Protein AF-A0A947MJ39-F1 (afdb_monomer_lite)

Structure (mmCIF, N/CA/C/O backbone):
data_AF-A0A947MJ39-F1
#
_entry.id   AF-A0A947MJ39-F1
#
loop_
_atom_site.group_PDB
_atom_site.id
_atom_site.type_symbol
_atom_site.label_atom_id
_atom_site.label_alt_id
_atom_site.label_comp_id
_atom_site.label_asym_id
_atom_site.label_entity_id
_atom_site.label_seq_id
_atom_site.pdbx_PDB_ins_code
_atom_site.Cartn_x
_atom_site.Cartn_y
_atom_site.Cartn_z
_atom_site.occupancy
_atom_site.B_iso_or_equiv
_atom_site.auth_seq_id
_atom_site.auth_comp_id
_atom_site.auth_asym_id
_atom_site.auth_atom_id
_atom_site.pdbx_PDB_model_num
ATOM 1 N N . MET A 1 1 ? 34.549 16.107 39.217 1.00 43.59 1 MET A N 1
ATOM 2 C CA . MET A 1 1 ? 34.101 15.134 38.199 1.00 43.59 1 MET A CA 1
ATOM 3 C C . MET A 1 1 ? 34.765 15.544 36.888 1.00 43.59 1 MET A C 1
ATOM 5 O O . MET A 1 1 ? 34.338 16.511 36.275 1.00 43.59 1 MET A O 1
ATOM 9 N N . GLN A 1 2 ? 35.929 14.964 36.589 1.00 25.81 2 GLN A N 1
ATOM 10 C CA . GLN A 1 2 ? 36.796 15.366 35.474 1.00 25.81 2 GLN A CA 1
ATOM 11 C C . GLN A 1 2 ? 36.444 14.572 34.212 1.00 25.81 2 GLN A C 1
ATOM 13 O O . GLN A 1 2 ? 36.234 13.364 34.277 1.00 25.81 2 GLN A O 1
ATOM 18 N N . ILE A 1 3 ? 36.386 15.277 33.084 1.00 32.03 3 ILE A N 1
ATOM 19 C CA . ILE A 1 3 ? 36.189 14.734 31.740 1.00 32.03 3 ILE A CA 1
ATOM 20 C C . ILE A 1 3 ? 37.566 14.348 31.198 1.00 32.03 3 ILE A C 1
ATOM 22 O O . ILE A 1 3 ? 38.442 15.204 31.084 1.00 32.03 3 ILE A O 1
ATOM 26 N N . THR A 1 4 ? 37.763 13.073 30.865 1.00 32.47 4 THR A N 1
ATOM 27 C CA . THR A 1 4 ? 38.978 12.590 30.196 1.00 32.47 4 THR A CA 1
ATOM 28 C C . THR A 1 4 ? 38.672 12.345 28.723 1.00 32.47 4 THR A C 1
ATOM 30 O O . THR A 1 4 ? 37.770 11.582 28.381 1.00 32.47 4 THR A O 1
ATOM 33 N N . ALA A 1 5 ? 39.412 13.035 27.857 1.00 31.50 5 ALA A N 1
ATOM 34 C CA . ALA A 1 5 ? 39.362 12.897 26.409 1.00 31.50 5 ALA A CA 1
ATOM 35 C C . ALA A 1 5 ? 39.976 11.562 25.957 1.00 31.50 5 ALA A C 1
ATOM 37 O O . ALA A 1 5 ? 40.974 11.111 26.518 1.00 31.50 5 ALA A O 1
ATOM 38 N N . TYR A 1 6 ? 39.39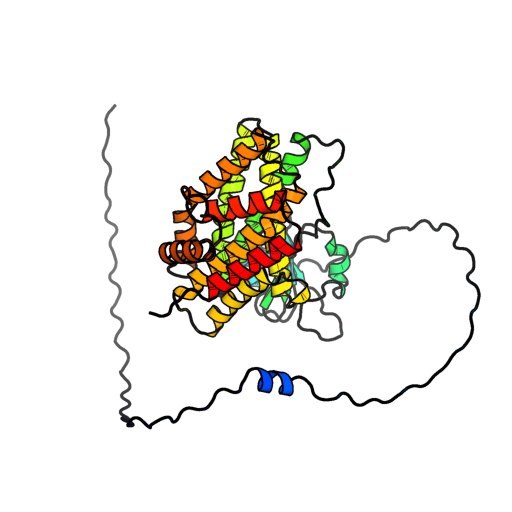6 10.957 24.919 1.00 26.05 6 TYR A N 1
ATOM 39 C CA . TYR A 1 6 ? 39.860 9.705 24.324 1.00 26.05 6 TYR A CA 1
ATOM 40 C C . TYR A 1 6 ? 39.957 9.858 22.804 1.00 26.05 6 TYR A C 1
ATOM 42 O O . TYR A 1 6 ? 38.949 10.144 22.158 1.00 26.05 6 TYR A O 1
ATOM 50 N N . SER A 1 7 ? 41.159 9.678 22.246 1.00 28.08 7 SER A N 1
ATOM 51 C CA . SER A 1 7 ? 41.464 9.216 20.872 1.00 28.08 7 SER A CA 1
ATOM 52 C C . SER A 1 7 ? 42.964 9.390 20.569 1.00 28.08 7 SER A C 1
ATOM 54 O O . SER A 1 7 ? 43.568 10.291 21.150 1.00 28.08 7 SER A O 1
ATOM 56 N N . PRO A 1 8 ? 43.564 8.689 19.581 1.00 40.25 8 PRO A N 1
ATOM 57 C CA . PRO A 1 8 ? 43.161 7.436 18.922 1.00 40.25 8 PRO A CA 1
ATOM 58 C C . PRO A 1 8 ? 44.325 6.414 18.801 1.00 40.25 8 PRO A C 1
ATOM 60 O O . PRO A 1 8 ? 45.499 6.774 18.827 1.00 40.25 8 PRO A O 1
ATOM 63 N N . THR A 1 9 ? 44.024 5.131 18.574 1.00 34.09 9 THR A N 1
ATOM 64 C CA . THR A 1 9 ? 45.021 4.141 18.123 1.00 34.09 9 THR A CA 1
ATOM 65 C C . THR A 1 9 ? 44.970 3.958 16.606 1.00 34.09 9 THR A C 1
ATOM 67 O O . THR A 1 9 ? 43.943 3.626 16.016 1.00 34.09 9 THR A O 1
ATOM 70 N N . HIS A 1 10 ? 46.123 4.187 15.978 1.00 33.16 10 HIS A N 1
ATOM 71 C CA . HIS A 1 10 ? 46.415 3.944 14.569 1.00 33.16 10 HIS A CA 1
ATOM 72 C C . HIS A 1 10 ? 46.155 2.484 14.175 1.00 33.16 10 HIS A C 1
ATOM 74 O O . HIS A 1 10 ? 46.778 1.572 14.712 1.00 33.16 10 HIS A O 1
ATOM 80 N N . THR A 1 11 ? 45.307 2.267 13.167 1.00 38.16 11 THR A N 1
ATOM 81 C CA . THR A 1 11 ? 45.269 1.001 12.420 1.00 38.16 11 THR A CA 1
ATOM 82 C C . THR A 1 11 ? 46.059 1.192 11.129 1.00 38.16 11 THR A C 1
ATOM 84 O O . THR A 1 11 ? 45.742 2.070 10.326 1.00 38.16 11 THR A O 1
ATOM 87 N N . GLN A 1 12 ? 47.124 0.409 10.955 1.00 33.38 12 GLN A N 1
ATOM 88 C CA . GLN A 1 12 ? 47.935 0.397 9.740 1.00 33.38 12 GLN A CA 1
ATOM 89 C C . GLN A 1 12 ? 47.123 -0.171 8.570 1.00 33.38 12 GLN A C 1
ATOM 91 O O . GLN A 1 12 ? 46.583 -1.272 8.649 1.00 33.38 12 GLN A O 1
ATOM 96 N N . VAL A 1 13 ? 47.063 0.582 7.473 1.00 35.34 13 VAL A N 1
ATOM 97 C CA . VAL A 1 13 ? 46.511 0.139 6.190 1.00 35.34 13 VAL A CA 1
ATOM 98 C C . VAL A 1 13 ? 47.626 -0.553 5.406 1.00 35.34 13 VAL A C 1
ATOM 100 O O . VAL A 1 13 ? 48.647 0.057 5.096 1.00 35.34 13 VAL A O 1
ATOM 103 N N . THR A 1 14 ? 47.438 -1.830 5.079 1.00 40.41 14 THR A N 1
ATOM 104 C CA . THR A 1 14 ? 48.300 -2.567 4.145 1.00 40.41 14 THR A CA 1
ATOM 105 C C . THR A 1 14 ? 48.024 -2.095 2.709 1.00 40.41 14 THR A C 1
ATOM 107 O O . THR A 1 14 ? 46.855 -2.025 2.324 1.00 40.41 14 THR A O 1
ATOM 110 N N . PRO A 1 15 ? 49.040 -1.786 1.882 1.00 36.25 15 PRO A N 1
ATOM 111 C CA . PRO A 1 15 ? 48.804 -1.368 0.506 1.00 36.25 15 PRO A CA 1
ATOM 112 C C . PRO A 1 15 ? 48.378 -2.556 -0.371 1.00 36.25 15 PRO A C 1
ATOM 114 O O . PRO A 1 15 ? 49.033 -3.600 -0.411 1.00 36.25 15 PRO A O 1
ATOM 117 N N . LEU A 1 16 ? 47.276 -2.373 -1.102 1.00 32.97 16 LEU A N 1
ATOM 118 C CA . LEU A 1 16 ? 46.826 -3.268 -2.167 1.00 32.97 16 LEU A CA 1
ATOM 119 C C . LEU A 1 16 ? 47.855 -3.280 -3.305 1.00 32.97 16 LEU A C 1
ATOM 121 O O . LEU A 1 16 ? 48.234 -2.238 -3.840 1.00 32.97 16 LEU A O 1
ATOM 125 N N . ARG A 1 17 ? 48.294 -4.486 -3.678 1.00 33.16 17 ARG A N 1
ATOM 126 C CA . ARG A 1 17 ? 49.141 -4.737 -4.846 1.00 33.16 17 ARG A CA 1
ATOM 127 C C . ARG A 1 17 ? 48.432 -4.302 -6.131 1.00 33.16 17 ARG A C 1
ATOM 129 O O . ARG A 1 17 ? 47.288 -4.672 -6.378 1.00 33.16 17 ARG A O 1
ATOM 136 N N . SER A 1 18 ? 49.181 -3.567 -6.947 1.00 31.66 18 SER A N 1
ATOM 137 C CA . SER A 1 18 ? 48.911 -3.238 -8.347 1.00 31.66 18 SER A CA 1
ATOM 138 C C . SER A 1 18 ? 48.536 -4.486 -9.159 1.00 31.66 18 SER A C 1
ATOM 140 O O . SER A 1 18 ? 49.298 -5.454 -9.200 1.00 31.66 18 SER A O 1
ATOM 142 N N . LEU A 1 19 ? 47.363 -4.458 -9.797 1.00 34.19 19 LEU A N 1
ATOM 143 C CA . LEU A 1 19 ? 46.975 -5.399 -10.846 1.00 34.19 19 LEU A CA 1
ATOM 144 C C . LEU A 1 19 ? 47.345 -4.789 -12.203 1.00 34.19 19 LEU A C 1
ATOM 146 O O . LEU A 1 19 ? 46.991 -3.649 -12.501 1.00 34.19 19 LEU A O 1
ATOM 150 N N . ALA A 1 20 ? 48.075 -5.561 -13.006 1.00 34.66 20 ALA A N 1
ATOM 151 C CA . ALA A 1 20 ? 48.512 -5.199 -14.349 1.00 34.66 20 ALA A CA 1
ATOM 152 C C . ALA A 1 20 ? 47.323 -4.978 -15.313 1.00 34.66 20 ALA A C 1
ATOM 154 O O . ALA A 1 20 ? 46.292 -5.642 -15.171 1.00 34.66 20 ALA A O 1
ATOM 155 N N . PRO A 1 21 ? 47.453 -4.093 -16.320 1.00 35.06 21 PRO A N 1
ATOM 156 C CA . PRO A 1 21 ? 46.408 -3.879 -17.313 1.00 35.06 21 PRO A CA 1
ATOM 157 C C . PRO A 1 21 ? 46.333 -5.047 -18.310 1.00 35.06 21 PRO A C 1
ATOM 159 O O . PRO A 1 21 ? 47.348 -5.513 -18.828 1.00 35.06 21 PRO A O 1
ATOM 162 N N . LEU A 1 22 ? 45.109 -5.496 -18.600 1.00 37.50 22 LEU A N 1
ATOM 163 C CA . LEU A 1 22 ? 44.801 -6.417 -19.700 1.00 37.50 22 LEU A CA 1
ATOM 164 C C . LEU A 1 22 ? 44.910 -5.699 -21.063 1.00 37.50 22 LEU A C 1
ATOM 166 O O . LEU A 1 22 ? 44.682 -4.488 -21.134 1.00 37.50 22 LEU A O 1
ATOM 170 N N . PRO A 1 23 ? 45.244 -6.416 -22.153 1.00 34.09 23 PRO A N 1
ATOM 171 C CA . PRO A 1 23 ? 45.552 -5.801 -23.436 1.00 34.09 23 PRO A CA 1
ATOM 172 C C . PRO A 1 23 ? 44.301 -5.304 -24.174 1.00 34.09 23 PRO A C 1
ATOM 174 O O . PRO A 1 23 ? 43.280 -5.985 -24.265 1.00 34.09 23 PRO A O 1
ATOM 177 N N . LEU A 1 24 ? 44.435 -4.112 -24.759 1.00 31.02 24 LEU A N 1
ATOM 178 C CA . LEU A 1 24 ? 43.525 -3.523 -25.738 1.00 31.02 24 LEU A CA 1
ATOM 179 C C . LEU A 1 24 ? 43.507 -4.363 -27.022 1.00 31.02 24 LEU A C 1
ATOM 181 O O . LEU A 1 24 ? 44.490 -4.400 -27.764 1.00 31.02 24 LEU A O 1
ATOM 185 N N . VAL A 1 25 ? 42.365 -4.977 -27.327 1.00 31.22 25 VAL A N 1
ATOM 186 C CA . VAL A 1 25 ? 42.077 -5.493 -28.668 1.00 31.22 25 VAL A CA 1
ATOM 187 C C . VAL A 1 25 ? 41.673 -4.313 -29.552 1.00 31.22 25 VAL A C 1
ATOM 189 O O . VAL A 1 25 ? 40.622 -3.702 -29.366 1.00 31.22 25 VAL A O 1
ATOM 192 N N . ARG A 1 26 ? 42.537 -3.982 -30.515 1.00 32.66 26 ARG A N 1
ATOM 193 C CA . ARG A 1 26 ? 42.216 -3.113 -31.651 1.00 32.66 26 ARG A CA 1
ATOM 194 C C . ARG A 1 26 ? 41.321 -3.879 -32.624 1.00 32.66 26 ARG A C 1
ATOM 196 O O . ARG A 1 26 ? 41.762 -4.869 -33.197 1.00 32.66 26 ARG A O 1
ATOM 203 N N . THR A 1 27 ? 40.143 -3.345 -32.919 1.00 32.62 27 THR A N 1
ATOM 204 C CA . THR A 1 27 ? 39.467 -3.587 -34.200 1.00 32.62 27 THR A CA 1
ATOM 205 C C . THR A 1 27 ? 39.149 -2.245 -34.837 1.00 32.62 27 THR A C 1
ATOM 207 O O . THR A 1 27 ? 38.276 -1.511 -34.381 1.00 32.62 27 THR A O 1
ATOM 210 N N . ALA A 1 28 ? 39.919 -1.921 -35.873 1.00 29.12 28 ALA A N 1
ATOM 211 C CA . ALA A 1 28 ? 39.609 -0.880 -36.836 1.00 29.12 28 ALA A CA 1
ATOM 212 C C . ALA A 1 28 ? 38.534 -1.400 -37.803 1.00 29.12 28 ALA A C 1
ATOM 214 O O . ALA A 1 28 ? 38.592 -2.551 -38.230 1.00 29.12 28 ALA A O 1
ATOM 215 N N . GLY A 1 29 ? 37.575 -0.546 -38.148 1.00 28.52 29 GLY A N 1
ATOM 216 C CA . GLY A 1 29 ? 36.514 -0.859 -39.102 1.00 28.52 29 GLY A CA 1
ATOM 217 C C . GLY A 1 29 ? 35.522 0.290 -39.205 1.00 28.52 29 GLY A C 1
ATOM 218 O O . GLY A 1 29 ? 34.433 0.229 -38.650 1.00 28.52 29 GLY A O 1
ATOM 219 N N . VAL A 1 30 ? 35.938 1.365 -39.873 1.00 31.73 30 VAL A N 1
ATOM 220 C CA . VAL A 1 30 ? 35.078 2.486 -40.265 1.00 31.73 30 VAL A CA 1
ATOM 221 C C . VAL A 1 30 ? 34.102 1.986 -41.333 1.00 31.73 30 VAL A C 1
ATOM 223 O O . VAL A 1 30 ? 34.532 1.586 -42.411 1.00 31.73 30 VAL A O 1
ATOM 226 N N . ILE A 1 31 ? 32.799 2.028 -41.049 1.00 30.09 31 ILE A N 1
ATOM 227 C CA . ILE A 1 31 ? 31.736 1.910 -42.056 1.00 30.09 31 ILE A CA 1
ATOM 228 C C . ILE A 1 31 ? 30.902 3.193 -41.997 1.00 30.09 31 ILE A C 1
ATOM 230 O O . ILE A 1 31 ? 30.436 3.605 -40.936 1.00 30.09 31 ILE A O 1
ATOM 234 N N . ALA A 1 32 ? 30.777 3.839 -43.155 1.00 31.83 32 ALA A N 1
ATOM 235 C CA . ALA A 1 32 ? 30.028 5.068 -43.389 1.00 31.83 32 ALA A CA 1
ATOM 236 C C . ALA A 1 32 ? 28.511 4.901 -43.126 1.00 31.83 32 ALA A C 1
ATOM 238 O O . ALA A 1 32 ? 27.987 3.790 -43.238 1.00 31.83 32 ALA A O 1
ATOM 239 N N . PRO A 1 33 ? 27.774 5.986 -42.821 1.00 30.84 33 PRO A N 1
ATOM 240 C CA . PRO A 1 33 ? 26.354 5.901 -42.494 1.00 30.84 33 PRO A CA 1
ATOM 241 C C . PRO A 1 33 ? 25.500 5.626 -43.742 1.00 30.84 33 PRO A C 1
ATOM 243 O O . PRO A 1 33 ? 25.454 6.433 -44.672 1.00 30.84 33 PRO A O 1
ATOM 246 N N . GLN A 1 34 ? 24.773 4.504 -43.747 1.00 29.83 34 GLN A N 1
ATOM 247 C CA . GLN A 1 34 ? 23.679 4.275 -44.691 1.00 29.83 34 GLN A CA 1
ATOM 248 C C . GLN A 1 34 ? 22.435 5.072 -44.272 1.00 29.83 34 GLN A C 1
ATOM 250 O O . GLN A 1 34 ? 21.989 5.014 -43.127 1.00 29.83 34 GLN A O 1
ATOM 255 N N . LYS A 1 35 ? 21.859 5.796 -45.239 1.00 31.33 35 LYS A N 1
ATOM 256 C CA . LYS A 1 35 ? 20.515 6.385 -45.181 1.00 31.33 35 LYS A CA 1
ATOM 257 C C . LYS A 1 35 ? 19.481 5.287 -44.906 1.00 31.33 35 LYS A C 1
ATOM 259 O O . LYS A 1 35 ? 19.276 4.421 -45.751 1.00 31.33 35 LYS A O 1
ATOM 264 N N . ILE A 1 36 ? 18.788 5.372 -43.774 1.00 30.27 36 ILE A N 1
ATOM 265 C CA . ILE A 1 36 ? 17.583 4.583 -43.500 1.00 30.27 36 ILE A CA 1
ATOM 266 C C . ILE A 1 36 ? 16.370 5.406 -43.957 1.00 30.27 36 ILE A C 1
ATOM 268 O O . ILE A 1 36 ? 16.111 6.491 -43.438 1.00 30.27 36 ILE A O 1
ATOM 272 N N . LEU A 1 37 ? 15.656 4.896 -44.963 1.00 28.52 37 LEU A N 1
ATOM 273 C CA . LEU A 1 37 ? 14.303 5.322 -45.341 1.00 28.52 37 LEU A CA 1
ATOM 274 C C . LEU A 1 37 ? 13.297 4.890 -44.254 1.00 28.52 37 LEU A C 1
ATOM 276 O O . LEU A 1 37 ? 13.499 3.849 -43.627 1.00 28.52 37 LEU A O 1
ATOM 280 N N . PRO A 1 38 ? 12.209 5.645 -44.022 1.00 29.45 38 PRO A N 1
ATOM 281 C CA . PRO A 1 38 ? 11.283 5.368 -42.932 1.00 29.45 38 PRO A CA 1
ATOM 282 C C . PRO A 1 38 ? 10.397 4.157 -43.247 1.00 29.45 38 PRO A C 1
ATOM 284 O O . PRO A 1 38 ? 9.600 4.174 -44.185 1.00 29.45 38 PRO A O 1
ATOM 287 N N . THR A 1 39 ? 10.495 3.117 -42.422 1.00 31.73 39 THR A N 1
ATOM 288 C CA . THR A 1 39 ? 9.527 2.018 -42.396 1.00 31.73 39 THR A CA 1
ATOM 289 C C . THR A 1 39 ? 8.249 2.512 -41.721 1.00 31.73 39 THR A C 1
ATOM 291 O O . THR A 1 39 ? 8.253 2.854 -40.538 1.00 31.73 39 THR A O 1
ATOM 294 N N . ALA A 1 40 ? 7.155 2.572 -42.479 1.00 31.14 40 ALA A N 1
ATOM 295 C CA . ALA A 1 40 ? 5.833 2.908 -41.968 1.00 31.14 40 ALA A CA 1
ATOM 296 C C . ALA A 1 40 ? 5.400 1.903 -40.884 1.00 31.14 40 ALA A C 1
ATOM 298 O O . ALA A 1 40 ? 5.384 0.692 -41.110 1.00 31.14 40 ALA A O 1
ATOM 299 N N . LEU A 1 41 ? 5.049 2.414 -39.704 1.00 33.09 41 LEU A N 1
ATOM 300 C CA . LEU A 1 41 ? 4.420 1.639 -38.638 1.00 33.09 41 LEU A CA 1
ATOM 301 C C . LEU A 1 41 ? 2.987 1.286 -39.059 1.00 33.09 41 LEU A C 1
ATOM 303 O O . LEU A 1 41 ? 2.221 2.160 -39.464 1.00 33.09 41 LEU A O 1
ATOM 307 N N . ALA A 1 42 ? 2.635 0.004 -38.960 1.00 39.50 42 ALA A N 1
ATOM 308 C CA . ALA A 1 42 ? 1.278 -0.480 -39.194 1.00 39.50 42 ALA A CA 1
ATOM 309 C C . ALA A 1 42 ? 0.279 0.212 -38.252 1.00 39.50 42 ALA A C 1
ATOM 311 O O . ALA A 1 42 ? 0.570 0.430 -37.072 1.00 39.50 42 ALA A O 1
ATOM 312 N N . SER A 1 43 ? -0.907 0.548 -38.764 1.00 41.75 43 SER A N 1
ATOM 313 C CA . SER A 1 43 ? -1.941 1.206 -37.963 1.00 41.75 43 SER A CA 1
ATOM 314 C C . SER A 1 43 ? -2.535 0.242 -36.917 1.00 41.75 43 SER A C 1
ATOM 316 O O . SER A 1 43 ? -2.539 -0.977 -37.125 1.00 41.75 43 SER A O 1
ATOM 318 N N . PRO A 1 44 ? -3.091 0.750 -35.800 1.00 39.56 44 PRO A N 1
ATOM 319 C CA . PRO A 1 44 ? -3.728 -0.073 -34.763 1.00 39.56 44 PRO A CA 1
ATOM 320 C C . PRO A 1 44 ? -4.807 -1.046 -35.282 1.00 39.56 44 PRO A C 1
ATOM 322 O O . PRO A 1 44 ? -5.022 -2.108 -34.694 1.00 39.56 44 PRO A O 1
ATOM 325 N N . ASP A 1 45 ? -5.437 -0.739 -36.419 1.00 42.41 45 ASP A N 1
ATOM 326 C CA . ASP A 1 45 ? -6.445 -1.590 -37.060 1.00 42.41 45 ASP A CA 1
ATOM 327 C C . ASP A 1 45 ? -5.858 -2.784 -37.830 1.00 42.41 45 ASP A C 1
ATOM 329 O O . ASP A 1 45 ? -6.544 -3.792 -38.020 1.00 42.41 45 ASP A O 1
ATOM 333 N N . GLN A 1 46 ? -4.590 -2.716 -38.252 1.00 40.47 46 GLN A N 1
ATOM 334 C CA . GLN A 1 46 ? -3.895 -3.853 -38.868 1.00 40.47 46 GLN A CA 1
ATOM 335 C C . GLN A 1 46 ? -3.508 -4.906 -37.823 1.00 40.47 46 GLN A C 1
ATOM 337 O O . GLN A 1 46 ? -3.638 -6.101 -38.085 1.00 40.47 46 GLN A O 1
ATOM 342 N N . LEU A 1 47 ? -3.146 -4.485 -36.607 1.00 38.62 47 LEU A N 1
ATOM 343 C CA . LEU A 1 47 ? -2.856 -5.404 -35.499 1.00 38.62 47 LEU A CA 1
ATOM 344 C C . LEU A 1 47 ? -4.119 -6.115 -34.981 1.00 38.62 47 LEU A C 1
ATOM 346 O O . LEU A 1 47 ? -4.046 -7.281 -34.598 1.00 38.62 47 LEU A O 1
ATOM 350 N N . ARG A 1 48 ? -5.297 -5.472 -35.038 1.00 40.03 48 ARG A N 1
ATOM 351 C CA . ARG A 1 48 ? -6.576 -6.109 -34.661 1.00 40.03 48 ARG A CA 1
ATOM 352 C C . ARG A 1 48 ? -7.016 -7.218 -35.617 1.00 40.03 48 ARG A C 1
ATOM 354 O O . ARG A 1 48 ? -7.613 -8.190 -35.166 1.00 40.03 48 ARG A O 1
ATOM 361 N N . ARG A 1 49 ? -6.691 -7.117 -36.910 1.00 40.62 49 ARG A N 1
ATOM 362 C CA . ARG A 1 49 ? -7.047 -8.144 -37.907 1.00 40.62 49 ARG A CA 1
ATOM 363 C C . ARG A 1 49 ? -6.162 -9.390 -37.856 1.00 40.62 49 ARG A C 1
ATOM 365 O O . ARG A 1 49 ? -6.595 -10.442 -38.304 1.00 40.62 49 ARG A O 1
ATOM 372 N N . MET A 1 50 ? -4.968 -9.312 -37.266 1.00 36.31 50 MET A N 1
ATOM 373 C CA . MET A 1 50 ? -4.067 -10.469 -37.143 1.00 36.31 50 MET A CA 1
ATOM 374 C C . MET A 1 50 ? -4.433 -11.427 -35.994 1.00 36.31 50 MET A C 1
ATOM 376 O O . MET A 1 50 ? -3.915 -12.537 -35.948 1.00 36.31 50 MET A O 1
ATOM 380 N N . VAL A 1 51 ? -5.325 -11.027 -35.079 1.00 40.12 51 VAL A N 1
ATOM 381 C CA . VAL A 1 51 ? -5.689 -11.813 -33.880 1.00 40.12 51 VAL A CA 1
ATOM 382 C C . VAL A 1 51 ? -7.018 -12.573 -34.042 1.00 40.12 51 VAL A C 1
ATOM 384 O O . VAL A 1 51 ? -7.366 -13.392 -33.199 1.00 40.12 51 VAL A O 1
ATOM 387 N N . GLN A 1 52 ? -7.755 -12.370 -35.138 1.00 39.00 52 GLN A N 1
ATOM 388 C CA . GLN A 1 52 ? -9.038 -13.042 -35.380 1.00 39.00 52 GLN A CA 1
ATOM 389 C C . GLN A 1 52 ? -9.014 -13.823 -36.699 1.00 39.00 52 GLN A C 1
ATOM 391 O O . GLN A 1 52 ? -9.410 -13.321 -37.747 1.00 39.00 52 GLN A O 1
ATOM 396 N N . GLY A 1 53 ? -8.531 -15.066 -36.634 1.00 34.47 53 GLY A N 1
ATOM 397 C CA . GLY A 1 53 ? -8.748 -16.079 -37.672 1.00 34.47 53 GLY A CA 1
ATOM 398 C C . GLY A 1 53 ? -10.010 -16.911 -37.379 1.00 34.47 53 GLY A C 1
ATOM 399 O O . GLY A 1 53 ? -10.364 -17.069 -36.208 1.00 34.47 53 GLY A O 1
ATOM 400 N N . PRO A 1 54 ? -10.707 -17.432 -38.404 1.00 32.31 54 PRO A N 1
ATOM 401 C CA . PRO A 1 54 ? -11.996 -18.100 -38.239 1.00 32.31 54 PRO A CA 1
ATOM 402 C C . PRO A 1 54 ? -11.850 -19.505 -37.637 1.00 32.31 54 PRO A C 1
ATOM 404 O O . PRO A 1 54 ? -10.968 -20.273 -38.018 1.00 32.31 54 PRO A O 1
ATOM 407 N N . ILE A 1 55 ? -12.761 -19.852 -36.725 1.00 35.84 55 ILE A N 1
ATOM 408 C CA . ILE A 1 55 ? -12.935 -21.210 -36.192 1.00 35.84 55 ILE A CA 1
ATOM 409 C C . ILE A 1 55 ? -13.885 -21.967 -37.135 1.00 35.84 55 ILE A C 1
ATOM 411 O O . ILE A 1 55 ? -14.984 -21.465 -37.385 1.00 35.84 55 ILE A O 1
ATOM 415 N N . PRO A 1 56 ? -13.525 -23.152 -37.658 1.00 31.16 56 PRO A N 1
ATOM 416 C CA . PRO A 1 56 ? -14.447 -23.951 -38.452 1.00 31.16 56 PRO A CA 1
ATOM 417 C C . PRO A 1 56 ? -15.469 -24.655 -37.551 1.00 31.16 56 PRO A C 1
ATOM 419 O O . PRO A 1 56 ? -15.126 -25.276 -36.544 1.00 31.16 56 PRO A O 1
ATOM 422 N N . ALA A 1 57 ? -16.737 -24.562 -37.943 1.00 34.66 57 ALA A N 1
ATOM 423 C CA . ALA A 1 57 ? -17.833 -25.336 -37.385 1.00 34.66 57 ALA A CA 1
ATOM 424 C C . ALA A 1 57 ? -17.772 -26.780 -37.902 1.00 34.66 57 ALA A C 1
ATOM 426 O O . ALA A 1 57 ? -17.637 -26.975 -39.106 1.00 34.66 57 ALA A O 1
ATOM 427 N N . ASN A 1 58 ? -17.876 -27.763 -36.999 1.00 29.47 58 ASN A N 1
ATOM 428 C CA . ASN A 1 58 ? -18.606 -29.026 -37.191 1.00 29.47 58 ASN A CA 1
ATOM 429 C C . ASN A 1 58 ? -18.469 -29.925 -35.951 1.00 29.47 58 ASN A C 1
ATOM 431 O O . ASN A 1 58 ? -17.380 -30.391 -35.635 1.00 29.47 58 ASN A O 1
ATOM 435 N N . HIS A 1 59 ? -19.581 -30.147 -35.244 1.00 29.06 59 HIS A N 1
ATOM 436 C CA . HIS A 1 59 ? -20.234 -31.455 -35.067 1.00 29.06 59 HIS A CA 1
ATOM 437 C C . HIS A 1 59 ? -21.284 -31.369 -33.947 1.00 29.06 59 HIS A C 1
ATOM 439 O O . HIS A 1 59 ? -20.971 -31.331 -32.760 1.00 29.06 59 HIS A O 1
ATOM 445 N N . LEU A 1 60 ? -22.550 -31.343 -34.371 1.00 28.56 60 LEU A N 1
ATOM 446 C CA . LEU A 1 60 ? -23.749 -31.583 -33.572 1.00 28.56 60 LEU A CA 1
ATOM 447 C C . LEU A 1 60 ? -24.202 -33.025 -33.823 1.00 28.56 60 LEU A C 1
ATOM 449 O O . LEU A 1 60 ? -24.598 -33.336 -34.940 1.00 28.56 60 LEU A O 1
ATOM 453 N N . VAL A 1 61 ? -24.165 -33.863 -32.787 1.00 29.23 61 VAL A N 1
ATOM 454 C CA . VAL A 1 61 ? -24.984 -35.073 -32.561 1.00 29.23 61 VAL A CA 1
ATOM 455 C C . VAL A 1 61 ? -24.947 -35.255 -31.030 1.00 29.23 61 VAL A C 1
ATOM 457 O O . VAL A 1 61 ? -23.863 -35.273 -30.467 1.00 29.23 61 VAL A O 1
ATOM 460 N N . GLY A 1 62 ? -26.006 -35.299 -30.225 1.00 28.45 62 GLY A N 1
ATOM 461 C CA . GLY A 1 62 ? -27.409 -35.587 -30.468 1.00 28.45 62 GLY A CA 1
ATOM 462 C C . GLY A 1 62 ? -27.761 -36.899 -29.773 1.00 28.45 62 GLY A C 1
ATOM 463 O O . GLY A 1 62 ? -27.809 -37.896 -30.468 1.00 28.45 62 GLY A O 1
ATOM 464 N N . LEU A 1 63 ? -27.992 -36.915 -28.450 1.00 28.58 63 LEU A N 1
ATOM 465 C CA . LEU A 1 63 ? -28.724 -37.998 -27.772 1.00 28.58 63 LEU A CA 1
ATOM 466 C C . LEU A 1 63 ? -29.426 -37.495 -26.500 1.00 28.58 63 LEU A C 1
ATOM 468 O O . LEU A 1 63 ? -28.793 -37.099 -25.524 1.00 28.58 63 LEU A O 1
ATOM 472 N N . ALA A 1 64 ? -30.755 -37.537 -26.556 1.00 29.50 64 ALA A N 1
ATOM 473 C CA . ALA A 1 64 ? -31.676 -37.439 -25.434 1.00 29.50 64 ALA A CA 1
ATOM 474 C C . ALA A 1 64 ? -31.956 -38.846 -24.871 1.00 29.50 64 ALA A C 1
ATOM 476 O O . ALA A 1 64 ? -32.019 -39.813 -25.628 1.00 29.50 64 ALA A O 1
ATOM 477 N N . GLY A 1 65 ? -32.160 -38.949 -23.556 1.00 28.47 65 GLY A N 1
ATOM 478 C CA . GLY A 1 65 ? -32.572 -40.170 -22.856 1.00 28.47 65 GLY A CA 1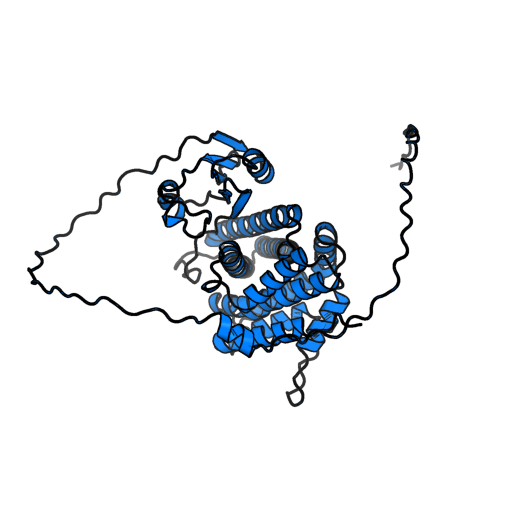
ATOM 479 C C . GLY A 1 65 ? -32.783 -39.909 -21.355 1.00 28.47 65 GLY A C 1
ATOM 480 O O . GLY A 1 65 ? -32.210 -38.952 -20.844 1.00 28.47 65 GLY A O 1
ATOM 481 N N . PRO A 1 66 ? -33.650 -40.673 -20.668 1.00 32.12 66 PRO A N 1
ATOM 482 C CA . PRO A 1 66 ? -34.735 -40.101 -19.869 1.00 32.12 66 PRO A CA 1
ATOM 483 C C . PRO A 1 66 ? -34.442 -39.902 -18.375 1.00 32.12 66 PRO A C 1
ATOM 485 O O . PRO A 1 66 ? -33.578 -40.531 -17.772 1.00 32.12 66 PRO A O 1
ATOM 488 N N . THR A 1 67 ? -35.263 -39.030 -17.794 1.00 38.47 67 THR A N 1
ATOM 489 C CA . THR A 1 67 ? -35.433 -38.726 -16.373 1.00 38.47 67 THR A CA 1
ATOM 490 C C . THR A 1 67 ? -35.812 -39.957 -15.541 1.00 38.47 67 THR A C 1
ATOM 492 O O . THR A 1 67 ? -36.786 -40.646 -15.841 1.00 38.47 67 THR A O 1
ATOM 495 N N . GLN A 1 68 ? -35.092 -40.173 -14.436 1.00 33.56 68 GLN A N 1
ATOM 496 C CA . GLN A 1 68 ? -35.526 -41.012 -13.315 1.00 33.56 68 GLN A CA 1
ATOM 497 C C . GLN A 1 68 ? -35.534 -40.207 -12.002 1.00 33.56 68 GLN A C 1
ATOM 499 O O . GLN A 1 68 ? -34.756 -39.260 -11.867 1.00 33.56 68 GLN A O 1
ATOM 504 N N . PRO A 1 69 ? -36.442 -40.533 -11.062 1.00 32.56 69 PRO A N 1
ATOM 505 C CA . PRO A 1 69 ? -36.727 -39.711 -9.890 1.00 32.56 69 PRO A CA 1
ATOM 506 C C . PRO A 1 69 ? -35.679 -39.868 -8.778 1.00 32.56 69 PRO A C 1
ATOM 508 O O . PRO A 1 69 ? -35.184 -40.961 -8.510 1.00 32.56 69 PRO A O 1
ATOM 511 N N . HIS A 1 70 ? -35.384 -38.757 -8.101 1.00 31.00 70 HIS A N 1
ATOM 512 C CA . HIS A 1 70 ? -34.568 -38.705 -6.888 1.00 31.00 70 HIS A CA 1
ATOM 513 C C . HIS A 1 70 ? -35.312 -39.314 -5.684 1.00 31.00 70 HIS A C 1
ATOM 515 O O . HIS A 1 70 ? -36.463 -38.935 -5.457 1.00 31.00 70 HIS A O 1
ATOM 521 N N . PRO A 1 71 ? -34.672 -40.174 -4.868 1.00 33.50 71 PRO A N 1
ATOM 522 C CA . PRO A 1 71 ? -35.148 -40.489 -3.530 1.00 33.50 71 PRO A CA 1
ATOM 523 C C . PRO A 1 71 ? -34.645 -39.459 -2.504 1.00 33.50 71 PRO A C 1
ATOM 525 O O . PRO A 1 71 ? -33.612 -38.809 -2.678 1.00 33.50 71 PRO A O 1
ATOM 528 N N . GLU A 1 72 ? -35.428 -39.325 -1.440 1.00 33.50 72 GLU A N 1
ATOM 529 C CA . GLU A 1 72 ? -35.288 -38.415 -0.305 1.00 33.50 72 GLU A CA 1
ATOM 530 C C . GLU A 1 72 ? -33.900 -38.472 0.364 1.00 33.50 72 GLU A C 1
ATOM 532 O O . GLU A 1 72 ? -33.387 -39.539 0.702 1.00 33.50 72 GLU A O 1
ATOM 537 N N . LEU A 1 73 ? -33.297 -37.300 0.599 1.00 32.16 73 LEU A N 1
ATOM 538 C CA . LEU A 1 73 ? -32.070 -37.158 1.383 1.00 32.16 73 LEU A CA 1
ATOM 539 C C . LEU A 1 73 ? -32.418 -37.015 2.868 1.00 32.16 73 LEU A C 1
ATOM 541 O O . LEU A 1 73 ? -32.786 -35.939 3.339 1.00 32.16 73 LEU A O 1
ATOM 545 N N . GLY A 1 74 ? -32.261 -38.117 3.601 1.00 28.48 74 GLY A N 1
ATOM 546 C CA . GLY A 1 74 ? -32.147 -38.112 5.054 1.00 28.48 74 GLY A CA 1
ATOM 547 C C . GLY A 1 74 ? -30.868 -37.404 5.518 1.00 28.48 74 GLY A C 1
ATOM 548 O O . GLY A 1 74 ? -29.831 -37.428 4.856 1.00 28.48 74 GLY A O 1
ATOM 549 N N . THR A 1 75 ? -30.950 -36.768 6.682 1.00 33.31 75 THR A N 1
ATOM 550 C CA . THR A 1 75 ? -29.855 -36.083 7.376 1.00 33.31 75 THR A CA 1
ATOM 551 C C . THR A 1 75 ? -28.718 -37.049 7.719 1.00 33.31 75 THR A C 1
ATOM 553 O O . THR A 1 75 ? -28.798 -37.776 8.709 1.00 33.31 75 THR A O 1
ATOM 556 N N . GLN A 1 76 ? -27.643 -37.046 6.927 1.00 28.48 76 GLN A N 1
ATOM 557 C CA . GLN A 1 76 ? -26.378 -37.681 7.298 1.00 28.48 76 GLN A CA 1
ATOM 558 C C . GLN A 1 76 ? -25.448 -36.657 7.954 1.00 28.48 76 GLN A C 1
ATOM 560 O O . GLN A 1 76 ? -25.109 -35.623 7.381 1.00 28.48 76 GLN A O 1
ATOM 565 N N . SER A 1 77 ? -25.046 -36.969 9.183 1.00 25.09 77 SER A N 1
ATOM 566 C CA . SER A 1 77 ? -24.037 -36.245 9.949 1.00 25.09 77 SER A CA 1
ATOM 567 C C . SER A 1 77 ? -22.670 -36.403 9.272 1.00 25.09 77 SER A C 1
ATOM 569 O O . SER A 1 77 ? -22.129 -37.508 9.211 1.00 25.09 77 SER A O 1
ATOM 571 N N . LEU A 1 78 ? -22.112 -35.308 8.747 1.00 24.59 78 LEU A N 1
ATOM 572 C CA . LEU A 1 78 ? -20.773 -35.273 8.153 1.00 24.59 78 LEU A CA 1
ATOM 573 C C . LEU A 1 78 ? -19.720 -35.503 9.243 1.00 24.59 78 LEU A C 1
ATOM 575 O O . LEU A 1 78 ? -19.473 -34.643 10.086 1.00 24.59 78 LEU A O 1
ATOM 579 N N . SER A 1 79 ? -19.106 -36.680 9.211 1.00 24.78 79 SER A N 1
ATOM 580 C CA . SER A 1 79 ? -17.916 -37.004 9.998 1.00 24.78 79 SER A CA 1
ATOM 581 C C . SER A 1 79 ? -16.697 -36.490 9.228 1.00 24.78 79 SER A C 1
ATOM 583 O O . SER A 1 79 ? -16.495 -36.880 8.080 1.00 24.78 79 SER A O 1
ATOM 585 N N . PHE A 1 80 ? -15.912 -35.585 9.815 1.00 27.25 80 PHE A N 1
ATOM 586 C CA . PHE A 1 80 ? -14.660 -35.108 9.220 1.00 27.25 80 PHE A CA 1
ATOM 587 C C . PHE A 1 80 ? -13.556 -36.163 9.408 1.00 27.25 80 PHE A C 1
ATOM 589 O O . PHE A 1 80 ? -13.228 -36.522 10.537 1.00 27.25 80 PHE A O 1
ATOM 596 N N . GLU A 1 81 ? -12.986 -36.645 8.303 1.00 29.05 81 GLU A N 1
ATOM 597 C CA . GLU A 1 81 ? -11.783 -37.493 8.271 1.00 29.05 81 GLU A CA 1
ATOM 598 C C . GLU A 1 81 ? -10.530 -36.722 8.763 1.00 29.05 81 GLU A C 1
ATOM 600 O O . GLU A 1 81 ? -10.442 -35.503 8.571 1.00 29.05 81 GLU A O 1
ATOM 605 N N . PRO A 1 82 ? -9.535 -37.388 9.383 1.00 39.00 82 PRO A N 1
ATOM 606 C CA . PRO A 1 82 ? -8.375 -36.725 9.969 1.00 39.00 82 PRO A CA 1
ATOM 607 C C . PRO A 1 82 ? -7.292 -36.345 8.939 1.00 39.00 82 PRO A C 1
ATOM 609 O O . PRO A 1 82 ? -6.689 -37.199 8.302 1.00 39.00 82 PRO A O 1
ATOM 612 N N . GLY A 1 83 ? -7.004 -35.039 8.874 1.00 41.84 83 GLY A N 1
ATOM 613 C CA . GLY A 1 83 ? -5.695 -34.393 8.667 1.00 41.84 83 GLY A CA 1
ATOM 614 C C . GLY A 1 83 ? -4.714 -34.932 7.611 1.00 41.84 83 GLY A C 1
ATOM 615 O O . GLY A 1 83 ? -3.996 -35.905 7.828 1.00 41.84 83 GLY A O 1
ATOM 616 N N . LEU A 1 84 ? -4.546 -34.162 6.536 1.00 40.59 84 LEU A N 1
ATOM 617 C CA . LEU A 1 84 ? -3.500 -34.287 5.518 1.00 40.59 84 LEU A CA 1
ATOM 618 C C . LEU A 1 84 ? -2.066 -34.381 6.101 1.00 40.59 84 LEU A C 1
ATOM 620 O O . LEU A 1 84 ? -1.615 -33.485 6.816 1.00 40.59 84 LEU A O 1
ATOM 624 N N . GLN A 1 85 ? -1.302 -35.420 5.735 1.00 56.66 85 GLN A N 1
ATOM 625 C CA . GLN A 1 85 ? 0.132 -35.524 6.046 1.00 56.66 85 GLN A CA 1
ATOM 626 C C . GLN A 1 85 ? 0.970 -34.892 4.928 1.00 56.66 85 GLN A C 1
ATOM 628 O O . GLN A 1 85 ? 1.178 -35.489 3.871 1.00 56.66 85 GLN A O 1
ATOM 633 N N . LEU A 1 86 ? 1.501 -33.688 5.161 1.00 59.59 86 LEU A N 1
ATOM 634 C CA . LEU A 1 86 ? 2.629 -33.210 4.362 1.00 59.59 86 LEU A CA 1
ATOM 635 C C . LEU A 1 86 ? 3.811 -34.173 4.514 1.00 59.59 86 LEU A C 1
ATOM 637 O O . LEU A 1 86 ? 4.058 -34.706 5.599 1.00 59.59 86 LEU A O 1
ATOM 641 N N . ALA A 1 87 ? 4.598 -34.332 3.447 1.00 68.75 87 ALA A N 1
ATOM 642 C CA . ALA A 1 87 ? 5.912 -34.950 3.566 1.00 68.75 87 ALA A CA 1
ATOM 643 C C . ALA A 1 87 ? 6.716 -34.236 4.664 1.00 68.75 87 ALA A C 1
ATOM 645 O O . ALA A 1 87 ? 6.598 -33.015 4.831 1.00 68.75 87 ALA A O 1
ATOM 646 N N . ARG A 1 88 ? 7.536 -34.992 5.405 1.00 76.62 88 ARG A N 1
ATOM 647 C CA . ARG A 1 88 ? 8.415 -34.415 6.430 1.00 76.62 88 ARG A CA 1
ATOM 648 C C . ARG A 1 88 ? 9.232 -33.266 5.825 1.00 76.62 88 ARG A C 1
ATOM 650 O O . ARG A 1 88 ? 9.673 -33.391 4.677 1.00 76.62 88 ARG A O 1
ATOM 657 N N . PRO A 1 89 ? 9.429 -32.162 6.567 1.00 82.88 89 PRO A N 1
ATOM 658 C CA . PRO A 1 89 ? 10.241 -31.064 6.076 1.00 82.88 89 PRO A CA 1
ATOM 659 C C . PRO A 1 89 ? 11.636 -31.594 5.757 1.00 82.88 89 PRO A C 1
ATOM 661 O O . PRO A 1 89 ? 12.235 -32.317 6.553 1.00 82.88 89 PRO A O 1
ATOM 664 N N . ILE A 1 90 ? 12.144 -31.250 4.579 1.00 86.00 90 ILE A N 1
ATOM 665 C CA . ILE A 1 90 ? 13.486 -31.668 4.147 1.00 86.00 90 ILE A CA 1
ATOM 666 C C . ILE A 1 90 ? 14.573 -30.726 4.670 1.00 86.00 90 ILE A C 1
ATOM 668 O O . ILE A 1 90 ? 15.761 -30.984 4.501 1.00 86.00 90 ILE A O 1
ATOM 672 N N . GLY A 1 91 ? 14.162 -29.614 5.277 1.00 86.12 91 GLY A N 1
ATOM 673 C CA . GLY A 1 91 ? 15.044 -28.611 5.838 1.00 86.12 91 GLY A CA 1
ATOM 674 C C . GLY A 1 91 ? 14.280 -27.608 6.689 1.00 86.12 91 GLY A C 1
ATOM 675 O O . GLY A 1 91 ? 13.068 -27.426 6.540 1.00 86.12 91 GLY A O 1
ATOM 676 N N . MET A 1 92 ? 15.031 -26.958 7.572 1.00 90.31 92 MET A N 1
ATOM 677 C CA . MET A 1 92 ? 14.604 -25.802 8.349 1.00 90.31 92 MET A CA 1
ATOM 678 C C . MET A 1 92 ? 15.541 -24.642 8.026 1.00 90.31 92 MET A C 1
ATOM 680 O O . MET A 1 92 ? 16.751 -24.826 7.872 1.00 90.31 92 MET A O 1
ATOM 684 N N . ALA A 1 93 ? 14.985 -23.443 7.928 1.00 84.44 93 ALA A N 1
ATOM 685 C CA . ALA A 1 93 ? 15.735 -22.224 7.688 1.00 84.44 93 ALA A CA 1
ATOM 686 C C . ALA A 1 93 ? 15.383 -21.170 8.738 1.00 84.44 93 ALA A C 1
ATOM 688 O O . ALA A 1 93 ? 14.222 -20.994 9.097 1.00 84.44 93 ALA A O 1
ATOM 689 N N . SER A 1 94 ? 16.387 -20.432 9.206 1.00 82.94 94 SER A N 1
ATOM 690 C CA . SER A 1 94 ? 16.193 -19.342 10.169 1.00 82.94 94 SER A CA 1
ATOM 691 C C . SER A 1 94 ? 15.531 -18.105 9.552 1.00 82.94 94 SER A C 1
ATOM 693 O O . SER A 1 94 ? 15.015 -17.260 10.276 1.00 82.94 94 SER A O 1
ATOM 695 N N . SER A 1 95 ? 15.540 -17.980 8.222 1.00 80.88 95 SER A N 1
ATOM 696 C CA . SER A 1 95 ? 14.958 -16.851 7.495 1.00 80.88 95 SER A CA 1
ATOM 697 C C . SER A 1 95 ? 14.439 -17.259 6.120 1.00 80.88 95 SER A C 1
ATOM 699 O O . SER A 1 95 ? 14.818 -18.303 5.577 1.00 80.88 95 SER A O 1
ATOM 701 N N . LEU A 1 96 ? 13.580 -16.417 5.533 1.00 77.38 96 LEU A N 1
ATOM 702 C CA . LEU A 1 96 ? 13.019 -16.683 4.207 1.00 77.38 96 LEU A CA 1
ATOM 703 C C . LEU A 1 96 ? 14.108 -16.691 3.135 1.00 77.38 96 LEU A C 1
ATOM 705 O O . LEU A 1 96 ? 14.108 -17.571 2.284 1.00 77.38 96 LEU A O 1
ATOM 709 N N . ASP A 1 97 ? 15.065 -15.769 3.206 1.00 76.00 97 ASP A N 1
ATOM 710 C CA . ASP A 1 97 ? 16.192 -15.728 2.272 1.00 76.00 97 ASP A CA 1
ATOM 711 C C . ASP A 1 97 ? 17.031 -17.008 2.337 1.00 76.00 97 ASP A C 1
ATOM 713 O O . ASP A 1 97 ? 17.437 -17.536 1.301 1.00 76.00 97 ASP A O 1
ATOM 717 N N . ALA A 1 98 ? 17.270 -17.539 3.541 1.00 83.94 98 ALA A N 1
ATOM 718 C CA . ALA A 1 98 ? 17.958 -18.815 3.702 1.00 83.94 98 ALA A CA 1
ATOM 719 C C . ALA A 1 98 ? 17.137 -19.967 3.100 1.00 83.94 98 ALA A C 1
ATOM 721 O O . ALA A 1 98 ? 17.695 -20.799 2.385 1.00 83.94 98 ALA A O 1
ATOM 722 N N . ALA A 1 99 ? 15.818 -19.978 3.316 1.00 86.00 99 ALA A N 1
ATOM 723 C CA . ALA A 1 99 ? 14.922 -20.977 2.739 1.00 86.00 99 ALA A CA 1
ATOM 724 C C . ALA A 1 99 ? 14.910 -20.920 1.202 1.00 86.00 99 ALA A C 1
ATOM 726 O O . ALA A 1 99 ? 15.105 -21.943 0.549 1.00 86.00 99 ALA A O 1
ATOM 727 N N . LEU A 1 100 ? 14.755 -19.725 0.617 1.00 83.06 100 LEU A N 1
ATOM 728 C CA . LEU A 1 100 ? 14.761 -19.500 -0.831 1.00 83.06 100 LEU A CA 1
ATOM 729 C C . LEU A 1 100 ? 16.079 -19.954 -1.462 1.00 83.06 100 LEU A C 1
ATOM 731 O O . LEU A 1 100 ? 16.053 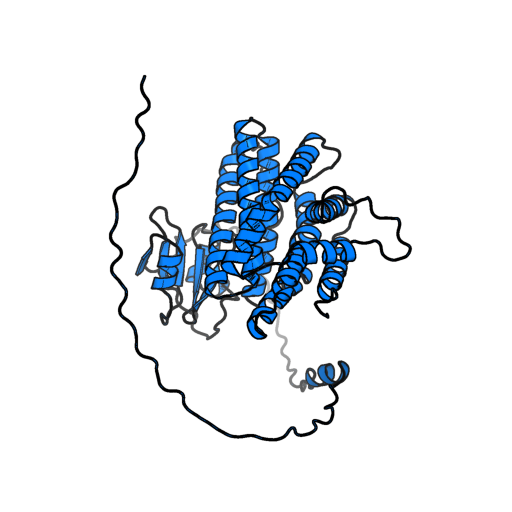-20.649 -2.476 1.00 83.06 100 LEU A O 1
ATOM 735 N N . LYS A 1 101 ? 17.221 -19.633 -0.840 1.00 87.00 101 LYS A N 1
ATOM 736 C CA . LYS A 1 101 ? 18.541 -20.094 -1.298 1.00 87.00 101 LYS A CA 1
ATOM 737 C C . LYS A 1 101 ? 18.669 -21.617 -1.283 1.00 87.00 101 LYS A C 1
ATOM 739 O O . LYS A 1 101 ? 19.262 -22.173 -2.202 1.00 87.00 101 LYS A O 1
ATOM 744 N N . GLN A 1 102 ? 18.107 -22.299 -0.282 1.00 89.94 102 GLN A N 1
ATOM 745 C CA . GLN A 1 102 ? 18.161 -23.765 -0.199 1.00 89.94 102 GLN A CA 1
ATOM 746 C C . GLN A 1 102 ? 17.375 -24.455 -1.327 1.00 89.94 102 GLN A C 1
ATOM 748 O O . GLN A 1 102 ? 17.794 -25.510 -1.813 1.00 89.94 102 GLN A O 1
ATOM 753 N N . VAL A 1 103 ? 16.257 -23.864 -1.760 1.00 90.12 103 VAL A N 1
ATOM 754 C CA . VAL A 1 103 ? 15.387 -24.443 -2.801 1.00 90.12 103 VAL A CA 1
ATOM 755 C C . VAL A 1 103 ? 15.684 -23.942 -4.216 1.00 90.12 103 VAL A C 1
ATOM 757 O O . VAL A 1 103 ? 15.204 -24.521 -5.192 1.00 90.12 103 VAL A O 1
ATOM 760 N N . GLN A 1 104 ? 16.483 -22.885 -4.366 1.00 86.00 104 GLN A N 1
ATOM 761 C CA . GLN A 1 104 ? 16.818 -22.317 -5.670 1.00 86.00 104 GLN A CA 1
ATOM 762 C C . GLN A 1 104 ? 17.569 -23.332 -6.551 1.00 86.00 104 GLN A C 1
ATOM 764 O O . GLN A 1 104 ? 18.543 -23.955 -6.135 1.00 86.00 104 GLN A O 1
ATOM 769 N N . GLY A 1 105 ? 17.106 -23.504 -7.795 1.00 82.06 105 GLY A N 1
ATOM 770 C CA . GLY A 1 105 ? 17.728 -24.394 -8.788 1.00 82.06 105 GLY A CA 1
ATOM 771 C C . GLY A 1 105 ? 17.430 -25.888 -8.610 1.00 82.06 105 GLY A C 1
ATOM 772 O O . GLY A 1 105 ? 17.909 -26.709 -9.393 1.00 82.06 105 GLY A O 1
ATOM 773 N N . LYS A 1 106 ? 16.632 -26.269 -7.609 1.00 86.94 106 LYS A N 1
ATOM 774 C CA . LYS A 1 106 ? 16.196 -27.656 -7.410 1.00 86.94 106 LYS A CA 1
ATOM 775 C C . LYS A 1 106 ? 15.120 -28.034 -8.438 1.00 86.94 106 LYS A C 1
ATOM 777 O O . LYS A 1 106 ? 14.277 -27.219 -8.792 1.00 86.94 106 LYS A O 1
ATOM 782 N N . ARG A 1 107 ? 15.108 -29.292 -8.895 1.00 87.06 107 ARG A N 1
ATOM 783 C CA . ARG A 1 107 ? 14.119 -29.833 -9.860 1.00 87.06 107 ARG A CA 1
ATOM 784 C C . ARG A 1 107 ? 12.810 -30.279 -9.189 1.00 87.06 107 ARG A C 1
ATOM 786 O O . ARG A 1 107 ? 12.263 -31.325 -9.519 1.00 87.06 107 ARG A O 1
ATOM 793 N N . GLN A 1 108 ? 12.357 -29.523 -8.198 1.00 86.88 108 GLN A N 1
ATOM 794 C CA . GLN A 1 108 ? 11.179 -29.833 -7.396 1.00 86.88 108 GLN A CA 1
ATOM 795 C C . GLN A 1 108 ? 10.502 -28.528 -6.977 1.00 86.88 108 GLN A C 1
ATOM 797 O O . GLN A 1 108 ? 11.158 -27.490 -6.888 1.00 86.88 108 GLN A O 1
ATOM 802 N N . ASP A 1 109 ? 9.190 -28.577 -6.768 1.00 86.19 109 ASP A N 1
ATOM 803 C CA . ASP A 1 109 ? 8.439 -27.457 -6.216 1.00 86.19 109 ASP A CA 1
ATOM 804 C C . ASP A 1 109 ? 8.436 -27.566 -4.677 1.00 86.19 109 ASP A C 1
ATOM 806 O O . ASP A 1 109 ? 8.428 -28.667 -4.123 1.00 86.19 109 ASP A O 1
ATOM 810 N N . PHE A 1 110 ? 8.425 -26.434 -3.973 1.00 89.25 110 PHE A N 1
ATOM 811 C CA . PHE A 1 110 ? 8.461 -26.385 -2.508 1.00 89.25 110 PHE A CA 1
ATOM 812 C C . PHE A 1 110 ? 7.398 -25.451 -1.947 1.00 89.25 110 PHE A C 1
ATOM 814 O O . PHE A 1 110 ? 7.135 -24.393 -2.517 1.00 89.25 110 PHE A O 1
ATOM 821 N N . ALA A 1 111 ? 6.851 -25.811 -0.790 1.00 88.00 111 ALA A N 1
ATOM 822 C CA . ALA A 1 111 ? 6.131 -24.910 0.095 1.00 88.00 111 ALA A CA 1
ATOM 823 C C . ALA A 1 111 ? 7.041 -24.500 1.258 1.00 88.00 111 ALA A C 1
ATOM 825 O O . ALA A 1 111 ? 7.649 -25.342 1.919 1.00 88.00 111 ALA A O 1
ATOM 826 N N . LEU A 1 112 ? 7.138 -23.195 1.496 1.00 88.31 112 LEU A N 1
ATOM 827 C CA . LEU A 1 112 ? 7.856 -22.604 2.618 1.00 88.31 112 LEU A CA 1
ATOM 828 C C . LEU A 1 112 ? 6.836 -22.235 3.687 1.00 88.31 112 LEU A C 1
ATOM 830 O O . LEU A 1 112 ? 5.961 -21.410 3.430 1.00 88.31 112 LEU A O 1
ATOM 834 N N . ILE A 1 113 ? 6.934 -22.851 4.862 1.00 86.69 113 ILE A N 1
ATOM 835 C CA . ILE A 1 113 ? 5.934 -22.738 5.927 1.00 86.69 113 ILE A CA 1
ATOM 836 C C . ILE A 1 113 ? 6.586 -22.141 7.174 1.00 86.69 113 ILE A C 1
ATOM 838 O O . ILE A 1 113 ? 7.538 -22.702 7.709 1.00 86.69 113 ILE A O 1
ATOM 842 N N . GLN A 1 114 ? 6.085 -21.002 7.643 1.00 85.94 114 GLN A N 1
ATOM 843 C CA . GLN A 1 114 ? 6.438 -20.413 8.926 1.00 85.94 114 GLN A CA 1
ATOM 844 C C . GLN A 1 114 ? 5.990 -21.329 10.066 1.00 85.94 114 GLN A C 1
ATOM 846 O O . GLN A 1 114 ? 4.830 -21.726 10.162 1.00 85.94 114 GLN A O 1
ATOM 851 N N . THR A 1 115 ? 6.928 -21.617 10.957 1.00 82.88 115 THR A N 1
ATOM 852 C CA . THR A 1 115 ? 6.753 -22.368 12.202 1.00 82.88 115 THR A CA 1
ATOM 853 C C . THR A 1 115 ? 7.310 -21.540 13.368 1.00 82.88 115 THR A C 1
ATOM 855 O O . THR A 1 115 ? 8.060 -20.585 13.124 1.00 82.88 115 THR A O 1
ATOM 858 N N . PRO A 1 116 ? 7.021 -21.896 14.634 1.00 78.75 116 PRO A N 1
ATOM 859 C CA . PRO A 1 116 ? 7.642 -21.244 15.793 1.00 78.75 116 PRO A CA 1
ATOM 860 C C . PRO A 1 116 ? 9.180 -21.308 15.788 1.00 78.75 116 PRO A C 1
ATOM 862 O O . PRO A 1 116 ? 9.843 -20.417 16.303 1.00 78.75 116 PRO A O 1
ATOM 865 N N . SER A 1 117 ? 9.752 -22.346 15.172 1.00 83.12 117 SER A N 1
ATOM 866 C CA . SER A 1 117 ? 11.196 -22.613 15.108 1.00 83.12 117 SER A CA 1
ATOM 867 C C . SER A 1 117 ? 11.902 -22.074 13.852 1.00 83.12 117 SER A C 1
ATOM 869 O O . SER A 1 117 ? 13.093 -22.320 13.676 1.00 83.12 117 SER A O 1
ATOM 871 N N . GLY A 1 118 ? 11.196 -21.378 12.955 1.00 86.81 118 GLY A N 1
ATOM 872 C CA . GLY A 1 118 ? 11.738 -20.895 11.677 1.00 86.81 118 GLY A CA 1
ATOM 873 C C . GLY A 1 118 ? 10.871 -21.297 10.487 1.00 86.81 118 GLY A C 1
ATOM 874 O O . GLY A 1 118 ? 9.664 -21.475 10.626 1.00 86.81 118 GLY A O 1
ATOM 875 N N . ILE A 1 119 ? 11.467 -21.446 9.307 1.00 85.38 119 ILE A N 1
ATOM 876 C CA . ILE A 1 119 ? 10.757 -21.773 8.066 1.00 85.38 119 ILE A CA 1
ATOM 877 C C . ILE A 1 119 ? 11.047 -23.215 7.669 1.00 85.38 119 ILE A C 1
ATOM 879 O O . ILE A 1 119 ? 12.181 -23.563 7.341 1.00 85.38 119 ILE A O 1
ATOM 883 N N . ALA A 1 120 ? 10.002 -24.034 7.671 1.00 90.00 120 ALA A N 1
ATOM 884 C CA . ALA A 1 120 ? 10.034 -25.406 7.202 1.00 90.00 120 ALA A CA 1
ATOM 885 C C . ALA A 1 120 ? 9.916 -25.458 5.674 1.00 90.00 120 ALA A C 1
ATOM 887 O O . ALA A 1 120 ? 9.084 -24.771 5.075 1.00 90.00 120 ALA A O 1
ATOM 888 N N . ILE A 1 121 ? 10.749 -26.286 5.045 1.00 91.19 121 ILE A N 1
ATOM 889 C CA . ILE A 1 121 ? 10.769 -26.487 3.594 1.00 91.19 121 ILE A CA 1
ATOM 890 C C . ILE A 1 121 ? 10.122 -27.832 3.287 1.00 91.19 121 ILE A C 1
ATOM 892 O O . ILE A 1 121 ? 10.704 -28.886 3.550 1.00 91.19 121 ILE A O 1
ATOM 896 N N . HIS A 1 122 ? 8.925 -27.795 2.711 1.00 90.94 122 HIS A N 1
ATOM 897 C CA . HIS A 1 122 ? 8.183 -28.992 2.339 1.00 90.94 122 HIS A CA 1
ATOM 898 C C . HIS A 1 122 ? 8.231 -29.196 0.825 1.00 90.94 122 HIS A C 1
ATOM 900 O O . HIS A 1 122 ? 7.810 -28.306 0.082 1.00 90.94 122 HIS A O 1
ATOM 906 N N . PRO A 1 123 ? 8.722 -30.344 0.335 1.00 89.94 123 PRO A N 1
ATOM 907 C CA . PRO A 1 123 ? 8.589 -30.680 -1.071 1.00 89.94 123 PRO A CA 1
ATOM 908 C C . PRO A 1 123 ? 7.110 -30.871 -1.408 1.00 89.94 123 PRO A C 1
ATOM 910 O O . PRO A 1 123 ? 6.387 -31.552 -0.679 1.00 89.94 123 PRO A O 1
ATOM 913 N N . ILE A 1 124 ? 6.673 -30.305 -2.529 1.00 86.81 124 ILE A N 1
ATOM 914 C CA . ILE A 1 124 ? 5.325 -30.513 -3.059 1.00 86.81 124 ILE A CA 1
ATOM 915 C C . ILE A 1 124 ? 5.411 -31.182 -4.425 1.00 86.81 124 ILE A C 1
ATOM 917 O O . ILE A 1 124 ? 6.293 -30.899 -5.240 1.00 86.81 124 ILE A O 1
ATOM 921 N N . HIS A 1 125 ? 4.505 -32.123 -4.666 1.00 81.94 125 HIS A N 1
ATOM 922 C CA . HIS A 1 125 ? 4.479 -32.870 -5.917 1.00 81.94 125 HIS A CA 1
ATOM 923 C C . HIS A 1 125 ? 3.613 -32.140 -6.941 1.00 81.94 125 HIS A C 1
ATOM 925 O O . HIS A 1 125 ? 2.512 -31.686 -6.624 1.00 81.94 125 HIS A O 1
ATOM 931 N N . LYS A 1 126 ? 4.102 -32.036 -8.182 1.00 69.56 126 LYS A N 1
ATOM 932 C CA . LYS A 1 126 ? 3.286 -31.538 -9.291 1.00 69.56 126 LYS A CA 1
ATOM 933 C C . LYS A 1 126 ? 2.170 -32.539 -9.603 1.00 69.56 126 LYS A C 1
ATOM 935 O O . LYS A 1 126 ? 2.444 -33.742 -9.627 1.00 69.56 126 LYS A O 1
ATOM 940 N N . PRO A 1 127 ? 0.946 -32.081 -9.909 1.00 60.75 127 PRO A N 1
ATOM 941 C CA . PRO A 1 127 ? -0.061 -32.963 -10.479 1.00 60.75 127 PRO A CA 1
ATOM 942 C C . PRO A 1 127 ? 0.452 -33.556 -11.802 1.00 60.75 127 PRO A C 1
ATOM 944 O O . PRO A 1 127 ? 1.190 -32.911 -12.548 1.00 60.75 127 PRO A O 1
ATOM 947 N N . ARG A 1 128 ? 0.052 -34.802 -12.088 1.00 48.34 128 ARG A N 1
ATOM 948 C CA . ARG A 1 128 ? 0.536 -35.651 -13.200 1.00 48.34 128 ARG A CA 1
ATOM 949 C C . ARG A 1 128 ? 0.394 -35.046 -14.610 1.00 48.34 128 ARG A C 1
ATOM 951 O O . ARG A 1 128 ? 0.961 -35.593 -15.549 1.00 48.34 128 ARG A O 1
ATOM 958 N N . TRP A 1 129 ? -0.330 -33.938 -14.767 1.00 47.47 129 TRP A N 1
ATOM 959 C CA . TRP A 1 129 ? -0.616 -33.293 -16.050 1.00 47.47 129 TRP A CA 1
ATOM 960 C C . TRP A 1 129 ? 0.023 -31.903 -16.088 1.00 47.47 129 TRP A C 1
ATOM 962 O O . TRP A 1 129 ? -0.299 -31.033 -15.279 1.00 47.47 129 TRP A O 1
ATOM 972 N N . GLY A 1 130 ? 0.990 -31.740 -16.994 1.00 47.91 130 GLY A N 1
ATOM 973 C CA . GLY A 1 130 ? 1.947 -30.639 -17.006 1.00 47.91 130 GLY A CA 1
ATOM 974 C C . GLY A 1 130 ? 1.321 -29.257 -17.162 1.00 47.91 130 GLY A C 1
ATOM 975 O O . GLY A 1 130 ? 0.768 -28.939 -18.206 1.00 47.91 130 GLY A O 1
ATOM 976 N N . PHE A 1 131 ? 1.512 -28.410 -16.151 1.00 47.84 131 PHE A N 1
ATOM 977 C CA . PHE A 1 131 ? 1.293 -26.968 -16.227 1.00 47.84 131 PHE A CA 1
ATOM 978 C C . PHE A 1 131 ? 2.331 -26.262 -15.336 1.00 47.84 131 PHE A C 1
ATOM 980 O O . PHE A 1 131 ? 2.416 -26.508 -14.137 1.00 47.84 131 PHE A O 1
ATOM 987 N N . ASP A 1 132 ? 3.168 -25.405 -15.928 1.00 54.09 132 ASP A N 1
ATOM 988 C CA . ASP A 1 132 ? 4.275 -24.682 -15.267 1.00 54.09 132 ASP A CA 1
ATOM 989 C C . ASP A 1 132 ? 3.863 -23.336 -14.659 1.00 54.09 132 ASP A C 1
ATOM 991 O O . ASP A 1 132 ? 4.633 -22.361 -14.618 1.00 54.09 132 ASP A O 1
ATOM 995 N N . ASP A 1 133 ? 2.619 -23.261 -14.214 1.00 56.59 133 ASP A N 1
ATOM 996 C CA . ASP A 1 133 ? 2.086 -22.037 -13.676 1.00 56.59 133 ASP A CA 1
ATOM 997 C C . ASP A 1 133 ? 1.310 -22.300 -12.400 1.00 56.59 133 ASP A C 1
ATOM 999 O O . ASP A 1 133 ? 0.241 -22.901 -12.415 1.00 56.59 133 ASP A O 1
ATOM 1003 N N . PHE A 1 134 ? 1.852 -21.804 -11.293 1.00 60.41 134 PHE A N 1
ATOM 1004 C CA . PHE A 1 134 ? 1.224 -21.789 -9.981 1.00 60.41 134 PHE A CA 1
ATOM 1005 C C . PHE A 1 134 ? -0.158 -21.122 -9.942 1.00 60.41 134 PHE A C 1
ATOM 1007 O O . PHE A 1 134 ? -0.701 -21.026 -8.849 1.00 60.41 134 PHE A O 1
ATOM 1014 N N . ARG A 1 135 ? -0.721 -20.650 -11.065 1.00 54.03 135 ARG A N 1
ATOM 1015 C CA . ARG A 1 135 ? -2.083 -20.118 -11.240 1.00 54.03 135 ARG A CA 1
ATOM 1016 C C . ARG A 1 135 ? -3.136 -20.790 -10.359 1.00 54.03 135 ARG A C 1
ATOM 1018 O O . ARG A 1 135 ? -3.814 -20.085 -9.613 1.00 54.03 135 ARG A O 1
ATOM 1025 N N . ASP A 1 136 ? -3.228 -22.120 -10.373 1.00 61.53 136 ASP A N 1
ATOM 1026 C CA . ASP A 1 136 ? -4.301 -22.855 -9.696 1.00 61.53 136 ASP A CA 1
ATOM 1027 C C . ASP A 1 136 ? -3.797 -23.750 -8.550 1.00 61.53 136 ASP A C 1
ATOM 1029 O O . ASP A 1 136 ? -3.482 -24.928 -8.727 1.00 61.53 136 ASP A O 1
ATOM 1033 N N . LEU A 1 137 ? -3.771 -23.190 -7.335 1.00 58.06 137 LEU A N 1
ATOM 1034 C CA . LEU A 1 137 ? -3.388 -23.917 -6.119 1.00 58.06 137 LEU A CA 1
ATOM 1035 C C . LEU A 1 137 ? -4.366 -25.042 -5.752 1.00 58.06 137 LEU A C 1
ATOM 1037 O O . LEU A 1 137 ? -4.053 -25.839 -4.877 1.00 58.06 137 LEU A O 1
ATOM 1041 N N . SER A 1 138 ? -5.564 -25.113 -6.357 1.00 57.25 138 SER A N 1
ATOM 1042 C CA . SER A 1 138 ? -6.541 -26.179 -6.042 1.00 57.25 138 SER A CA 1
ATOM 1043 C C . SER A 1 138 ? -6.074 -27.535 -6.548 1.00 57.25 138 SER A C 1
ATOM 1045 O O . SER A 1 138 ? -6.505 -28.563 -6.038 1.00 57.25 138 SER A O 1
ATOM 1047 N N . ARG A 1 139 ? -5.147 -27.517 -7.512 1.00 60.50 139 ARG A N 1
ATOM 1048 C CA . ARG A 1 139 ? -4.588 -28.699 -8.167 1.00 60.50 139 ARG A CA 1
ATOM 1049 C C . ARG A 1 139 ? -3.440 -29.337 -7.399 1.00 60.50 139 ARG A C 1
ATOM 1051 O O . ARG A 1 139 ? -3.016 -30.433 -7.746 1.00 60.50 139 ARG A O 1
ATOM 1058 N N . TYR A 1 140 ? -2.928 -28.661 -6.375 1.00 65.06 140 TYR A N 1
ATOM 1059 C CA . TYR A 1 140 ? -2.026 -29.276 -5.417 1.00 65.06 140 TYR A CA 1
ATOM 1060 C C . TYR A 1 140 ? -2.892 -29.845 -4.300 1.00 65.06 140 TYR A C 1
ATOM 1062 O O . TYR A 1 140 ? -3.219 -29.136 -3.352 1.00 65.06 140 TYR A O 1
ATOM 1070 N N . GLU A 1 141 ? -3.276 -31.118 -4.415 1.00 63.09 141 GLU A N 1
ATOM 1071 C CA . GLU A 1 141 ? -4.077 -31.813 -3.392 1.00 63.09 141 GLU A CA 1
ATOM 1072 C C . GLU A 1 141 ? -3.441 -31.663 -2.000 1.00 63.09 141 GLU A C 1
ATOM 1074 O O . GLU A 1 141 ? -4.129 -31.353 -1.034 1.00 63.09 141 GLU A O 1
ATOM 1079 N N . GLN A 1 142 ? -2.104 -31.705 -1.938 1.00 65.69 142 GLN A N 1
ATOM 1080 C CA . GLN A 1 142 ? -1.296 -31.482 -0.729 1.00 65.69 142 GLN A CA 1
ATOM 1081 C C . GLN A 1 142 ? -1.428 -30.071 -0.125 1.00 65.69 142 GLN A C 1
ATOM 1083 O O . GLN A 1 142 ? -1.092 -29.856 1.034 1.00 65.69 142 GLN A O 1
ATOM 1088 N N . LEU A 1 143 ? -1.865 -29.085 -0.908 1.00 62.72 143 LEU A N 1
ATOM 1089 C CA . LEU A 1 143 ? -2.056 -27.701 -0.467 1.00 62.72 143 LEU A CA 1
ATOM 1090 C C . LEU A 1 143 ? -3.534 -27.346 -0.276 1.00 62.72 143 LEU A C 1
ATOM 1092 O O . LEU A 1 143 ? -3.829 -26.259 0.219 1.00 62.72 143 LEU A O 1
ATOM 1096 N N . ARG A 1 144 ? -4.465 -28.229 -0.660 1.00 58.09 144 ARG A N 1
ATOM 1097 C CA . ARG A 1 144 ? -5.909 -27.967 -0.602 1.00 58.09 144 ARG A CA 1
ATOM 1098 C C . ARG A 1 144 ? -6.377 -27.739 0.836 1.00 58.09 144 ARG A C 1
ATOM 1100 O O . ARG A 1 144 ? -7.084 -26.763 1.074 1.00 58.09 144 ARG A O 1
ATOM 1107 N N . ASP A 1 145 ? -5.863 -28.531 1.773 1.00 50.50 145 ASP A N 1
ATOM 1108 C CA . ASP A 1 145 ? -6.175 -28.420 3.206 1.00 50.50 145 ASP A CA 1
ATOM 1109 C C . ASP A 1 145 ? -5.328 -27.350 3.914 1.00 50.50 145 ASP A C 1
ATOM 1111 O O . ASP A 1 145 ? -5.706 -26.816 4.954 1.00 50.50 145 ASP A O 1
ATOM 1115 N N . LEU A 1 146 ? -4.210 -26.941 3.306 1.00 51.34 146 LEU A N 1
ATOM 1116 C CA . LEU A 1 146 ? -3.380 -25.837 3.797 1.00 51.34 146 LEU A CA 1
ATOM 1117 C C . LEU A 1 146 ? -3.870 -24.463 3.361 1.00 51.34 146 LEU A C 1
ATOM 1119 O O . LEU A 1 146 ? -3.351 -23.460 3.851 1.00 51.34 146 LEU A O 1
ATOM 1123 N N . ARG A 1 147 ? -4.888 -24.389 2.492 1.00 45.44 147 ARG A N 1
ATOM 1124 C CA . ARG A 1 147 ? -5.555 -23.124 2.155 1.00 45.44 147 ARG A CA 1
ATOM 1125 C C . ARG A 1 147 ? -5.991 -22.365 3.400 1.00 45.44 147 ARG A C 1
ATOM 1127 O O . ARG A 1 147 ? -6.100 -21.152 3.313 1.00 45.44 147 ARG A O 1
ATOM 1134 N N . VAL A 1 148 ? -6.226 -23.065 4.511 1.00 43.19 148 VAL A N 1
ATOM 1135 C CA . VAL A 1 148 ? -6.692 -22.544 5.803 1.00 43.19 148 VAL A CA 1
ATOM 1136 C C . VAL A 1 148 ? -5.565 -22.348 6.826 1.00 43.19 148 VAL A C 1
ATOM 1138 O O . VAL A 1 148 ? -5.819 -21.863 7.923 1.00 43.19 148 VAL A O 1
ATOM 1141 N N . SER A 1 149 ? -4.319 -22.710 6.499 1.00 47.44 149 SER A N 1
ATOM 1142 C CA . SER A 1 149 ? -3.228 -22.702 7.473 1.00 47.44 149 SER A CA 1
ATOM 1143 C C . SER A 1 149 ? -2.424 -21.392 7.412 1.00 47.44 149 SER A C 1
ATOM 1145 O O . SER A 1 149 ? -1.834 -21.091 6.369 1.00 47.44 149 SER A O 1
ATOM 1147 N N . PRO A 1 150 ? -2.329 -20.620 8.515 1.00 52.50 150 PRO A N 1
ATOM 1148 C CA . PRO A 1 150 ? -1.641 -19.322 8.575 1.00 52.50 150 PRO A CA 1
ATOM 1149 C C . PRO A 1 150 ? -0.108 -19.393 8.404 1.00 52.50 150 PRO A C 1
ATOM 1151 O O . PRO A 1 150 ? 0.580 -18.393 8.586 1.00 52.50 150 PRO A O 1
ATOM 1154 N N . GLY A 1 151 ? 0.446 -20.559 8.058 1.00 69.25 151 GLY A N 1
ATOM 1155 C CA . GLY A 1 151 ? 1.886 -20.788 7.995 1.00 69.25 151 GLY A CA 1
ATOM 1156 C C . GLY A 1 151 ? 2.521 -20.669 6.611 1.00 69.25 151 GLY A C 1
ATOM 1157 O O . GLY A 1 151 ? 3.704 -20.362 6.545 1.00 69.25 151 GLY A O 1
ATOM 1158 N N . ILE A 1 152 ? 1.830 -20.917 5.490 1.00 75.75 152 ILE A N 1
ATOM 1159 C CA . ILE A 1 152 ? 2.530 -20.891 4.188 1.00 75.75 152 ILE A CA 1
ATOM 1160 C C . ILE A 1 152 ? 2.954 -19.453 3.877 1.00 75.75 152 ILE A C 1
ATOM 1162 O O . ILE A 1 152 ? 2.111 -18.572 3.749 1.00 75.75 152 ILE A O 1
ATOM 1166 N N . LEU A 1 153 ? 4.258 -19.237 3.709 1.00 75.94 153 LEU A N 1
ATOM 1167 C CA . LEU A 1 153 ? 4.857 -17.965 3.311 1.00 75.94 153 LEU A CA 1
ATOM 1168 C C . LEU A 1 153 ? 4.955 -17.853 1.793 1.00 75.94 153 LEU A C 1
ATOM 1170 O O . LEU A 1 153 ? 4.619 -16.827 1.204 1.00 75.94 153 LEU A O 1
ATOM 1174 N N . ALA A 1 154 ? 5.432 -18.915 1.144 1.00 77.88 154 ALA A N 1
ATOM 1175 C CA . ALA A 1 154 ? 5.676 -18.916 -0.288 1.00 77.88 154 ALA A CA 1
ATOM 1176 C C . ALA A 1 154 ? 5.671 -20.325 -0.881 1.00 77.88 154 ALA A C 1
ATOM 1178 O O . ALA A 1 154 ? 5.960 -21.312 -0.210 1.00 77.88 154 ALA A O 1
ATOM 1179 N N . LEU A 1 155 ? 5.400 -20.387 -2.177 1.00 83.00 155 LEU A N 1
ATOM 1180 C CA . LEU A 1 155 ? 5.567 -21.543 -3.037 1.00 83.00 155 LEU A CA 1
ATOM 1181 C C . LEU A 1 155 ? 6.681 -21.238 -4.032 1.00 83.00 155 LEU A C 1
ATOM 1183 O O . LEU A 1 155 ? 6.687 -20.175 -4.657 1.00 83.00 155 LEU A O 1
ATOM 1187 N N . VAL A 1 156 ? 7.627 -22.155 -4.185 1.00 81.44 156 VAL A N 1
ATOM 1188 C CA . VAL A 1 156 ? 8.790 -21.995 -5.061 1.00 81.44 156 VAL A CA 1
ATOM 1189 C C . VAL A 1 156 ? 8.774 -23.097 -6.102 1.00 81.44 156 VAL A C 1
ATOM 1191 O O . VAL A 1 156 ? 8.717 -24.267 -5.749 1.00 81.44 156 VAL A O 1
ATOM 1194 N N . SER A 1 157 ? 8.802 -22.744 -7.387 1.00 81.94 157 SER A N 1
ATOM 1195 C CA . SER A 1 157 ? 8.838 -23.747 -8.463 1.00 81.94 157 SER A CA 1
ATOM 1196 C C . SER A 1 157 ? 10.251 -24.208 -8.732 1.00 81.94 157 SER A C 1
ATOM 1198 O O . SER A 1 157 ? 11.207 -23.448 -8.564 1.00 81.94 157 SER A O 1
ATOM 1200 N N . GLN A 1 158 ? 10.344 -25.364 -9.376 1.00 78.75 158 GLN A N 1
ATOM 1201 C CA . GLN A 1 158 ? 11.558 -25.845 -10.026 1.00 78.75 158 GLN A CA 1
ATOM 1202 C C . GLN A 1 158 ? 12.208 -24.838 -11.002 1.00 78.75 158 GLN A C 1
ATOM 1204 O O . GLN A 1 158 ? 13.396 -24.929 -11.294 1.00 78.75 158 GLN A O 1
ATOM 1209 N N . ARG A 1 159 ? 11.444 -23.869 -11.536 1.00 73.12 159 ARG A N 1
ATOM 1210 C CA . ARG A 1 159 ? 11.944 -22.805 -12.432 1.00 73.12 159 ARG A CA 1
ATOM 1211 C C . ARG A 1 159 ? 12.310 -21.515 -11.692 1.00 73.12 159 ARG A C 1
ATOM 1213 O O . ARG A 1 159 ? 12.515 -20.484 -12.322 1.00 73.12 159 ARG A O 1
ATOM 1220 N N . GLY A 1 160 ? 12.324 -21.531 -10.360 1.00 69.44 160 GLY A N 1
ATOM 1221 C CA . GLY A 1 160 ? 12.627 -20.361 -9.538 1.00 69.44 160 GLY A CA 1
ATOM 1222 C C . GLY A 1 160 ? 11.519 -19.303 -9.497 1.00 69.44 160 GLY A C 1
ATOM 1223 O O . GLY A 1 160 ? 11.712 -18.243 -8.900 1.00 69.44 160 GLY A O 1
ATOM 1224 N N . LYS A 1 161 ? 10.334 -19.548 -10.081 1.00 72.75 161 LYS A N 1
ATOM 1225 C CA . LYS A 1 161 ? 9.164 -18.691 -9.823 1.00 72.75 161 LYS A CA 1
ATOM 1226 C C . LYS A 1 161 ? 8.771 -18.841 -8.357 1.00 72.75 161 LYS A C 1
ATOM 1228 O O . LYS A 1 161 ? 8.674 -19.969 -7.882 1.00 72.75 161 LYS A O 1
ATOM 1233 N N . VAL A 1 162 ? 8.543 -17.722 -7.681 1.00 70.75 162 VAL A N 1
ATOM 1234 C CA . VAL A 1 162 ? 8.100 -17.671 -6.286 1.00 70.75 162 VAL A CA 1
ATOM 1235 C C . VAL A 1 162 ? 6.712 -17.049 -6.283 1.00 70.75 162 VAL A C 1
ATOM 1237 O O . VAL A 1 162 ? 6.530 -15.977 -6.861 1.00 70.75 162 VAL A O 1
ATOM 1240 N N . ARG A 1 163 ? 5.747 -17.722 -5.662 1.00 70.69 163 ARG A N 1
ATOM 1241 C CA . ARG A 1 163 ? 4.413 -17.195 -5.380 1.00 70.69 163 ARG A CA 1
ATOM 1242 C C . ARG A 1 163 ? 4.278 -17.087 -3.872 1.00 70.69 163 ARG A C 1
ATOM 1244 O O . ARG A 1 163 ? 4.292 -18.103 -3.192 1.00 70.69 163 ARG A O 1
ATOM 1251 N N . PHE A 1 164 ? 4.159 -15.878 -3.348 1.00 69.44 164 PHE A N 1
ATOM 1252 C CA . PHE A 1 164 ? 3.846 -15.702 -1.935 1.00 69.44 164 PHE A CA 1
ATOM 1253 C C . PHE A 1 164 ? 2.420 -16.172 -1.677 1.00 69.44 164 PHE A C 1
ATOM 1255 O O . PHE A 1 164 ? 1.543 -15.986 -2.526 1.00 69.44 164 PHE A O 1
ATOM 1262 N N . ASN A 1 165 ? 2.193 -16.825 -0.540 1.00 63.00 165 ASN A N 1
ATOM 1263 C CA . ASN A 1 165 ? 0.824 -17.106 -0.146 1.00 63.00 165 ASN A CA 1
ATOM 1264 C C . ASN A 1 165 ? 0.164 -15.762 0.160 1.00 63.00 165 ASN A C 1
ATOM 1266 O O . ASN A 1 165 ? 0.677 -14.975 0.961 1.00 63.00 165 ASN A O 1
ATOM 1270 N N . ALA A 1 166 ? -0.959 -15.482 -0.492 1.00 50.59 166 ALA A N 1
ATOM 1271 C CA . ALA A 1 166 ? -1.806 -14.405 -0.023 1.00 50.59 166 ALA A CA 1
ATOM 1272 C C . ALA A 1 166 ? -2.263 -14.788 1.396 1.00 50.59 166 ALA A C 1
ATOM 1274 O O . ALA A 1 166 ? -2.643 -15.949 1.581 1.00 50.59 166 ALA A O 1
ATOM 1275 N N . PRO A 1 167 ? -2.272 -13.879 2.395 1.00 44.81 167 PRO A N 1
ATOM 1276 C CA . PRO A 1 167 ? -3.112 -14.121 3.555 1.00 44.81 167 PRO A CA 1
ATOM 1277 C C . PRO A 1 167 ? -4.501 -14.436 3.000 1.00 44.81 167 PRO A C 1
ATOM 1279 O O . PRO A 1 167 ? -4.917 -13.812 2.011 1.00 44.81 167 PRO A O 1
ATOM 1282 N N . GLN A 1 168 ? -5.144 -15.474 3.547 1.00 42.22 168 GLN A N 1
ATOM 1283 C CA . GLN A 1 168 ? -6.466 -15.890 3.097 1.00 42.22 168 GLN A CA 1
ATOM 1284 C C . GLN A 1 168 ? -7.320 -14.652 2.852 1.00 42.22 168 GLN A C 1
ATOM 1286 O O . GLN A 1 168 ? -7.296 -13.705 3.640 1.00 42.22 168 GLN A O 1
ATOM 1291 N N . GLN A 1 169 ? -8.030 -14.666 1.725 1.00 39.59 169 GLN A N 1
ATOM 1292 C CA . GLN A 1 169 ? -9.041 -13.674 1.411 1.00 39.59 169 GLN A CA 1
ATOM 1293 C C . GLN A 1 169 ? -9.886 -13.464 2.671 1.00 39.59 169 GLN A C 1
ATOM 1295 O O . GLN A 1 169 ? -10.664 -14.346 3.007 1.00 39.59 169 GLN A O 1
ATOM 1300 N N . SER A 1 170 ? -9.751 -12.327 3.363 1.00 33.97 170 SER A N 1
ATOM 1301 C CA . SER A 1 170 ? -10.877 -11.824 4.145 1.00 33.97 170 SER A CA 1
ATOM 1302 C C . SER A 1 170 ? -11.925 -11.501 3.089 1.00 33.97 170 SER A C 1
ATOM 1304 O O . SER A 1 170 ? -11.727 -10.541 2.327 1.00 33.97 170 SER A O 1
ATOM 1306 N N . PRO A 1 171 ? -12.967 -12.330 2.924 1.00 32.53 171 PRO A N 1
ATOM 1307 C CA . PRO A 1 171 ? -14.001 -12.039 1.964 1.00 32.53 171 PRO A CA 1
ATOM 1308 C C . PRO A 1 171 ? -14.758 -10.865 2.569 1.00 32.53 171 PRO A C 1
ATOM 1310 O O . PRO A 1 171 ? -15.529 -11.064 3.489 1.00 32.53 171 PRO A O 1
ATOM 1313 N N . LEU A 1 172 ? -14.475 -9.654 2.087 1.00 38.97 172 LEU A N 1
ATOM 1314 C CA . LEU A 1 172 ? -15.277 -8.450 2.306 1.00 38.97 172 LEU A CA 1
ATOM 1315 C C . LEU A 1 172 ? -15.584 -8.120 3.782 1.00 38.97 172 LEU A C 1
ATOM 1317 O O . LEU A 1 172 ? -16.487 -8.673 4.392 1.00 38.97 172 LEU A O 1
ATOM 1321 N N . ALA A 1 173 ? -14.898 -7.084 4.276 1.00 43.72 173 ALA A N 1
ATOM 1322 C CA . ALA A 1 173 ? -15.047 -6.492 5.603 1.00 43.72 173 ALA A CA 1
ATOM 1323 C C . ALA A 1 173 ? -14.614 -7.418 6.752 1.00 43.72 173 ALA A C 1
ATOM 1325 O O . ALA A 1 173 ? -14.922 -8.604 6.800 1.00 43.72 173 ALA A O 1
ATOM 1326 N N . PHE A 1 174 ? -13.934 -6.852 7.749 1.00 46.34 174 PHE A N 1
ATOM 1327 C CA . PHE A 1 174 ? -14.158 -7.338 9.104 1.00 46.34 174 PHE A CA 1
ATOM 1328 C C . PHE A 1 174 ? -15.669 -7.237 9.320 1.00 46.34 174 PHE A C 1
ATOM 1330 O O . PHE A 1 174 ? -16.175 -6.139 9.566 1.00 46.34 174 PHE A O 1
ATOM 1337 N N . ALA A 1 175 ? -16.400 -8.344 9.153 1.00 42.09 175 ALA A N 1
ATOM 1338 C CA . ALA A 1 175 ? -17.732 -8.438 9.718 1.00 42.09 175 ALA A CA 1
ATOM 1339 C C . ALA A 1 175 ? -17.559 -7.998 11.175 1.00 42.09 175 ALA A C 1
ATOM 1341 O O . ALA A 1 175 ? -16.613 -8.475 11.818 1.00 42.09 175 ALA A O 1
ATOM 1342 N N . PRO A 1 176 ? -18.340 -7.022 11.671 1.00 46.84 176 PRO A N 1
ATOM 1343 C CA . PRO A 1 176 ? -18.226 -6.628 13.061 1.00 46.84 176 PRO A CA 1
ATOM 1344 C C . PRO A 1 176 ? -18.328 -7.915 13.870 1.00 46.84 176 PRO A C 1
ATOM 1346 O O . PRO A 1 176 ? -19.340 -8.611 13.788 1.00 46.84 176 PRO A O 1
ATOM 1349 N N . ILE A 1 177 ? -17.251 -8.278 14.575 1.00 46.56 177 ILE A N 1
ATOM 1350 C CA . ILE A 1 177 ? -17.304 -9.344 15.568 1.00 46.56 177 ILE A CA 1
ATOM 1351 C C . ILE A 1 177 ? -18.238 -8.773 16.626 1.00 46.56 177 ILE A C 1
ATOM 1353 O O . ILE A 1 177 ? -17.812 -7.991 17.479 1.00 46.56 177 ILE A O 1
ATOM 1357 N N . MET A 1 178 ? -19.537 -9.022 16.459 1.00 43.81 178 MET A N 1
ATOM 1358 C CA . MET A 1 178 ? -20.566 -8.456 17.312 1.00 43.81 178 MET A CA 1
ATOM 1359 C C . MET A 1 178 ? -20.256 -8.911 18.735 1.00 43.81 178 MET A C 1
ATOM 1361 O O . MET A 1 178 ? -20.275 -10.104 19.021 1.00 43.81 178 MET A O 1
ATOM 1365 N N . GLY A 1 179 ? -19.901 -7.955 19.596 1.00 54.47 179 GLY A N 1
ATOM 1366 C CA . GLY A 1 179 ? -19.616 -8.190 21.011 1.00 54.47 179 GLY A CA 1
ATOM 1367 C C . GLY A 1 179 ? -18.147 -8.111 21.439 1.00 54.47 179 GLY A C 1
ATOM 1368 O O . GLY A 1 179 ? -17.912 -7.971 22.633 1.00 54.47 179 GLY A O 1
ATOM 1369 N N . ALA A 1 180 ? -17.163 -8.126 20.532 1.00 69.12 180 ALA A N 1
ATOM 1370 C CA . ALA A 1 180 ? -15.772 -7.889 20.937 1.00 69.12 180 ALA A CA 1
ATOM 1371 C C . ALA A 1 180 ? -15.541 -6.391 21.208 1.00 69.12 180 ALA A C 1
ATOM 1373 O O . ALA A 1 180 ? -16.022 -5.534 20.458 1.00 69.12 180 ALA A O 1
ATOM 1374 N N . SER A 1 181 ? -14.795 -6.047 22.253 1.00 83.94 181 SER A N 1
ATOM 1375 C CA . SER A 1 181 ? -14.336 -4.674 22.470 1.00 83.94 181 SER A CA 1
ATOM 1376 C C . SER A 1 181 ? -13.149 -4.344 21.552 1.00 83.94 181 SER A C 1
ATOM 1378 O O . SER A 1 181 ? -12.544 -5.227 20.941 1.00 83.94 181 SER A O 1
ATOM 1380 N N . ALA A 1 182 ? -12.789 -3.061 21.449 1.00 80.19 182 ALA A N 1
ATOM 1381 C CA . ALA A 1 182 ? -11.557 -2.658 20.764 1.00 80.19 182 ALA A CA 1
ATOM 1382 C C . ALA A 1 182 ? -10.321 -3.320 21.402 1.00 80.19 182 ALA A C 1
ATOM 1384 O O . ALA A 1 182 ? -9.427 -3.775 20.692 1.00 80.19 182 ALA A O 1
ATOM 1385 N N . ALA A 1 183 ? -10.305 -3.435 22.736 1.00 85.00 183 ALA A N 1
ATOM 1386 C CA . ALA A 1 183 ? -9.224 -4.075 23.479 1.00 85.00 183 ALA A CA 1
ATOM 1387 C C . ALA A 1 183 ? -9.041 -5.548 23.080 1.00 85.00 183 ALA A C 1
ATOM 1389 O O . ALA A 1 183 ? -7.909 -5.985 22.891 1.00 85.00 183 ALA A O 1
ATOM 1390 N N . ASP A 1 184 ? -10.140 -6.275 22.860 1.00 88.56 184 ASP A N 1
ATOM 1391 C CA . ASP A 1 184 ? -10.097 -7.692 22.474 1.00 88.56 184 ASP A CA 1
ATOM 1392 C C . ASP A 1 184 ? -9.546 -7.894 21.055 1.00 88.56 184 ASP A C 1
ATOM 1394 O O . ASP A 1 184 ? -8.905 -8.903 20.767 1.00 88.56 184 ASP A O 1
ATOM 1398 N N . ARG A 1 185 ? -9.768 -6.925 20.155 1.00 90.06 185 ARG A N 1
ATOM 1399 C CA . ARG A 1 185 ? -9.323 -6.998 18.752 1.00 90.06 185 ARG A CA 1
ATOM 1400 C C . ARG A 1 185 ? -7.877 -6.555 18.539 1.00 90.06 185 ARG A C 1
ATOM 1402 O O . ARG A 1 185 ? -7.250 -6.970 17.564 1.00 90.06 185 ARG A O 1
ATOM 1409 N N . LEU A 1 186 ? -7.339 -5.704 19.411 1.00 93.81 186 LEU A N 1
ATOM 1410 C CA . LEU A 1 186 ? -6.018 -5.099 19.215 1.00 93.81 186 LEU A CA 1
ATOM 1411 C C . LEU A 1 186 ? -4.868 -6.111 19.085 1.00 93.81 186 LEU A C 1
ATOM 1413 O O . LEU A 1 186 ? -4.067 -5.930 18.168 1.00 93.81 186 LEU A O 1
ATOM 1417 N N . PRO A 1 187 ? -4.769 -7.185 19.896 1.00 94.69 187 PRO A N 1
ATOM 1418 C CA . PRO A 1 187 ? -3.713 -8.185 19.722 1.00 94.69 187 PRO A CA 1
ATOM 1419 C C . PRO A 1 187 ? -3.700 -8.810 18.320 1.00 94.69 187 PRO A C 1
ATOM 1421 O O . PRO A 1 187 ? -2.639 -8.983 17.720 1.00 94.69 187 PRO A O 1
ATOM 1424 N N . GLU A 1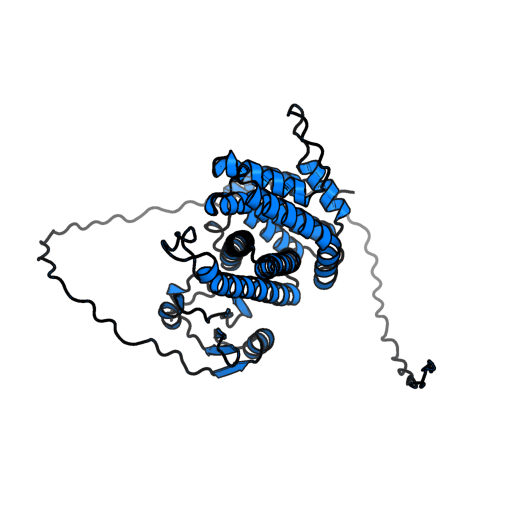 188 ? -4.880 -9.097 17.764 1.00 92.56 188 GLU A N 1
ATOM 1425 C CA . GLU A 1 188 ? -5.012 -9.644 16.414 1.00 92.56 188 GLU A CA 1
ATOM 1426 C C . GLU A 1 188 ? -4.615 -8.617 15.345 1.00 92.56 188 GLU A C 1
ATOM 1428 O O . GLU A 1 188 ? -3.911 -8.954 14.391 1.00 92.56 188 GLU A O 1
ATOM 1433 N N . LEU A 1 189 ? -5.032 -7.356 15.503 1.00 94.81 189 LEU A N 1
ATOM 1434 C CA . LEU A 1 189 ? -4.659 -6.275 14.587 1.00 94.81 189 LEU A CA 1
ATOM 1435 C C . LEU A 1 189 ? -3.149 -6.022 14.593 1.00 94.81 189 LEU A C 1
ATOM 1437 O O . LEU A 1 189 ? -2.566 -5.860 13.523 1.00 94.81 189 LEU A O 1
ATOM 1441 N N . ILE A 1 190 ? -2.504 -6.062 15.761 1.00 95.56 190 ILE A N 1
ATOM 1442 C CA . ILE A 1 190 ? -1.045 -5.963 15.879 1.00 95.56 190 ILE A CA 1
ATOM 1443 C C . ILE A 1 190 ? -0.395 -7.106 15.097 1.00 95.56 190 ILE A C 1
ATOM 1445 O O . ILE A 1 190 ? 0.357 -6.843 14.158 1.00 95.56 190 ILE A O 1
ATOM 1449 N N . ALA A 1 191 ? -0.771 -8.356 15.382 1.00 93.25 191 ALA A N 1
ATOM 1450 C CA . ALA A 1 191 ? -0.206 -9.522 14.705 1.00 93.25 191 ALA A CA 1
ATOM 1451 C C . ALA A 1 191 ? -0.408 -9.481 13.177 1.00 93.25 191 ALA A C 1
ATOM 1453 O O . ALA A 1 191 ? 0.506 -9.790 12.409 1.00 93.25 191 ALA A O 1
ATOM 1454 N N . LYS A 1 192 ? -1.587 -9.062 12.704 1.00 93.88 192 LYS A N 1
ATOM 1455 C CA . LYS A 1 192 ? -1.871 -8.895 11.270 1.00 93.88 192 LYS A CA 1
ATOM 1456 C C . LYS A 1 192 ? -1.073 -7.747 10.653 1.00 93.88 192 LYS A C 1
ATOM 1458 O O . LYS A 1 192 ? -0.601 -7.880 9.525 1.00 93.88 192 LYS A O 1
ATOM 1463 N N . SER A 1 193 ? -0.887 -6.640 11.368 1.00 96.38 193 SER A N 1
ATOM 1464 C CA . SER A 1 193 ? -0.051 -5.534 10.893 1.00 96.38 193 SER A CA 1
ATOM 1465 C C . SER A 1 193 ? 1.418 -5.956 10.745 1.00 96.38 193 SER A C 1
ATOM 1467 O O . SER A 1 193 ? 2.051 -5.624 9.741 1.00 96.38 193 SER A O 1
ATOM 1469 N N . ASP A 1 194 ? 1.923 -6.792 11.659 1.00 94.25 194 ASP A N 1
ATOM 1470 C CA . ASP A 1 194 ? 3.270 -7.363 11.573 1.00 94.25 194 ASP A CA 1
ATOM 1471 C C . ASP A 1 194 ? 3.414 -8.285 10.361 1.00 94.25 194 ASP A C 1
ATOM 1473 O O . ASP A 1 194 ? 4.426 -8.234 9.658 1.00 94.25 194 ASP A O 1
ATOM 1477 N N . GLN A 1 195 ? 2.388 -9.084 10.053 1.00 93.50 195 GLN A N 1
ATOM 1478 C CA . GLN A 1 195 ? 2.359 -9.910 8.841 1.00 93.50 195 GLN A CA 1
ATOM 1479 C C . GLN A 1 195 ? 2.385 -9.061 7.565 1.00 93.50 195 GLN A C 1
ATOM 1481 O O . GLN A 1 195 ? 3.092 -9.407 6.616 1.00 93.50 195 GLN A O 1
ATOM 1486 N N . VAL A 1 196 ? 1.660 -7.936 7.536 1.00 96.88 196 VAL A N 1
ATOM 1487 C CA . VAL A 1 196 ? 1.708 -6.987 6.413 1.00 96.88 196 VAL A CA 1
ATOM 1488 C C . VAL A 1 196 ? 3.128 -6.458 6.227 1.00 96.88 196 VAL A C 1
ATOM 1490 O O . VAL A 1 196 ? 3.664 -6.518 5.116 1.00 96.88 196 VAL A O 1
ATOM 1493 N N . LEU A 1 197 ? 3.762 -5.975 7.300 1.00 96.81 197 LEU A N 1
ATOM 1494 C CA . LEU A 1 197 ? 5.113 -5.430 7.213 1.00 96.81 197 LEU A CA 1
ATOM 1495 C C . LEU A 1 197 ? 6.133 -6.501 6.810 1.00 96.81 197 LEU A C 1
ATOM 1497 O O . LEU A 1 197 ? 6.992 -6.257 5.956 1.00 96.81 197 LEU A O 1
ATOM 1501 N N . LEU A 1 198 ? 6.032 -7.695 7.395 1.00 95.00 198 LEU A N 1
ATOM 1502 C CA . LEU A 1 198 ? 6.874 -8.834 7.048 1.00 95.00 198 LEU A CA 1
ATOM 1503 C C . LEU A 1 198 ? 6.754 -9.154 5.557 1.00 95.00 198 LEU A C 1
ATOM 1505 O O . LEU A 1 198 ? 7.769 -9.302 4.876 1.00 95.00 198 LEU A O 1
ATOM 1509 N N . ARG A 1 199 ? 5.532 -9.195 5.026 1.00 96.25 199 ARG A N 1
ATOM 1510 C CA . ARG A 1 199 ? 5.301 -9.461 3.609 1.00 96.25 199 ARG A CA 1
ATOM 1511 C C . ARG A 1 199 ? 5.887 -8.373 2.711 1.00 96.25 199 ARG A C 1
ATOM 1513 O O . ARG A 1 199 ? 6.510 -8.705 1.705 1.00 96.25 199 ARG A O 1
ATOM 1520 N N . LEU A 1 200 ? 5.752 -7.094 3.063 1.00 96.62 200 LEU A N 1
ATOM 1521 C CA . LEU A 1 200 ? 6.363 -6.002 2.293 1.00 96.62 200 LEU A CA 1
ATOM 1522 C C . LEU A 1 200 ? 7.892 -6.102 2.273 1.00 96.62 200 LEU A C 1
ATOM 1524 O O . LEU A 1 200 ? 8.489 -5.970 1.207 1.00 96.62 200 LEU A O 1
ATOM 1528 N N . LYS A 1 201 ? 8.518 -6.423 3.414 1.00 94.31 201 LYS A N 1
ATOM 1529 C CA . LYS A 1 201 ? 9.966 -6.686 3.505 1.00 94.31 201 LYS A CA 1
ATOM 1530 C C . LYS A 1 201 ? 10.393 -7.837 2.593 1.00 94.31 201 LYS A C 1
ATOM 1532 O O . LYS A 1 201 ? 11.391 -7.725 1.886 1.00 94.31 201 LYS A O 1
ATOM 1537 N N . GLN A 1 202 ? 9.629 -8.928 2.575 1.00 90.69 202 GLN A N 1
ATOM 1538 C CA . GLN A 1 202 ? 9.899 -10.081 1.711 1.00 90.69 202 GLN A CA 1
ATOM 1539 C C . GLN A 1 202 ? 9.734 -9.738 0.225 1.00 90.69 202 GLN A C 1
ATOM 1541 O O . GLN A 1 202 ? 10.573 -10.118 -0.592 1.00 90.69 202 GLN A O 1
ATOM 1546 N N . MET A 1 203 ? 8.679 -8.998 -0.129 1.00 94.19 203 MET A N 1
ATOM 1547 C CA . MET A 1 203 ? 8.457 -8.527 -1.496 1.00 94.19 203 MET A CA 1
ATOM 1548 C C . MET A 1 203 ? 9.594 -7.614 -1.955 1.00 94.19 203 MET A C 1
ATOM 1550 O O . MET A 1 203 ? 10.139 -7.840 -3.030 1.00 94.19 203 MET A O 1
ATOM 1554 N N . GLU A 1 204 ? 9.991 -6.627 -1.148 1.00 92.25 204 GLU A N 1
ATOM 1555 C CA . GLU A 1 204 ? 11.122 -5.744 -1.453 1.00 92.25 204 GLU A CA 1
ATOM 1556 C C . GLU A 1 204 ? 12.417 -6.535 -1.654 1.00 92.25 204 GLU A C 1
ATOM 1558 O O . GLU A 1 204 ? 13.104 -6.319 -2.650 1.00 92.25 204 GLU A O 1
ATOM 1563 N N . ALA A 1 205 ? 12.731 -7.477 -0.759 1.00 87.62 205 ALA A N 1
ATOM 1564 C CA . ALA A 1 205 ? 13.941 -8.287 -0.860 1.00 87.62 205 ALA A CA 1
ATOM 1565 C C . ALA A 1 205 ? 13.960 -9.124 -2.149 1.00 87.62 205 ALA A C 1
ATOM 1567 O O . ALA A 1 205 ? 14.924 -9.068 -2.915 1.00 87.62 205 ALA A O 1
ATOM 1568 N N . VAL A 1 206 ? 12.882 -9.863 -2.430 1.00 88.50 206 VAL A N 1
ATOM 1569 C CA . VAL A 1 206 ? 12.810 -10.748 -3.602 1.00 88.50 206 VAL A CA 1
ATOM 1570 C C . VAL A 1 206 ? 12.761 -9.965 -4.911 1.00 88.50 206 VAL A C 1
ATOM 1572 O O . VAL A 1 206 ? 13.430 -10.345 -5.874 1.00 88.50 206 VAL A O 1
ATOM 1575 N N . LEU A 1 207 ? 11.991 -8.877 -4.972 1.00 89.81 207 LEU A N 1
ATOM 1576 C CA . LEU A 1 207 ? 11.895 -8.049 -6.175 1.00 89.81 207 LEU A CA 1
ATOM 1577 C C . LEU A 1 207 ? 13.190 -7.268 -6.407 1.00 89.81 207 LEU A C 1
ATOM 1579 O O . LEU A 1 207 ? 13.687 -7.248 -7.530 1.00 89.81 207 LEU A O 1
ATOM 1583 N N . GLY A 1 208 ? 13.808 -6.740 -5.350 1.00 86.50 208 GLY A N 1
ATOM 1584 C CA . GLY A 1 208 ? 15.095 -6.052 -5.425 1.00 86.50 208 GLY A CA 1
ATOM 1585 C C . GLY A 1 208 ? 16.221 -6.964 -5.913 1.00 86.50 208 GLY A C 1
ATOM 1586 O O . GLY A 1 208 ? 16.946 -6.602 -6.838 1.00 86.50 208 GLY A O 1
ATOM 1587 N N . GLN A 1 209 ? 16.324 -8.189 -5.383 1.00 85.38 209 GLN A N 1
ATOM 1588 C CA . GLN A 1 209 ? 17.298 -9.188 -5.855 1.00 85.38 209 GLN A CA 1
ATOM 1589 C C . GLN A 1 209 ? 17.133 -9.514 -7.346 1.00 85.38 209 GLN A C 1
ATOM 1591 O O . GLN A 1 209 ? 18.114 -9.779 -8.039 1.00 85.38 209 GLN A O 1
ATOM 1596 N N . ARG A 1 210 ? 15.896 -9.480 -7.848 1.00 85.75 210 ARG A N 1
ATOM 1597 C CA . ARG A 1 210 ? 15.570 -9.722 -9.260 1.00 85.75 210 ARG A CA 1
ATOM 1598 C C . ARG A 1 210 ? 15.679 -8.478 -10.131 1.00 85.75 210 ARG A C 1
ATOM 1600 O O . ARG A 1 210 ? 15.491 -8.594 -11.335 1.00 85.75 210 ARG A O 1
ATOM 1607 N N . ARG A 1 211 ? 15.959 -7.311 -9.537 1.00 83.50 211 ARG A N 1
ATOM 1608 C CA . ARG A 1 211 ? 15.840 -5.998 -10.191 1.00 83.50 211 ARG A CA 1
ATOM 1609 C C . ARG A 1 211 ? 14.473 -5.806 -10.853 1.00 83.50 211 ARG A C 1
ATOM 1611 O O . ARG A 1 211 ? 14.345 -5.185 -11.903 1.00 83.50 211 ARG A O 1
ATOM 1618 N N . ASP A 1 212 ? 13.447 -6.361 -10.223 1.00 88.12 212 ASP A N 1
ATOM 1619 C CA . ASP A 1 212 ? 12.070 -6.223 -10.653 1.00 88.12 212 ASP A CA 1
ATOM 1620 C C . ASP A 1 212 ? 11.532 -4.888 -10.139 1.00 88.12 212 ASP A C 1
ATOM 1622 O O . ASP A 1 212 ? 11.309 -4.702 -8.940 1.00 88.12 212 ASP A O 1
ATOM 1626 N N . HIS A 1 213 ? 11.322 -3.947 -11.054 1.00 90.19 213 HIS A N 1
ATOM 1627 C CA . HIS A 1 213 ? 10.953 -2.573 -10.719 1.00 90.19 213 HIS A CA 1
ATOM 16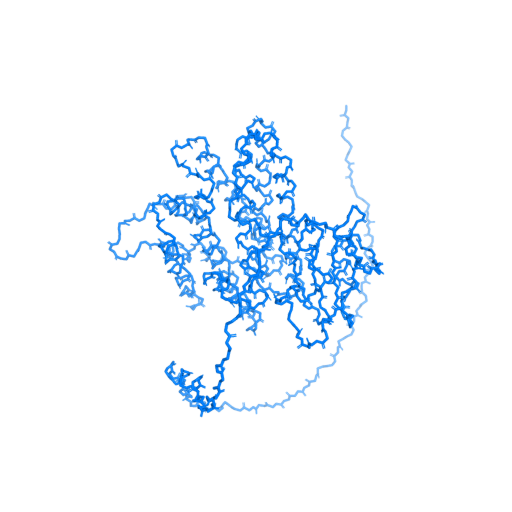28 C C . HIS A 1 213 ? 9.558 -2.438 -10.101 1.00 90.19 213 HIS A C 1
ATOM 1630 O O . HIS A 1 213 ? 9.242 -1.408 -9.508 1.00 90.19 213 HIS A O 1
ATOM 1636 N N . ARG A 1 214 ? 8.740 -3.497 -10.108 1.00 92.56 214 ARG A N 1
ATOM 1637 C CA . ARG A 1 214 ? 7.513 -3.534 -9.294 1.00 92.56 214 ARG A CA 1
ATOM 1638 C C . ARG A 1 214 ? 7.827 -3.462 -7.793 1.00 92.56 214 ARG A C 1
ATOM 1640 O O . ARG A 1 214 ? 6.986 -3.041 -7.004 1.00 92.56 214 ARG A O 1
ATOM 1647 N N . GLY A 1 215 ? 9.050 -3.816 -7.395 1.00 92.50 215 GLY A N 1
ATOM 1648 C CA . GLY A 1 215 ? 9.536 -3.701 -6.025 1.00 92.50 215 GLY A CA 1
ATOM 1649 C C . GLY A 1 215 ? 9.787 -2.268 -5.542 1.00 92.50 215 GLY A C 1
ATOM 1650 O O . GLY A 1 215 ? 9.876 -2.072 -4.332 1.00 92.50 215 GLY A O 1
ATOM 1651 N N . ILE A 1 216 ? 9.825 -1.264 -6.432 1.00 92.31 216 ILE A N 1
ATOM 1652 C CA . ILE A 1 216 ? 9.917 0.158 -6.046 1.00 92.31 216 ILE A CA 1
ATOM 1653 C C . ILE A 1 216 ? 8.751 0.535 -5.130 1.00 92.31 216 ILE A C 1
ATOM 1655 O O . ILE A 1 216 ? 8.950 1.107 -4.056 1.00 92.31 216 ILE A O 1
ATOM 1659 N N . PHE A 1 217 ? 7.528 0.179 -5.532 1.00 94.38 217 PHE A N 1
ATOM 1660 C CA . PHE A 1 217 ? 6.350 0.486 -4.733 1.00 94.38 217 PHE A CA 1
ATOM 1661 C C . PHE A 1 217 ? 6.329 -0.311 -3.427 1.00 94.38 217 PHE A C 1
ATOM 1663 O O . PHE A 1 217 ? 5.993 0.253 -2.392 1.00 94.38 217 PHE A O 1
ATOM 1670 N N . ALA A 1 218 ? 6.747 -1.582 -3.439 1.00 95.50 218 ALA A N 1
ATOM 1671 C CA . ALA A 1 218 ? 6.859 -2.377 -2.215 1.00 95.50 218 ALA A CA 1
ATOM 1672 C C . ALA A 1 218 ? 7.822 -1.735 -1.197 1.00 95.50 218 ALA A C 1
ATOM 1674 O O . ALA A 1 218 ? 7.485 -1.653 -0.017 1.00 95.50 218 ALA A O 1
ATOM 1675 N N . ALA A 1 219 ? 8.971 -1.223 -1.655 1.00 93.81 219 ALA A N 1
ATOM 1676 C CA . ALA A 1 219 ? 9.951 -0.542 -0.809 1.00 93.81 219 ALA A CA 1
ATOM 1677 C C . ALA A 1 219 ? 9.398 0.762 -0.213 1.00 93.81 219 ALA A C 1
ATOM 1679 O O . ALA A 1 219 ? 9.507 0.993 0.992 1.00 93.81 219 ALA A O 1
ATOM 1680 N N . MET A 1 220 ? 8.752 1.596 -1.038 1.00 93.75 220 MET A N 1
ATOM 1681 C CA . MET A 1 220 ? 8.069 2.803 -0.561 1.00 93.75 220 MET A CA 1
ATOM 1682 C C . MET A 1 220 ? 6.972 2.458 0.447 1.00 93.75 220 MET A C 1
ATOM 1684 O O . MET A 1 220 ? 6.878 3.072 1.510 1.00 93.75 220 MET A O 1
ATOM 1688 N N . TYR A 1 221 ? 6.138 1.473 0.116 1.00 95.94 221 TYR A N 1
ATOM 1689 C CA . TYR A 1 221 ? 4.988 1.125 0.929 1.00 95.94 221 TYR A CA 1
ATOM 1690 C C . TYR A 1 221 ? 5.409 0.522 2.269 1.00 95.94 221 TYR A C 1
ATOM 1692 O O . TYR A 1 221 ? 4.818 0.866 3.284 1.00 95.94 221 TYR A O 1
ATOM 1700 N N . ARG A 1 222 ? 6.502 -0.255 2.316 1.00 96.38 222 ARG A N 1
ATOM 1701 C CA . ARG A 1 222 ? 7.103 -0.713 3.576 1.00 96.38 222 ARG A CA 1
ATOM 1702 C C . ARG A 1 222 ? 7.379 0.449 4.530 1.00 96.38 222 ARG A C 1
ATOM 1704 O O . ARG A 1 222 ? 6.987 0.373 5.688 1.00 96.38 222 ARG A O 1
ATOM 1711 N N . VAL A 1 223 ? 8.037 1.512 4.058 1.00 95.31 223 VAL A N 1
ATOM 1712 C CA . VAL A 1 223 ? 8.378 2.681 4.894 1.00 95.31 223 VAL A CA 1
ATOM 1713 C C . VAL A 1 223 ? 7.112 3.338 5.457 1.00 95.31 223 VAL A C 1
ATOM 1715 O O . VAL A 1 223 ? 7.039 3.631 6.648 1.00 95.31 223 VAL A O 1
ATOM 1718 N N . ILE A 1 224 ? 6.087 3.498 4.618 1.00 94.25 224 ILE A N 1
ATOM 1719 C CA . ILE A 1 224 ? 4.773 4.035 5.006 1.00 94.25 224 ILE A CA 1
ATOM 1720 C C . ILE A 1 224 ? 4.099 3.139 6.059 1.00 94.25 224 ILE A C 1
ATOM 1722 O O . ILE A 1 224 ? 3.573 3.638 7.052 1.00 94.25 224 ILE A O 1
ATOM 1726 N N . THR A 1 225 ? 4.133 1.819 5.875 1.00 96.62 225 THR A N 1
ATOM 1727 C CA . THR A 1 225 ? 3.553 0.843 6.807 1.00 96.62 225 THR A CA 1
ATOM 1728 C C . THR A 1 225 ? 4.282 0.821 8.150 1.00 96.62 225 THR A C 1
ATOM 1730 O O . THR A 1 225 ? 3.622 0.754 9.181 1.00 96.62 225 THR A O 1
ATOM 1733 N N . GLU A 1 226 ? 5.614 0.940 8.175 1.00 96.94 226 GLU A N 1
ATOM 1734 C CA . GLU A 1 226 ? 6.384 1.069 9.427 1.00 96.94 226 GLU A CA 1
ATOM 1735 C C . GLU A 1 226 ? 5.948 2.304 10.225 1.00 96.94 226 GLU A C 1
ATOM 1737 O O . GLU A 1 226 ? 5.797 2.248 11.450 1.00 96.94 226 GLU A O 1
ATOM 1742 N N . ARG A 1 227 ? 5.706 3.422 9.527 1.00 95.69 227 ARG A N 1
ATOM 1743 C CA . ARG A 1 227 ? 5.214 4.649 10.156 1.00 95.69 227 ARG A CA 1
ATOM 1744 C C . ARG A 1 227 ? 3.806 4.462 10.719 1.00 95.69 227 ARG A C 1
ATOM 1746 O O . ARG A 1 227 ? 3.570 4.852 11.856 1.00 95.69 227 ARG A O 1
ATOM 1753 N N . ALA A 1 228 ? 2.920 3.809 9.971 1.00 94.94 228 ALA A N 1
ATOM 1754 C CA . ALA A 1 228 ? 1.560 3.490 10.409 1.00 94.94 228 ALA A CA 1
ATOM 1755 C C . ALA A 1 228 ? 1.529 2.571 11.640 1.00 94.94 228 ALA A C 1
ATOM 1757 O O . ALA A 1 228 ? 0.787 2.827 12.580 1.00 94.94 228 ALA A O 1
ATOM 1758 N N . GLN A 1 229 ? 2.378 1.537 11.691 1.00 96.06 229 GLN A N 1
ATOM 1759 C CA . GLN A 1 229 ? 2.491 0.705 12.894 1.00 96.06 229 GLN A CA 1
ATOM 1760 C C . GLN A 1 229 ? 2.978 1.520 14.096 1.00 96.06 229 GLN A C 1
ATOM 1762 O O . GLN A 1 229 ? 2.453 1.368 15.197 1.00 96.06 229 GLN A O 1
ATOM 1767 N N . THR A 1 230 ? 3.951 2.413 13.890 1.00 96.75 230 THR A N 1
ATOM 1768 C CA . THR A 1 230 ? 4.453 3.296 14.957 1.00 96.75 230 THR A CA 1
ATOM 1769 C C . THR A 1 230 ? 3.340 4.182 15.526 1.00 96.75 230 THR A C 1
ATOM 1771 O O . THR A 1 230 ? 3.220 4.300 16.746 1.00 96.75 230 THR A O 1
ATOM 1774 N N . GLU A 1 231 ? 2.512 4.785 14.669 1.00 95.75 231 GLU A N 1
ATOM 1775 C CA . GLU A 1 231 ? 1.385 5.621 15.105 1.00 95.75 231 GLU A CA 1
ATOM 1776 C C . GLU A 1 231 ? 0.300 4.794 15.809 1.00 95.75 231 GLU A C 1
ATOM 1778 O O . GLU A 1 231 ? -0.107 5.150 16.917 1.00 95.75 231 GLU A O 1
ATOM 1783 N N . MET A 1 232 ? -0.039 3.616 15.275 1.00 96.00 232 MET A N 1
ATOM 1784 C CA . MET A 1 232 ? -0.963 2.679 15.919 1.00 96.00 232 MET A CA 1
ATOM 1785 C C . MET A 1 232 ? -0.502 2.327 17.343 1.00 96.00 232 MET A C 1
ATOM 1787 O O . MET A 1 232 ? -1.282 2.413 18.292 1.00 96.00 232 MET A O 1
ATOM 1791 N N . HIS A 1 233 ? 0.778 1.986 17.527 1.00 96.19 233 HIS A N 1
ATOM 1792 C CA . HIS A 1 233 ? 1.347 1.725 18.852 1.00 96.19 233 HIS A CA 1
ATOM 1793 C C . HIS A 1 233 ? 1.352 2.966 19.753 1.00 96.19 233 HIS A C 1
ATOM 1795 O O . HIS A 1 233 ? 1.139 2.842 20.961 1.00 96.19 233 HIS A O 1
ATOM 1801 N N . SER A 1 234 ? 1.546 4.163 19.189 1.00 97.12 234 SER A N 1
ATOM 1802 C CA . SER A 1 234 ? 1.435 5.418 19.938 1.00 97.12 234 SER A CA 1
ATOM 1803 C C . SER A 1 234 ? 0.027 5.612 20.504 1.00 97.12 234 SER A C 1
ATOM 1805 O O . SER A 1 234 ? -0.111 5.988 21.668 1.00 97.12 234 SER A O 1
ATOM 1807 N N . TYR A 1 235 ? -1.017 5.320 19.725 1.00 97.31 235 TYR A N 1
ATOM 1808 C CA . TYR A 1 235 ? -2.402 5.389 20.197 1.00 97.31 235 TYR A CA 1
ATOM 1809 C C . TYR A 1 235 ? -2.687 4.381 21.311 1.00 97.31 235 TYR A C 1
ATOM 1811 O O . TYR A 1 235 ? -3.289 4.750 22.320 1.00 97.31 235 TYR A O 1
ATOM 1819 N N . ILE A 1 236 ? -2.174 3.151 21.193 1.00 96.62 236 ILE A N 1
ATOM 1820 C CA . ILE A 1 236 ? -2.265 2.140 22.259 1.00 96.62 236 ILE A CA 1
ATOM 1821 C C . ILE A 1 236 ? -1.614 2.657 23.546 1.00 96.62 236 ILE A C 1
ATOM 1823 O O . ILE A 1 236 ? -2.235 2.615 24.605 1.00 96.62 236 ILE A O 1
ATOM 1827 N N . GLY A 1 237 ? -0.393 3.197 23.461 1.00 96.88 237 GLY A N 1
ATOM 1828 C CA . GLY A 1 237 ? 0.326 3.737 24.620 1.00 96.88 237 GLY A CA 1
ATOM 1829 C C . GLY A 1 237 ? -0.383 4.918 25.294 1.00 96.88 237 GLY A C 1
ATOM 1830 O O . GLY A 1 237 ? -0.217 5.131 26.491 1.00 96.88 237 GLY A O 1
ATOM 1831 N N . LYS A 1 238 ? -1.206 5.661 24.544 1.00 97.19 238 LYS A N 1
ATOM 1832 C CA . LYS A 1 238 ? -2.048 6.759 25.050 1.00 97.19 238 LYS A CA 1
ATOM 1833 C C . LYS A 1 238 ? -3.417 6.294 25.563 1.00 97.19 238 LYS A C 1
ATOM 1835 O O . LYS A 1 238 ? -4.188 7.121 26.039 1.00 97.19 238 LYS A O 1
ATOM 1840 N N . GLY A 1 239 ? -3.743 5.006 25.444 1.00 97.19 239 GLY A N 1
ATOM 1841 C CA . GLY A 1 239 ? -5.060 4.463 25.783 1.00 97.19 239 GLY A CA 1
ATOM 1842 C C . GLY A 1 239 ? -6.164 4.792 24.770 1.00 97.19 239 GLY A C 1
ATOM 1843 O O . GLY A 1 239 ? -7.330 4.501 25.027 1.00 97.19 239 GLY A O 1
ATOM 1844 N N . ASP A 1 240 ? -5.833 5.358 23.605 1.00 97.19 240 ASP A N 1
ATOM 1845 C CA . ASP A 1 240 ? -6.796 5.653 22.539 1.00 97.19 240 ASP A CA 1
ATOM 1846 C C . ASP A 1 240 ? -7.016 4.416 21.659 1.00 97.19 240 ASP A C 1
ATOM 1848 O O . ASP A 1 240 ? -6.574 4.317 20.511 1.00 97.19 240 ASP A O 1
ATOM 1852 N N . LEU A 1 241 ? -7.693 3.422 22.235 1.00 95.81 241 LEU A N 1
ATOM 1853 C CA . LEU A 1 241 ? -7.902 2.125 21.588 1.00 95.81 241 LEU A CA 1
ATOM 1854 C C . LEU A 1 241 ? -8.752 2.238 20.317 1.00 95.81 241 LEU A C 1
ATOM 1856 O O . LEU A 1 241 ? -8.614 1.421 19.411 1.00 95.81 241 LEU A O 1
ATOM 1860 N N . ARG A 1 242 ? -9.605 3.266 20.226 1.00 95.19 242 ARG A N 1
ATOM 1861 C CA . ARG A 1 242 ? -10.439 3.527 19.049 1.00 95.19 242 ARG A CA 1
ATOM 1862 C C . ARG A 1 242 ? -9.604 4.031 17.873 1.00 95.19 242 ARG A C 1
ATOM 1864 O O . ARG A 1 242 ? -9.811 3.563 16.755 1.00 95.19 242 ARG A O 1
ATOM 1871 N N . ALA A 1 243 ? -8.666 4.950 18.111 1.00 96.12 243 ALA A N 1
ATOM 1872 C CA . ALA A 1 243 ? -7.726 5.387 17.082 1.00 96.12 243 ALA A CA 1
ATOM 1873 C C . ALA A 1 243 ? -6.818 4.237 16.630 1.00 96.12 243 ALA A C 1
ATOM 1875 O O . ALA A 1 243 ? -6.684 4.003 15.429 1.00 96.12 243 ALA A O 1
ATOM 1876 N N . ALA A 1 244 ? -6.278 3.470 17.584 1.00 97.19 244 ALA A N 1
ATOM 1877 C CA . ALA A 1 244 ? -5.444 2.306 17.294 1.00 97.19 244 ALA A CA 1
ATOM 1878 C C . ALA A 1 244 ? -6.191 1.247 16.467 1.00 97.19 244 ALA A C 1
ATOM 1880 O O . ALA A 1 244 ? -5.652 0.727 15.491 1.00 97.19 244 ALA A O 1
ATOM 1881 N N . GLU A 1 245 ? -7.446 0.949 16.816 1.00 95.88 245 GLU A N 1
ATOM 1882 C CA . GLU A 1 245 ? -8.273 0.017 16.051 1.00 95.88 245 GLU A CA 1
ATOM 1883 C C . GLU A 1 245 ? -8.520 0.524 14.622 1.00 95.88 245 GLU A C 1
ATOM 1885 O O . GLU A 1 245 ? -8.357 -0.233 13.662 1.00 95.88 245 GLU A O 1
ATOM 1890 N N . PHE A 1 246 ? -8.906 1.796 14.469 1.00 96.19 246 PHE A N 1
ATOM 1891 C CA . PHE A 1 246 ? -9.141 2.394 13.155 1.00 96.19 246 PHE A CA 1
ATOM 1892 C C . PHE A 1 246 ? -7.887 2.336 12.278 1.00 96.19 246 PHE A C 1
ATOM 1894 O O . PHE A 1 246 ? -7.964 1.887 11.133 1.00 96.19 246 PHE A O 1
ATOM 1901 N N . GLU A 1 247 ? -6.734 2.743 12.810 1.00 96.06 247 GLU A N 1
ATOM 1902 C CA . GLU A 1 247 ? -5.474 2.752 12.068 1.00 96.06 247 GLU A CA 1
ATOM 1903 C C . GLU A 1 247 ? -4.992 1.339 11.728 1.00 96.06 247 GLU A C 1
ATOM 1905 O O . GLU A 1 247 ? -4.610 1.085 10.585 1.00 96.06 247 GLU A O 1
ATOM 1910 N N . GLY A 1 248 ? -5.090 0.392 12.666 1.00 96.56 248 GLY A N 1
ATOM 1911 C CA . GLY A 1 248 ? -4.738 -1.006 12.427 1.00 96.56 248 GLY A CA 1
ATOM 1912 C C . GLY A 1 248 ? -5.582 -1.633 11.318 1.00 96.56 248 GLY A C 1
ATOM 1913 O O . GLY A 1 248 ? -5.046 -2.243 10.389 1.00 96.56 248 GLY A O 1
ATOM 1914 N N . ARG A 1 249 ? -6.905 -1.429 11.349 1.00 96.69 249 ARG A N 1
ATOM 1915 C CA . ARG A 1 249 ? -7.802 -1.915 10.289 1.00 96.69 249 ARG A CA 1
ATOM 1916 C C . ARG A 1 249 ? -7.532 -1.226 8.953 1.00 96.69 249 ARG A C 1
ATOM 1918 O O . ARG A 1 249 ? -7.475 -1.908 7.933 1.00 96.69 249 ARG A O 1
ATOM 1925 N N . LEU A 1 250 ? -7.315 0.093 8.954 1.00 96.38 250 LEU A N 1
ATOM 1926 C CA . LEU A 1 250 ? -6.938 0.854 7.760 1.00 96.38 250 LEU A CA 1
ATOM 1927 C C . LEU A 1 250 ? -5.657 0.311 7.131 1.00 96.38 250 LEU A C 1
ATOM 1929 O O . LEU A 1 250 ? -5.644 0.058 5.931 1.00 96.38 250 LEU A O 1
ATOM 1933 N N . LEU A 1 251 ? -4.612 0.083 7.924 1.00 96.25 251 LEU A N 1
ATOM 1934 C CA . LEU A 1 251 ? -3.341 -0.479 7.472 1.00 96.25 251 LEU A CA 1
ATOM 1935 C C . LEU A 1 251 ? -3.542 -1.843 6.801 1.00 96.25 251 LEU A C 1
ATOM 1937 O O . LEU A 1 251 ? -3.087 -2.047 5.673 1.00 96.25 251 LEU A O 1
ATOM 1941 N N . ILE A 1 252 ? -4.236 -2.760 7.478 1.00 97.25 252 ILE A N 1
ATOM 1942 C CA . ILE A 1 252 ? -4.422 -4.142 7.019 1.00 97.25 252 ILE A CA 1
ATOM 1943 C C . ILE A 1 252 ? -5.284 -4.194 5.757 1.00 97.25 252 ILE A C 1
ATOM 1945 O O . ILE A 1 252 ? -4.886 -4.794 4.755 1.00 97.25 252 ILE A O 1
ATOM 1949 N N . ASP A 1 253 ? -6.458 -3.560 5.783 1.00 96.19 253 ASP A N 1
ATOM 1950 C CA . ASP A 1 253 ? -7.395 -3.610 4.661 1.00 96.19 253 ASP A CA 1
ATOM 1951 C C . ASP A 1 253 ? -6.797 -2.942 3.428 1.00 96.19 253 ASP A C 1
ATOM 1953 O O . ASP A 1 253 ? -6.943 -3.461 2.319 1.00 96.19 253 ASP A O 1
ATOM 1957 N N . PHE A 1 254 ? -6.060 -1.846 3.615 1.00 96.25 254 PHE A N 1
ATOM 1958 C CA . PHE A 1 254 ? -5.378 -1.166 2.527 1.00 96.25 254 PHE A CA 1
ATOM 1959 C C . PHE A 1 254 ? -4.284 -2.035 1.908 1.00 96.25 254 PHE A C 1
ATOM 1961 O O . PHE A 1 254 ? -4.285 -2.233 0.691 1.00 96.25 254 PHE A O 1
ATOM 1968 N N . ALA A 1 255 ? -3.440 -2.673 2.723 1.00 97.50 255 ALA A N 1
ATOM 1969 C CA . ALA A 1 255 ? -2.404 -3.575 2.225 1.00 97.50 255 ALA A CA 1
ATOM 1970 C C . ALA A 1 255 ? -2.977 -4.768 1.455 1.00 97.50 255 ALA A C 1
ATOM 1972 O O . ALA A 1 255 ? -2.441 -5.164 0.418 1.00 97.50 255 ALA A O 1
ATOM 1973 N N . ASN A 1 256 ? -4.112 -5.302 1.909 1.00 96.69 256 ASN A N 1
ATOM 1974 C CA . ASN A 1 256 ? -4.782 -6.414 1.248 1.00 96.69 256 ASN A CA 1
ATOM 1975 C C . ASN A 1 256 ? -5.228 -6.081 -0.185 1.00 96.69 256 ASN A C 1
ATOM 1977 O O . ASN A 1 256 ? -5.205 -6.970 -1.038 1.00 96.69 256 ASN A O 1
ATOM 1981 N N . TYR A 1 257 ? -5.599 -4.831 -0.494 1.00 97.00 257 TYR A N 1
ATOM 1982 C CA . TYR A 1 257 ? -5.878 -4.435 -1.882 1.00 97.00 257 TYR A CA 1
ATOM 1983 C C . TYR A 1 257 ? -4.638 -4.551 -2.770 1.00 97.00 257 TYR A C 1
ATOM 1985 O O . TYR A 1 257 ? -4.699 -5.198 -3.819 1.00 97.00 257 TYR A O 1
ATOM 1993 N N . TYR A 1 258 ? -3.510 -3.999 -2.318 1.00 98.00 258 TYR A N 1
ATOM 1994 C CA . TYR A 1 258 ? -2.246 -4.072 -3.050 1.00 98.00 258 TYR A CA 1
ATOM 1995 C C . TYR A 1 258 ? -1.795 -5.521 -3.256 1.00 98.00 258 TYR A C 1
ATOM 1997 O O . TYR A 1 258 ? -1.494 -5.937 -4.374 1.00 98.00 258 TYR A O 1
ATOM 2005 N N . PHE A 1 259 ? -1.801 -6.315 -2.187 1.00 97.62 259 PHE A N 1
ATOM 2006 C CA . PHE A 1 259 ? -1.381 -7.709 -2.225 1.00 97.62 259 PHE A CA 1
ATOM 2007 C C . PHE A 1 259 ? -2.224 -8.561 -3.170 1.00 97.62 259 PHE A C 1
ATOM 2009 O O . PHE A 1 259 ? -1.659 -9.314 -3.960 1.00 97.62 259 PHE A O 1
ATOM 2016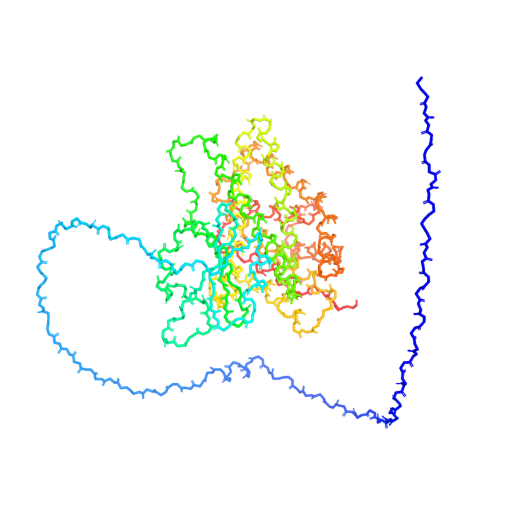 N N . ARG A 1 260 ? -3.556 -8.412 -3.150 1.00 94.50 260 ARG A N 1
ATOM 2017 C CA . ARG A 1 260 ? -4.437 -9.125 -4.088 1.00 94.50 260 ARG A CA 1
ATOM 2018 C C . ARG A 1 260 ? -4.118 -8.772 -5.536 1.00 94.50 260 ARG A C 1
ATOM 2020 O O . ARG A 1 260 ? -4.003 -9.672 -6.365 1.00 94.50 260 ARG A O 1
ATOM 2027 N N . ALA A 1 261 ? -3.953 -7.483 -5.832 1.00 96.75 261 ALA A N 1
ATOM 2028 C CA . ALA A 1 261 ? -3.623 -7.032 -7.178 1.00 96.75 261 ALA A CA 1
ATOM 2029 C C . ALA A 1 261 ? -2.260 -7.577 -7.630 1.00 96.75 261 ALA A C 1
ATOM 2031 O O . ALA A 1 261 ? -2.136 -8.088 -8.744 1.00 96.75 261 ALA A O 1
ATOM 2032 N N . PHE A 1 262 ? -1.252 -7.514 -6.756 1.00 96.50 262 PHE A N 1
ATOM 2033 C CA . PHE A 1 262 ? 0.085 -8.020 -7.042 1.00 96.50 262 PHE A CA 1
ATOM 2034 C C . PHE A 1 262 ? 0.092 -9.535 -7.274 1.00 96.50 262 PHE A C 1
ATOM 2036 O O . PHE A 1 262 ? 0.683 -9.994 -8.251 1.00 96.50 262 PHE A O 1
ATOM 2043 N N . ASP A 1 263 ? -0.577 -10.315 -6.421 1.00 92.69 263 ASP A N 1
ATOM 2044 C CA . ASP A 1 263 ? -0.613 -11.777 -6.534 1.00 92.69 263 ASP A CA 1
ATOM 2045 C C . ASP A 1 263 ? -1.334 -12.235 -7.800 1.00 92.69 263 ASP A C 1
ATOM 2047 O O . ASP A 1 263 ? -0.834 -13.115 -8.502 1.00 92.69 263 ASP A O 1
ATOM 2051 N N . ALA A 1 264 ? -2.479 -11.621 -8.118 1.00 89.75 264 ALA A N 1
ATOM 2052 C CA . ALA A 1 264 ? -3.210 -11.891 -9.353 1.00 89.75 264 ALA A CA 1
ATOM 2053 C C . ALA A 1 264 ? -2.343 -11.580 -10.581 1.00 89.75 264 ALA A C 1
ATOM 2055 O O . ALA A 1 264 ? -2.212 -12.408 -11.485 1.00 89.75 264 ALA A O 1
ATOM 2056 N N . TYR A 1 265 ? -1.657 -10.434 -10.574 1.00 93.06 265 TYR A N 1
ATOM 2057 C CA . TYR A 1 265 ? -0.766 -10.048 -11.663 1.00 93.06 265 TYR A CA 1
ATOM 2058 C C . TYR A 1 265 ? 0.432 -10.998 -11.787 1.00 93.06 265 TYR A C 1
ATOM 2060 O O . TYR A 1 265 ? 0.775 -11.436 -12.883 1.00 93.06 265 TYR A O 1
ATOM 2068 N N . ALA A 1 266 ? 1.066 -11.363 -10.670 1.00 88.25 266 ALA A N 1
ATOM 2069 C CA . ALA A 1 266 ? 2.198 -12.286 -10.645 1.00 88.25 266 ALA A CA 1
ATOM 2070 C C . ALA A 1 266 ? 1.817 -13.706 -11.096 1.00 88.25 266 ALA A C 1
ATOM 2072 O O . ALA A 1 266 ? 2.646 -14.394 -11.694 1.00 88.25 266 ALA A O 1
ATOM 2073 N N . ALA A 1 267 ? 0.573 -14.123 -10.851 1.00 84.62 267 ALA A N 1
ATOM 2074 C CA . ALA A 1 267 ? 0.003 -15.364 -11.367 1.00 84.62 267 ALA A CA 1
ATOM 2075 C C . ALA A 1 267 ? -0.446 -15.263 -12.840 1.00 84.62 267 ALA A C 1
ATOM 2077 O O . ALA A 1 267 ? -0.834 -16.265 -13.428 1.00 84.62 267 ALA A O 1
ATOM 2078 N N . GLY A 1 268 ? -0.412 -14.079 -13.458 1.00 85.31 268 GLY A N 1
ATOM 2079 C CA . GLY A 1 268 ? -0.912 -13.868 -14.819 1.00 85.31 268 GLY A CA 1
ATOM 2080 C C . GLY A 1 268 ? -2.441 -13.903 -14.934 1.00 85.31 268 GLY A C 1
ATOM 2081 O O . GLY A 1 268 ? -2.962 -13.965 -16.047 1.00 85.31 268 GLY A O 1
ATOM 2082 N N . ASP A 1 269 ? -3.165 -13.842 -13.815 1.00 91.75 269 ASP A N 1
ATOM 2083 C CA . ASP A 1 269 ? -4.619 -13.677 -13.792 1.00 91.75 269 ASP A CA 1
ATOM 2084 C C . ASP A 1 269 ? -4.976 -12.197 -13.960 1.00 91.75 269 ASP A C 1
ATOM 2086 O O . ASP A 1 269 ? -5.392 -11.504 -13.033 1.00 91.75 269 ASP A O 1
ATOM 2090 N N . LEU A 1 270 ? -4.766 -11.684 -15.172 1.00 90.81 270 LEU A N 1
ATOM 2091 C CA . LEU A 1 270 ? -4.955 -10.265 -15.466 1.00 90.81 270 LEU A CA 1
ATOM 2092 C C . LEU A 1 270 ? -6.413 -9.812 -15.320 1.00 90.81 270 LEU A C 1
ATOM 2094 O O . LEU A 1 270 ? -6.643 -8.617 -15.142 1.00 90.81 270 LEU A O 1
ATOM 2098 N N . GLN A 1 271 ? -7.390 -10.723 -15.368 1.00 91.00 271 GLN A N 1
ATOM 2099 C CA . GLN A 1 271 ? -8.806 -10.385 -15.182 1.00 91.00 271 GLN A CA 1
ATOM 2100 C C . GLN A 1 271 ? -9.119 -10.025 -13.726 1.00 91.00 271 GLN A C 1
ATOM 2102 O O . GLN A 1 271 ? -9.941 -9.145 -13.481 1.00 91.00 271 GLN A O 1
ATOM 2107 N N . ALA A 1 272 ? -8.413 -10.635 -12.770 1.00 90.44 272 ALA A N 1
ATOM 2108 C CA . ALA A 1 272 ? -8.530 -10.314 -11.350 1.00 90.44 272 ALA A CA 1
ATOM 2109 C C . ALA A 1 272 ? -7.725 -9.071 -10.920 1.00 90.44 272 ALA A C 1
ATOM 2111 O O . ALA A 1 272 ? -7.869 -8.607 -9.788 1.00 90.44 272 ALA A O 1
ATOM 2112 N N . VAL A 1 273 ? -6.885 -8.504 -11.796 1.00 95.69 273 VAL A N 1
ATOM 2113 C CA . VAL A 1 273 ? -6.105 -7.295 -11.492 1.00 95.69 273 VAL A CA 1
ATOM 2114 C C . VAL A 1 273 ? -6.891 -6.047 -11.904 1.00 95.69 273 VAL A C 1
ATOM 2116 O O . VAL A 1 273 ? -7.197 -5.894 -13.093 1.00 95.69 273 VAL A O 1
ATOM 2119 N N . PRO A 1 274 ? -7.161 -5.103 -10.982 1.00 95.94 274 PRO A N 1
ATOM 2120 C CA . PRO A 1 274 ? -7.728 -3.810 -11.345 1.00 95.94 274 PRO A CA 1
ATOM 2121 C C . PRO A 1 274 ? -6.886 -3.119 -12.420 1.00 95.94 274 PRO A C 1
ATOM 2123 O O . PRO A 1 274 ? -5.659 -3.108 -12.364 1.00 95.94 274 PRO A O 1
ATOM 2126 N N . GLU A 1 275 ? -7.538 -2.508 -13.402 1.00 95.38 275 GLU A N 1
ATOM 2127 C CA . GLU A 1 275 ? -6.872 -1.918 -14.570 1.00 95.38 275 GLU A CA 1
ATOM 2128 C C . GLU A 1 275 ? -5.821 -0.849 -14.216 1.00 95.38 275 GLU A C 1
ATOM 2130 O O . GLU A 1 275 ? -4.751 -0.784 -14.825 1.00 95.38 275 GLU A O 1
ATOM 2135 N N . VAL A 1 276 ? -6.089 -0.062 -13.174 1.00 95.00 276 VAL A N 1
ATOM 2136 C CA . VAL A 1 276 ? -5.144 0.914 -12.607 1.00 95.00 276 VAL A CA 1
ATOM 2137 C C . VAL A 1 276 ? -3.894 0.248 -12.025 1.00 95.00 276 VAL A C 1
ATOM 2139 O O . VAL A 1 276 ? -2.789 0.751 -12.204 1.00 95.00 276 VAL A O 1
ATOM 2142 N N . TRP A 1 277 ? -4.038 -0.924 -11.402 1.00 97.69 277 TRP A N 1
ATOM 2143 C CA . TRP A 1 277 ? -2.912 -1.712 -10.903 1.00 97.69 277 TRP A CA 1
ATOM 2144 C C . TRP A 1 277 ? -2.144 -2.394 -12.032 1.00 97.69 277 TRP A C 1
ATOM 2146 O O . TRP A 1 277 ? -0.915 -2.372 -12.016 1.00 97.69 277 TRP A O 1
ATOM 2156 N N . ARG A 1 278 ? -2.839 -2.933 -13.049 1.00 95.88 278 ARG A N 1
ATOM 2157 C CA . ARG A 1 278 ? -2.183 -3.476 -14.257 1.00 95.88 278 ARG A CA 1
ATOM 2158 C C . ARG A 1 278 ? -1.257 -2.440 -14.875 1.00 95.88 278 ARG A C 1
ATOM 2160 O O . ARG A 1 278 ? -0.097 -2.731 -15.122 1.00 95.88 278 ARG A O 1
ATOM 2167 N N . SER A 1 279 ? -1.749 -1.210 -15.002 1.00 93.12 279 SER A N 1
ATOM 2168 C CA . SER A 1 279 ? -0.993 -0.075 -15.526 1.00 93.12 279 SER A CA 1
ATOM 2169 C C . SER A 1 279 ? 0.329 0.159 -14.787 1.00 93.12 279 SER A C 1
ATOM 2171 O O . SER A 1 279 ? 1.366 0.314 -15.428 1.00 93.12 279 SER A O 1
ATOM 2173 N N . ALA A 1 280 ? 0.303 0.147 -13.452 1.00 94.19 280 ALA A N 1
ATOM 2174 C CA . ALA A 1 280 ? 1.496 0.311 -12.625 1.00 94.19 280 ALA A CA 1
ATOM 2175 C C . ALA A 1 280 ? 2.465 -0.881 -12.741 1.00 94.19 280 ALA A C 1
ATOM 2177 O O . ALA A 1 280 ? 3.678 -0.697 -12.855 1.00 94.19 280 ALA A O 1
ATOM 2178 N N . PHE A 1 281 ? 1.944 -2.111 -12.741 1.00 94.81 281 PHE A N 1
ATOM 2179 C CA . PHE A 1 281 ? 2.775 -3.312 -12.842 1.00 94.81 281 PHE A CA 1
ATOM 2180 C C . PHE A 1 281 ? 3.409 -3.486 -14.224 1.00 94.81 281 PHE A C 1
ATOM 2182 O O . PHE A 1 281 ? 4.577 -3.875 -14.305 1.00 94.81 281 PHE A O 1
ATOM 2189 N N . ASP A 1 282 ? 2.680 -3.148 -15.288 1.00 91.00 282 ASP A N 1
ATOM 2190 C CA . ASP A 1 282 ? 3.180 -3.156 -16.662 1.00 91.00 282 ASP A CA 1
ATOM 2191 C C . ASP A 1 282 ? 4.316 -2.145 -16.834 1.00 91.00 282 ASP A C 1
ATOM 2193 O O . ASP A 1 282 ? 5.335 -2.481 -17.434 1.00 91.00 282 ASP A O 1
ATOM 2197 N N . ALA A 1 283 ? 4.206 -0.948 -16.244 1.00 89.62 283 ALA A N 1
ATOM 2198 C CA . ALA A 1 283 ? 5.297 0.029 -16.244 1.00 89.62 283 ALA A CA 1
ATOM 2199 C C . ALA A 1 283 ? 6.569 -0.542 -15.588 1.00 89.62 283 ALA A C 1
ATOM 2201 O O . ALA A 1 283 ? 7.660 -0.441 -16.151 1.00 89.62 283 ALA A O 1
ATOM 2202 N N . GLY A 1 284 ? 6.427 -1.239 -14.453 1.00 88.94 284 GLY A N 1
ATOM 2203 C CA . GLY A 1 284 ? 7.537 -1.939 -13.799 1.00 88.94 284 GLY A CA 1
ATOM 2204 C C . GLY A 1 284 ? 8.184 -3.014 -14.679 1.00 88.94 284 GLY A C 1
ATOM 2205 O O . GLY A 1 284 ? 9.409 -3.095 -14.766 1.00 88.94 284 GLY A O 1
ATOM 2206 N N . ARG A 1 285 ? 7.375 -3.811 -15.385 1.00 87.25 285 ARG A N 1
ATOM 2207 C CA . ARG A 1 285 ? 7.876 -4.835 -16.317 1.00 87.25 285 ARG A CA 1
ATOM 2208 C C . ARG A 1 285 ? 8.546 -4.245 -17.551 1.00 87.25 285 ARG A C 1
ATOM 2210 O O . ARG A 1 285 ? 9.578 -4.745 -17.987 1.00 87.25 285 ARG A O 1
ATOM 2217 N N . LEU A 1 286 ? 7.991 -3.182 -18.121 1.00 83.25 286 LEU A N 1
ATOM 2218 C CA . LEU A 1 286 ? 8.574 -2.523 -19.288 1.00 83.25 286 LEU A CA 1
ATOM 2219 C C . LEU A 1 286 ? 9.923 -1.876 -18.956 1.00 83.25 286 LEU A C 1
ATOM 2221 O O . LEU A 1 286 ? 10.837 -1.954 -19.777 1.00 83.25 286 LEU A O 1
ATOM 2225 N N . ALA A 1 287 ? 10.068 -1.306 -17.756 1.00 81.88 287 ALA A N 1
ATOM 2226 C CA . ALA A 1 287 ? 11.336 -0.763 -17.270 1.00 81.88 287 ALA A CA 1
ATOM 2227 C C . ALA A 1 287 ? 12.427 -1.841 -17.131 1.00 81.88 287 ALA A C 1
ATOM 2229 O O . ALA A 1 287 ? 13.591 -1.589 -17.428 1.00 81.88 287 ALA A O 1
ATOM 2230 N N . GLU A 1 288 ? 12.055 -3.060 -16.724 1.00 75.94 288 GLU A N 1
ATOM 2231 C CA . GLU A 1 288 ? 12.961 -4.219 -16.703 1.00 75.94 288 GLU A CA 1
ATOM 2232 C C . GLU A 1 288 ? 13.426 -4.599 -18.123 1.00 75.94 288 GLU A C 1
ATOM 2234 O O . GLU A 1 288 ? 14.615 -4.817 -18.347 1.00 75.94 288 GLU A O 1
ATOM 2239 N N . LEU A 1 289 ? 12.509 -4.630 -19.097 1.00 74.81 289 LEU A N 1
ATOM 2240 C CA . LEU A 1 289 ? 12.796 -5.084 -20.466 1.00 74.81 289 LEU A CA 1
ATOM 2241 C C . LEU A 1 289 ? 13.600 -4.085 -21.310 1.00 74.81 289 LEU A C 1
ATOM 2243 O O . LEU A 1 289 ? 14.381 -4.499 -22.164 1.00 74.81 289 LEU A O 1
ATOM 2247 N N . ARG A 1 290 ? 13.378 -2.779 -21.130 1.00 68.56 290 ARG A N 1
ATOM 2248 C CA . ARG A 1 290 ? 13.928 -1.731 -22.013 1.00 68.56 290 ARG A CA 1
ATOM 2249 C C . ARG A 1 290 ? 15.261 -1.144 -21.533 1.00 68.56 290 ARG A C 1
ATOM 2251 O O . ARG A 1 290 ? 15.805 -0.269 -22.203 1.00 68.56 290 ARG A O 1
ATOM 2258 N N . GLY A 1 291 ? 15.794 -1.619 -20.405 1.00 64.75 291 GLY A N 1
ATOM 2259 C CA . GLY A 1 291 ? 16.847 -0.908 -19.675 1.00 64.75 291 GLY A CA 1
ATOM 2260 C C . GLY A 1 291 ? 16.272 0.309 -18.942 1.00 64.75 291 GLY A C 1
ATOM 2261 O O . GLY A 1 291 ? 15.165 0.742 -19.242 1.00 64.75 291 GLY A O 1
ATOM 2262 N N . TYR A 1 292 ? 16.992 0.826 -17.942 1.00 63.28 292 TYR A N 1
ATOM 2263 C CA . TYR A 1 292 ? 16.432 1.720 -16.921 1.00 63.28 292 TYR A CA 1
ATOM 2264 C C . TYR A 1 292 ? 16.680 3.214 -17.196 1.00 63.28 292 TYR A C 1
ATOM 2266 O O . TYR A 1 292 ? 17.762 3.718 -16.882 1.00 63.28 292 TYR A O 1
ATOM 2274 N N . PRO A 1 293 ? 15.715 3.966 -17.751 1.00 63.62 293 PRO A N 1
ATOM 2275 C CA . PRO A 1 293 ? 15.770 5.417 -17.730 1.00 63.62 293 PRO A CA 1
ATOM 2276 C C . PRO A 1 293 ? 15.186 5.965 -16.421 1.00 63.62 293 PRO A C 1
ATOM 2278 O O . PRO A 1 293 ? 14.175 5.484 -15.932 1.00 63.62 293 PRO A O 1
ATOM 2281 N N . ALA A 1 294 ? 15.759 7.039 -15.874 1.00 55.16 294 ALA A N 1
ATOM 2282 C CA . ALA A 1 294 ? 15.335 7.608 -14.585 1.00 55.16 294 ALA A CA 1
ATOM 2283 C C . ALA A 1 294 ? 13.835 7.987 -14.497 1.00 55.16 294 ALA A C 1
ATOM 2285 O O . ALA A 1 294 ? 13.273 8.045 -13.404 1.00 55.16 294 ALA A O 1
ATOM 2286 N N . TRP A 1 295 ? 13.164 8.227 -15.630 1.00 60.34 295 TRP A N 1
ATOM 2287 C CA . TRP A 1 295 ? 11.726 8.514 -15.664 1.00 60.34 295 TRP A CA 1
ATOM 2288 C C . TRP A 1 295 ? 10.852 7.292 -15.355 1.00 60.34 295 TRP A C 1
ATOM 2290 O O . TRP A 1 295 ? 9.720 7.476 -14.906 1.00 60.34 295 TRP A O 1
ATOM 2300 N N . SER A 1 296 ? 11.366 6.063 -15.501 1.00 74.75 296 SER A N 1
ATOM 2301 C CA . SER A 1 296 ? 10.589 4.861 -15.190 1.00 74.75 296 SER A CA 1
ATOM 2302 C C . SER A 1 296 ? 10.279 4.758 -13.700 1.00 74.75 296 SER A C 1
ATOM 2304 O O . SER A 1 296 ? 9.183 4.347 -13.341 1.00 74.75 296 SER A O 1
ATOM 2306 N N . THR A 1 297 ? 11.182 5.193 -12.814 1.00 82.38 297 THR A N 1
ATOM 2307 C CA . THR A 1 297 ? 10.924 5.197 -11.364 1.00 82.38 297 THR A CA 1
ATOM 2308 C C . THR A 1 297 ? 9.789 6.146 -11.009 1.00 82.38 297 THR A C 1
ATOM 2310 O O . THR A 1 297 ? 8.866 5.772 -10.291 1.00 82.38 297 THR A O 1
ATOM 2313 N N . THR A 1 298 ? 9.832 7.366 -11.550 1.00 82.06 298 THR A N 1
ATOM 2314 C CA . THR A 1 298 ? 8.799 8.387 -11.346 1.00 82.06 298 THR A CA 1
ATOM 2315 C C . THR A 1 298 ? 7.443 7.909 -11.863 1.00 82.06 298 THR A C 1
ATOM 2317 O O . THR A 1 298 ? 6.450 8.018 -11.148 1.00 82.06 298 THR A O 1
ATOM 2320 N N . GLU A 1 299 ? 7.394 7.329 -13.064 1.00 85.38 299 GLU A N 1
ATOM 2321 C CA . GLU A 1 299 ? 6.159 6.780 -13.632 1.00 85.38 299 GLU A CA 1
ATOM 2322 C C . GLU A 1 299 ? 5.605 5.628 -12.780 1.00 85.38 299 GLU A C 1
ATOM 2324 O O . GLU A 1 299 ? 4.431 5.648 -12.412 1.00 85.38 299 GLU A O 1
ATOM 2329 N N . ILE A 1 300 ? 6.445 4.660 -12.394 1.00 89.44 300 ILE A N 1
ATOM 2330 C CA . ILE A 1 300 ? 6.038 3.511 -11.569 1.00 89.44 300 ILE A CA 1
ATOM 2331 C C . ILE A 1 300 ? 5.494 3.976 -10.219 1.00 89.44 300 ILE A C 1
ATOM 2333 O O . ILE A 1 300 ? 4.427 3.519 -9.800 1.00 89.44 300 ILE A O 1
ATOM 2337 N N . VAL A 1 301 ? 6.191 4.893 -9.540 1.00 89.38 301 VAL A N 1
ATOM 2338 C CA . VAL A 1 301 ? 5.731 5.448 -8.260 1.00 89.38 301 VAL A CA 1
ATOM 2339 C C . VAL A 1 301 ? 4.407 6.181 -8.457 1.00 89.38 301 VAL A C 1
ATOM 2341 O O . VAL A 1 301 ? 3.461 5.921 -7.718 1.00 89.38 301 VAL A O 1
ATOM 2344 N N . GLY A 1 302 ? 4.300 7.039 -9.474 1.00 89.19 302 GLY A N 1
ATOM 2345 C CA . GLY A 1 302 ? 3.084 7.802 -9.745 1.00 89.19 302 GLY A CA 1
ATOM 2346 C C . GLY A 1 302 ? 1.876 6.918 -10.048 1.00 89.19 302 GLY A C 1
ATOM 2347 O O . GLY A 1 302 ? 0.820 7.091 -9.439 1.00 89.19 302 GLY A O 1
ATOM 2348 N N . LEU A 1 303 ? 2.033 5.924 -10.925 1.00 93.00 303 LEU A N 1
ATOM 2349 C CA . LEU A 1 303 ? 0.970 4.975 -11.259 1.00 93.00 303 LEU A CA 1
ATOM 2350 C C . LEU A 1 303 ? 0.555 4.144 -10.047 1.00 93.00 303 LEU A C 1
ATOM 2352 O O . LEU A 1 303 ? -0.639 3.960 -9.811 1.00 93.00 303 LEU A O 1
ATOM 2356 N N . SER A 1 304 ? 1.520 3.698 -9.244 1.00 95.19 304 SER A N 1
ATOM 2357 C CA . SER A 1 304 ? 1.231 2.927 -8.034 1.00 95.19 304 SER A CA 1
ATOM 2358 C C . SER A 1 304 ? 0.550 3.781 -6.959 1.00 95.19 304 SER A C 1
ATOM 2360 O O . SER A 1 304 ? -0.349 3.300 -6.278 1.00 95.19 304 SER A O 1
ATOM 2362 N N . MET A 1 305 ? 0.901 5.067 -6.831 1.00 93.19 305 MET A N 1
ATOM 2363 C CA . MET A 1 305 ? 0.202 6.006 -5.945 1.00 93.19 305 MET A CA 1
ATOM 2364 C C . MET A 1 305 ? -1.238 6.248 -6.396 1.00 93.19 305 MET A C 1
ATOM 2366 O O . MET A 1 305 ? -2.128 6.304 -5.553 1.00 93.19 305 MET A O 1
ATOM 2370 N N . VAL A 1 306 ? -1.494 6.364 -7.701 1.00 93.50 306 VAL A N 1
ATOM 2371 C CA . VAL A 1 306 ? -2.863 6.487 -8.222 1.00 93.50 306 VAL A CA 1
ATOM 2372 C C . VAL A 1 306 ? -3.663 5.212 -7.945 1.00 93.50 306 VAL A C 1
ATOM 2374 O O . VAL A 1 306 ? -4.761 5.297 -7.394 1.00 93.50 306 VAL A O 1
ATOM 2377 N N . ALA A 1 307 ? -3.112 4.038 -8.259 1.00 96.88 307 ALA A N 1
ATOM 2378 C CA . ALA A 1 307 ? -3.780 2.761 -8.015 1.00 96.88 307 ALA A CA 1
ATOM 2379 C C . ALA A 1 307 ? -4.062 2.541 -6.521 1.00 96.88 307 ALA A C 1
ATOM 2381 O O . ALA A 1 307 ? -5.179 2.213 -6.131 1.00 96.88 307 ALA A O 1
ATOM 2382 N N . HIS A 1 308 ? -3.085 2.807 -5.660 1.00 97.19 308 HIS A N 1
ATOM 2383 C CA . HIS A 1 308 ? -3.263 2.568 -4.240 1.00 97.19 308 HIS A CA 1
ATOM 2384 C C . HIS A 1 308 ? -4.099 3.666 -3.575 1.00 97.19 308 HIS A C 1
ATOM 2386 O O . HIS A 1 308 ? -5.124 3.397 -2.967 1.00 97.19 308 HIS A O 1
ATOM 2392 N N . ILE A 1 309 ? -3.729 4.937 -3.714 1.00 95.06 309 ILE A N 1
ATOM 2393 C CA . ILE A 1 309 ? -4.393 6.015 -2.974 1.00 95.06 309 ILE A CA 1
ATOM 2394 C C . ILE A 1 309 ? -5.728 6.390 -3.610 1.00 95.06 309 ILE A C 1
ATOM 2396 O O . ILE A 1 309 ? -6.709 6.538 -2.896 1.00 95.06 309 ILE A O 1
ATOM 2400 N N . VAL A 1 310 ? -5.802 6.576 -4.928 1.00 94.25 310 VAL A N 1
ATOM 2401 C CA . VAL A 1 310 ? -7.033 7.096 -5.549 1.00 94.25 310 VAL A CA 1
ATOM 2402 C C . VAL A 1 310 ? -8.059 5.996 -5.775 1.00 94.25 310 VAL A C 1
ATOM 2404 O O . VAL A 1 310 ? -9.249 6.256 -5.630 1.00 94.25 310 VAL A O 1
ATOM 2407 N N . HIS A 1 311 ? -7.620 4.785 -6.120 1.00 95.94 311 HIS A N 1
ATOM 2408 C CA . HIS A 1 311 ? -8.533 3.672 -6.351 1.00 95.94 311 HIS A CA 1
ATOM 2409 C C . HIS A 1 311 ? -8.809 2.856 -5.084 1.00 95.94 311 HIS A C 1
ATOM 2411 O O . HIS A 1 311 ? -9.975 2.720 -4.734 1.00 95.94 311 HIS A O 1
ATOM 2417 N N . ASP A 1 312 ? -7.801 2.340 -4.371 1.00 97.69 312 ASP A N 1
ATOM 2418 C CA . ASP A 1 312 ? -8.059 1.407 -3.257 1.00 97.69 312 ASP A CA 1
ATOM 2419 C C . ASP A 1 312 ? -8.566 2.104 -1.978 1.00 97.69 312 ASP A C 1
ATOM 2421 O O . ASP A 1 312 ? -9.518 1.633 -1.348 1.00 97.69 312 ASP A O 1
ATOM 2425 N N . LEU A 1 313 ? -7.962 3.234 -1.584 1.00 96.50 313 LEU A N 1
ATOM 2426 C CA . LEU A 1 313 ? -8.245 3.888 -0.295 1.00 96.50 313 LEU A CA 1
ATOM 2427 C C . LEU A 1 313 ? -9.719 4.291 -0.114 1.00 96.50 313 LEU A C 1
ATOM 2429 O O . LEU A 1 313 ? -10.235 4.089 0.987 1.00 96.50 313 LEU A O 1
ATOM 2433 N N . PRO A 1 314 ? -10.440 4.806 -1.132 1.00 95.88 314 PRO A N 1
ATOM 2434 C CA . PRO A 1 314 ? -11.861 5.099 -0.988 1.00 95.88 314 PRO A CA 1
ATOM 2435 C C . PRO A 1 314 ? -12.700 3.891 -0.576 1.00 95.88 314 PRO A C 1
ATOM 2437 O O . PRO A 1 314 ? -13.580 4.015 0.277 1.00 95.88 314 PRO A O 1
ATOM 2440 N N . PHE A 1 315 ? -12.417 2.720 -1.155 1.00 94.75 315 PHE A N 1
ATOM 2441 C CA . PHE A 1 315 ? -13.125 1.487 -0.821 1.00 94.75 315 PHE A CA 1
ATOM 2442 C C . PHE A 1 315 ? -12.802 1.032 0.596 1.00 94.75 315 PHE A C 1
ATOM 2444 O O . PHE A 1 315 ? -13.700 0.611 1.319 1.00 94.75 315 PHE A O 1
ATOM 2451 N N . VAL A 1 316 ? -11.541 1.160 1.017 1.00 95.94 316 VAL A N 1
ATOM 2452 C CA . VAL A 1 316 ? -11.136 0.848 2.393 1.00 95.94 316 VAL A CA 1
ATOM 2453 C C . VAL A 1 316 ? -11.847 1.765 3.383 1.00 95.94 316 VAL A C 1
ATOM 2455 O O . VAL A 1 316 ? -12.509 1.275 4.289 1.00 95.94 316 VAL A O 1
ATOM 2458 N N . LEU A 1 317 ? -11.795 3.084 3.181 1.00 95.31 317 LEU A N 1
ATOM 2459 C CA . LEU A 1 317 ? -12.458 4.049 4.063 1.00 95.31 317 LEU A CA 1
ATOM 2460 C C . LEU A 1 317 ? -13.966 3.795 4.155 1.00 95.31 317 LEU A C 1
ATOM 2462 O O . LEU A 1 317 ? -14.522 3.806 5.251 1.00 95.31 317 LEU A O 1
ATOM 2466 N N . LYS A 1 318 ? -14.616 3.505 3.023 1.00 92.56 318 LYS A N 1
ATOM 2467 C CA . LYS A 1 318 ? -16.039 3.155 2.997 1.00 92.56 318 LYS A CA 1
ATOM 2468 C C . LYS A 1 318 ? -16.327 1.872 3.785 1.00 92.56 318 LYS A C 1
ATOM 2470 O O . LYS A 1 318 ? -17.259 1.855 4.582 1.00 92.56 318 LYS A O 1
ATOM 2475 N N . ASN A 1 319 ? -15.512 0.831 3.617 1.00 91.69 319 ASN A N 1
ATOM 2476 C CA . ASN A 1 319 ? -15.667 -0.443 4.330 1.00 91.69 319 ASN A CA 1
ATOM 2477 C C . ASN A 1 319 ? -15.414 -0.325 5.840 1.00 91.69 319 ASN A C 1
ATOM 2479 O O . ASN A 1 319 ? -15.989 -1.080 6.620 1.00 91.69 319 ASN A O 1
ATOM 2483 N N . LEU A 1 320 ? -14.575 0.622 6.260 1.00 92.88 320 LEU A N 1
ATOM 2484 C CA . LEU A 1 320 ? -14.351 0.933 7.672 1.00 92.88 320 LEU A CA 1
ATOM 2485 C C . LEU A 1 320 ? -15.463 1.793 8.285 1.00 92.88 320 LEU A C 1
ATOM 2487 O O . LEU A 1 320 ? -15.432 2.041 9.487 1.00 92.88 320 LEU A O 1
ATOM 2491 N N . GLY A 1 321 ? -16.425 2.260 7.483 1.00 91.81 321 GLY A N 1
ATOM 2492 C CA . GLY A 1 321 ? -17.457 3.190 7.938 1.00 91.81 321 GLY A CA 1
ATOM 2493 C C . GLY A 1 321 ? -16.904 4.580 8.259 1.00 91.81 321 GLY A C 1
ATOM 2494 O O . GLY A 1 321 ? -17.450 5.268 9.118 1.00 91.81 321 GLY A O 1
ATOM 2495 N N . PHE A 1 322 ? -15.812 4.996 7.605 1.00 93.12 322 PHE A N 1
ATOM 2496 C CA . PHE A 1 322 ? -15.225 6.317 7.815 1.00 93.12 322 PHE A CA 1
ATOM 2497 C C . PHE A 1 322 ? -16.248 7.424 7.528 1.00 93.12 322 PHE A C 1
ATOM 2499 O O . PHE A 1 322 ? -16.796 7.514 6.427 1.00 93.12 322 PHE A O 1
ATOM 2506 N N . ASN A 1 323 ? -16.435 8.317 8.497 1.00 90.69 323 ASN A N 1
ATOM 2507 C CA . ASN A 1 323 ? -17.291 9.490 8.390 1.00 90.69 323 ASN A CA 1
ATOM 2508 C C . ASN A 1 323 ? -16.470 10.739 8.742 1.00 90.69 323 ASN A C 1
ATOM 2510 O O . ASN A 1 323 ? -15.891 10.807 9.818 1.00 90.69 323 ASN A O 1
ATOM 2514 N N . SER A 1 324 ? -16.430 11.752 7.871 1.00 88.69 324 SER A N 1
ATOM 2515 C CA . SER A 1 324 ? -15.689 12.992 8.167 1.00 88.69 324 SER A CA 1
ATOM 2516 C C . SER A 1 324 ? -16.320 13.820 9.285 1.00 88.69 324 SER A C 1
ATOM 2518 O O . SER A 1 324 ? -15.651 14.692 9.829 1.00 88.69 324 SER A O 1
ATOM 2520 N N . GLN A 1 325 ? -17.589 13.570 9.617 1.00 92.38 325 GLN A N 1
ATOM 2521 C CA . GLN A 1 325 ? -18.272 14.211 10.742 1.00 92.38 325 GLN A CA 1
ATOM 2522 C C . GLN A 1 325 ? -17.850 13.616 12.093 1.00 92.38 325 GLN A C 1
ATOM 2524 O O . GLN A 1 325 ? -18.050 14.245 13.128 1.00 92.38 325 GLN A O 1
ATOM 2529 N N . ASP A 1 326 ? -17.240 12.429 12.093 1.00 93.62 326 ASP A N 1
ATOM 2530 C CA . ASP A 1 326 ? -16.605 11.850 13.272 1.00 93.62 326 ASP A CA 1
ATOM 2531 C C . ASP A 1 326 ? -15.280 12.574 13.527 1.00 93.62 326 ASP A C 1
ATOM 2533 O O . ASP A 1 326 ? -14.235 12.213 12.985 1.00 93.62 326 ASP A O 1
ATOM 2537 N N . THR A 1 327 ? -15.337 13.649 14.315 1.00 94.88 327 THR A N 1
ATOM 2538 C CA . THR A 1 327 ? -14.206 14.564 14.528 1.00 94.88 327 THR A CA 1
ATOM 2539 C C . THR A 1 327 ? -12.960 13.852 15.046 1.00 94.88 327 THR A C 1
ATOM 2541 O O . THR A 1 327 ? -11.857 14.203 14.629 1.00 94.88 327 THR A O 1
ATOM 2544 N N . HIS A 1 328 ? -13.126 12.819 15.879 1.00 94.94 328 HIS A N 1
ATOM 2545 C CA . HIS A 1 328 ? -12.022 12.023 16.418 1.00 94.94 328 HIS A CA 1
ATOM 2546 C C . HIS A 1 328 ? -11.315 11.215 15.329 1.00 94.94 328 HIS A C 1
ATOM 2548 O O . HIS A 1 328 ? -10.129 11.412 15.078 1.00 94.94 328 HIS A O 1
ATOM 2554 N N . ILE A 1 329 ? -12.048 10.350 14.621 1.00 95.50 329 ILE A N 1
ATOM 2555 C CA . ILE A 1 329 ? -11.472 9.510 13.556 1.00 95.50 329 ILE A CA 1
ATOM 2556 C C . ILE A 1 329 ? -10.968 10.357 12.388 1.00 95.50 329 ILE A C 1
ATOM 2558 O O . ILE A 1 329 ? -9.942 10.045 11.780 1.00 95.50 329 ILE A O 1
ATOM 2562 N N . ASN A 1 330 ? -11.641 11.469 12.095 1.00 92.62 330 ASN A N 1
ATOM 2563 C CA . ASN A 1 330 ? -11.163 12.423 11.114 1.00 92.62 330 ASN A CA 1
ATOM 2564 C C . ASN A 1 330 ? -9.809 13.029 11.520 1.00 92.62 330 ASN A C 1
ATOM 2566 O O . ASN A 1 330 ? -8.913 13.122 10.680 1.00 92.62 330 ASN A O 1
ATOM 2570 N N . ALA A 1 331 ? -9.638 13.399 12.794 1.00 94.12 331 ALA A N 1
ATOM 2571 C CA . ALA A 1 331 ? -8.373 13.917 13.306 1.00 94.12 331 ALA A CA 1
ATOM 2572 C C . ALA A 1 331 ? -7.263 12.855 13.274 1.00 94.12 331 ALA A C 1
ATOM 2574 O O . ALA A 1 331 ? -6.146 13.174 12.878 1.00 94.12 331 ALA A O 1
ATOM 2575 N N . VAL A 1 332 ? -7.572 11.594 13.600 1.00 94.50 332 VAL A N 1
ATOM 2576 C CA . VAL A 1 332 ? -6.638 10.457 13.467 1.00 94.50 332 VAL A CA 1
ATOM 2577 C C . VAL A 1 332 ? -6.182 10.295 12.014 1.00 94.50 332 VAL A C 1
ATOM 2579 O O . VAL A 1 332 ? -4.985 10.229 11.738 1.00 94.50 332 VAL A O 1
ATOM 2582 N N . TYR A 1 333 ? -7.115 10.313 11.058 1.00 93.19 333 TYR A N 1
ATOM 2583 C CA . TYR A 1 333 ? -6.790 10.233 9.631 1.00 93.19 333 TYR A CA 1
ATOM 2584 C C . TYR A 1 333 ? -5.913 11.407 9.165 1.00 93.19 333 TYR A C 1
ATOM 2586 O O . TYR A 1 333 ? -4.935 11.207 8.442 1.00 93.19 333 TYR A O 1
ATOM 2594 N N . ASP A 1 334 ? -6.243 12.635 9.572 1.00 91.38 334 ASP A N 1
ATOM 2595 C CA . ASP A 1 334 ? -5.507 13.839 9.175 1.00 91.38 334 ASP A CA 1
ATOM 2596 C C . ASP A 1 334 ? -4.119 13.924 9.856 1.00 91.38 334 ASP A C 1
ATOM 2598 O O . ASP A 1 334 ? -3.147 14.377 9.236 1.00 91.38 334 ASP A O 1
ATOM 2602 N N . HIS A 1 335 ? -3.990 13.425 11.090 1.00 91.56 335 HIS A N 1
ATOM 2603 C CA . HIS A 1 335 ? -2.714 13.256 11.794 1.00 91.56 335 HIS A CA 1
ATOM 2604 C C . HIS A 1 335 ? -1.808 12.268 11.059 1.00 91.56 335 HIS A C 1
ATOM 2606 O O . HIS A 1 335 ? -0.675 12.613 10.714 1.00 91.56 335 HIS A O 1
ATOM 2612 N N . PHE A 1 336 ? -2.329 11.090 10.704 1.00 89.75 336 PHE A N 1
ATOM 2613 C CA . PHE A 1 336 ? -1.576 10.103 9.932 1.00 89.75 336 PHE A CA 1
ATOM 2614 C C . PHE A 1 336 ? -1.122 10.659 8.572 1.00 89.75 336 PHE A C 1
ATOM 2616 O O . PHE A 1 336 ? 0.020 10.454 8.167 1.00 89.75 336 PHE A O 1
ATOM 2623 N N . ASN A 1 337 ? -1.952 11.456 7.887 1.00 86.81 337 ASN A N 1
ATOM 2624 C CA . ASN A 1 337 ? -1.545 12.122 6.641 1.00 86.81 337 ASN A CA 1
ATOM 2625 C C . ASN A 1 337 ? -0.309 13.005 6.838 1.00 86.81 337 ASN A C 1
ATOM 2627 O O . ASN A 1 337 ? 0.589 13.003 5.999 1.00 86.81 337 ASN A O 1
ATOM 2631 N N . THR A 1 338 ? -0.261 13.740 7.947 1.00 86.88 338 THR A N 1
ATOM 2632 C CA . THR A 1 338 ? 0.873 14.605 8.293 1.00 86.88 338 THR A CA 1
ATOM 2633 C C . THR A 1 338 ? 2.116 13.769 8.595 1.00 86.88 338 THR A C 1
ATOM 2635 O O . THR A 1 338 ? 3.195 14.061 8.081 1.00 86.88 338 THR A O 1
ATOM 2638 N N . ALA A 1 339 ? 1.947 12.676 9.342 1.00 87.38 339 ALA A N 1
ATOM 2639 C CA . ALA A 1 339 ? 3.007 11.719 9.638 1.00 87.38 339 ALA A CA 1
ATOM 2640 C C . ALA A 1 339 ? 3.572 11.025 8.386 1.00 87.38 339 ALA A C 1
ATOM 2642 O O . ALA A 1 339 ? 4.741 10.659 8.380 1.00 87.38 339 ALA A O 1
ATOM 2643 N N . LEU A 1 340 ? 2.785 10.852 7.319 1.00 84.06 340 LEU A N 1
ATOM 2644 C CA . LEU A 1 340 ? 3.282 10.301 6.053 1.00 84.06 340 LEU A CA 1
ATOM 2645 C C . LEU A 1 340 ? 4.118 11.296 5.250 1.00 84.06 340 LEU A C 1
ATOM 2647 O O . LEU A 1 340 ? 5.064 10.895 4.577 1.00 84.06 340 LEU A O 1
ATOM 2651 N N . ILE A 1 341 ? 3.798 12.590 5.317 1.00 81.75 341 ILE A N 1
ATOM 2652 C CA . ILE A 1 341 ? 4.572 13.628 4.621 1.00 81.75 341 ILE A CA 1
ATOM 2653 C C . ILE A 1 341 ? 6.007 13.674 5.159 1.00 81.75 341 ILE A C 1
ATOM 2655 O O . ILE A 1 341 ? 6.941 13.847 4.377 1.00 81.75 341 ILE A O 1
ATOM 2659 N N . SER A 1 342 ? 6.201 13.453 6.465 1.00 85.38 342 SER A N 1
ATOM 2660 C CA . SER A 1 342 ? 7.541 13.414 7.067 1.00 85.38 342 SER A CA 1
ATOM 2661 C C . SER A 1 342 ? 8.386 12.213 6.630 1.00 85.38 342 SER A C 1
ATOM 2663 O O . SER A 1 342 ? 9.597 12.228 6.821 1.00 85.38 342 SER A O 1
ATOM 2665 N N . GLU A 1 343 ? 7.795 11.189 6.005 1.00 89.00 343 GLU A N 1
ATOM 2666 C CA . GLU A 1 343 ? 8.526 10.008 5.523 1.00 89.00 343 GLU A CA 1
ATOM 2667 C C . GLU A 1 343 ? 9.159 10.200 4.138 1.00 89.00 343 GLU A C 1
ATOM 2669 O O . GLU A 1 343 ? 9.828 9.292 3.643 1.00 89.00 343 GLU A O 1
ATOM 2674 N N . LYS A 1 344 ? 8.980 11.368 3.503 1.00 85.75 344 LYS A N 1
ATOM 2675 C CA . LYS A 1 344 ? 9.462 11.650 2.140 1.00 85.75 344 LYS A CA 1
ATOM 2676 C C . LYS A 1 344 ? 10.929 11.258 1.937 1.00 85.75 344 LYS A C 1
ATOM 2678 O O . LYS A 1 344 ? 11.235 10.524 0.999 1.00 85.75 344 LYS A O 1
ATOM 2683 N N . ASP A 1 345 ? 11.821 11.684 2.826 1.00 86.56 345 ASP A N 1
ATOM 2684 C CA . ASP A 1 345 ? 13.259 11.427 2.678 1.00 86.56 345 ASP A CA 1
ATOM 2685 C C . ASP A 1 345 ? 13.609 9.949 2.892 1.00 86.56 345 ASP A C 1
ATOM 2687 O O . ASP A 1 345 ? 14.441 9.391 2.171 1.00 86.56 345 ASP A O 1
ATOM 2691 N N . ARG A 1 346 ? 12.922 9.271 3.823 1.00 91.12 346 ARG A N 1
ATOM 2692 C CA . ARG A 1 346 ? 13.077 7.822 4.037 1.00 91.12 346 ARG A CA 1
ATOM 2693 C C . ARG A 1 346 ? 12.588 7.024 2.830 1.00 91.12 346 ARG A C 1
ATOM 2695 O O . ARG A 1 346 ? 13.236 6.048 2.454 1.00 91.12 346 ARG A O 1
ATOM 2702 N N . ILE A 1 347 ? 11.497 7.455 2.198 1.00 89.25 347 ILE A N 1
ATOM 2703 C CA . ILE A 1 347 ? 10.981 6.870 0.956 1.00 89.25 347 ILE A CA 1
ATOM 2704 C C . ILE A 1 347 ? 11.992 7.053 -0.181 1.00 89.25 347 ILE A C 1
ATOM 2706 O O . ILE A 1 347 ? 12.345 6.065 -0.826 1.00 89.25 347 ILE A O 1
ATOM 2710 N N . ILE A 1 348 ? 12.503 8.275 -0.400 1.00 86.00 348 ILE A N 1
ATOM 2711 C CA . ILE A 1 348 ? 13.537 8.536 -1.419 1.00 86.00 348 ILE A CA 1
ATOM 2712 C C . ILE A 1 348 ? 14.740 7.632 -1.176 1.00 86.00 348 ILE A C 1
ATOM 2714 O O . ILE A 1 348 ? 15.192 6.958 -2.098 1.00 86.00 348 ILE A O 1
ATOM 2718 N N . GLY A 1 349 ? 15.244 7.596 0.059 1.00 86.81 349 GLY A N 1
ATOM 2719 C CA . GLY A 1 349 ? 16.410 6.798 0.422 1.00 86.81 349 GLY A CA 1
ATOM 2720 C C . GLY A 1 349 ? 16.200 5.302 0.182 1.00 86.81 349 GLY A C 1
ATOM 2721 O O . GLY A 1 349 ? 17.086 4.641 -0.361 1.00 86.81 349 GLY A O 1
ATOM 2722 N N . ALA A 1 350 ? 15.024 4.769 0.530 1.00 86.69 350 ALA A N 1
ATOM 2723 C CA . ALA A 1 350 ? 14.687 3.364 0.309 1.00 86.69 350 ALA A CA 1
ATOM 2724 C C . ALA A 1 350 ? 14.652 3.008 -1.185 1.00 86.69 350 ALA A C 1
ATOM 2726 O O . ALA A 1 350 ? 15.267 2.021 -1.593 1.00 86.69 350 ALA A O 1
ATOM 2727 N N . ILE A 1 351 ? 13.997 3.832 -2.010 1.00 85.38 351 ILE A N 1
ATOM 2728 C CA . ILE A 1 351 ? 13.938 3.605 -3.459 1.00 85.38 351 ILE A CA 1
ATOM 2729 C C . ILE A 1 351 ? 15.330 3.766 -4.079 1.00 85.38 351 ILE A C 1
ATOM 2731 O O . ILE A 1 351 ? 15.775 2.885 -4.813 1.00 85.38 351 ILE A O 1
ATOM 2735 N N . ALA A 1 352 ? 16.048 4.841 -3.735 1.00 83.88 352 ALA A N 1
ATOM 2736 C CA . ALA A 1 352 ? 17.373 5.146 -4.272 1.00 83.88 352 ALA A CA 1
ATOM 2737 C C . ALA A 1 352 ? 18.384 4.027 -4.019 1.00 83.88 352 ALA A C 1
ATOM 2739 O O . ALA A 1 352 ? 19.150 3.665 -4.913 1.00 83.88 352 ALA A O 1
ATOM 2740 N N . LYS A 1 353 ? 18.350 3.439 -2.819 1.00 82.56 353 LYS A N 1
ATOM 2741 C CA . LYS A 1 353 ? 19.232 2.339 -2.427 1.00 82.56 353 LYS A CA 1
ATOM 2742 C C . LYS A 1 353 ? 19.031 1.080 -3.275 1.00 82.56 353 LYS A C 1
ATOM 2744 O O . LYS A 1 353 ? 20.009 0.401 -3.575 1.00 82.56 353 LYS A O 1
ATOM 2749 N N . ALA A 1 354 ? 17.789 0.743 -3.615 1.00 76.25 354 ALA A N 1
ATOM 2750 C CA . ALA A 1 354 ? 17.461 -0.526 -4.266 1.00 76.25 354 ALA A CA 1
ATOM 2751 C C . ALA A 1 354 ? 17.315 -0.416 -5.793 1.00 76.25 354 ALA A C 1
ATOM 2753 O O . ALA A 1 354 ? 17.624 -1.369 -6.506 1.00 76.25 354 ALA A O 1
ATOM 2754 N N . TYR A 1 355 ? 16.877 0.742 -6.291 1.00 79.62 355 TYR A N 1
ATOM 2755 C CA . TYR A 1 355 ? 16.460 0.933 -7.683 1.00 79.62 355 TYR A CA 1
ATOM 2756 C C . TYR A 1 355 ? 17.057 2.194 -8.324 1.00 79.62 355 TYR A C 1
ATOM 2758 O O . TYR A 1 355 ? 16.676 2.557 -9.431 1.00 79.62 355 TYR A O 1
ATOM 2766 N N . GLY A 1 356 ? 18.000 2.873 -7.666 1.00 76.56 356 GLY A N 1
ATOM 2767 C CA . GLY A 1 356 ? 18.635 4.076 -8.201 1.00 76.56 356 GLY A CA 1
ATOM 2768 C C . GLY A 1 356 ? 17.805 5.355 -8.020 1.00 76.56 356 GLY A C 1
ATOM 2769 O O . GLY A 1 356 ? 16.686 5.324 -7.499 1.00 76.56 356 GLY A O 1
ATOM 2770 N N . PRO A 1 357 ? 18.371 6.513 -8.397 1.00 72.44 357 PRO A N 1
ATOM 2771 C CA . PRO A 1 357 ? 17.816 7.815 -8.048 1.00 72.44 357 PRO A CA 1
ATOM 2772 C C . PRO A 1 357 ? 16.382 7.987 -8.562 1.00 72.44 357 PRO A C 1
ATOM 2774 O O . PRO A 1 357 ? 16.047 7.613 -9.684 1.00 72.44 357 PRO A O 1
ATOM 2777 N N . THR A 1 358 ? 15.542 8.585 -7.720 1.00 72.75 358 THR A N 1
ATOM 2778 C CA . THR A 1 358 ? 14.167 8.979 -8.048 1.00 72.75 358 THR A CA 1
ATOM 2779 C C . THR A 1 358 ? 14.069 10.491 -7.983 1.00 72.75 358 THR A C 1
ATOM 2781 O O . THR A 1 358 ? 14.480 11.087 -6.989 1.00 72.75 358 THR A O 1
ATOM 2784 N N . ASP A 1 359 ? 13.486 11.114 -9.002 1.00 72.38 359 ASP A N 1
ATOM 2785 C CA . ASP A 1 359 ? 13.214 12.549 -8.981 1.00 72.38 359 ASP A CA 1
ATOM 2786 C C . ASP A 1 359 ? 11.792 12.797 -8.449 1.00 72.38 359 ASP A C 1
ATOM 2788 O O . ASP A 1 359 ? 10.818 12.871 -9.208 1.00 72.38 359 ASP A O 1
ATOM 2792 N N . LEU A 1 360 ? 11.661 12.881 -7.117 1.00 71.50 360 LEU A N 1
ATOM 2793 C CA . LEU A 1 360 ? 10.376 13.195 -6.483 1.00 71.50 360 LEU A CA 1
ATOM 2794 C C . LEU A 1 360 ? 9.881 14.604 -6.822 1.00 71.50 360 LEU A C 1
ATOM 2796 O O . LEU A 1 360 ? 8.674 14.814 -6.820 1.00 71.50 360 LEU A O 1
ATOM 2800 N N . ALA A 1 361 ? 10.760 15.558 -7.143 1.00 74.25 361 ALA A N 1
ATOM 2801 C CA . ALA A 1 361 ? 10.327 16.892 -7.552 1.00 74.25 361 ALA A CA 1
ATOM 2802 C C . ALA A 1 361 ? 9.630 16.839 -8.920 1.00 74.25 361 ALA A C 1
ATOM 2804 O O . ALA A 1 361 ? 8.568 17.439 -9.105 1.00 74.25 361 ALA A O 1
ATOM 2805 N N . ARG A 1 362 ? 10.165 16.051 -9.865 1.00 76.50 362 ARG A N 1
ATOM 2806 C CA . ARG A 1 362 ? 9.467 15.733 -11.120 1.00 76.50 362 ARG A CA 1
ATOM 2807 C C . ARG A 1 362 ? 8.166 14.994 -10.861 1.00 76.50 362 ARG A C 1
ATOM 2809 O O . ARG A 1 362 ? 7.177 15.363 -11.480 1.00 76.50 362 ARG A O 1
ATOM 2816 N N . LEU A 1 363 ? 8.138 14.015 -9.951 1.00 77.62 363 LEU A N 1
ATOM 2817 C CA . LEU A 1 363 ? 6.901 13.311 -9.589 1.00 77.62 363 LEU A CA 1
ATOM 2818 C C . LEU A 1 363 ? 5.829 14.271 -9.062 1.00 77.62 363 LEU A C 1
ATOM 2820 O O . LEU A 1 363 ? 4.685 14.231 -9.507 1.00 77.62 363 LEU A O 1
ATOM 2824 N N . GLU A 1 364 ? 6.197 15.133 -8.116 1.00 77.44 364 GLU A N 1
ATOM 2825 C CA . GLU A 1 364 ? 5.305 16.126 -7.524 1.00 77.44 364 GLU A CA 1
ATOM 2826 C C . GLU A 1 364 ? 4.796 17.094 -8.588 1.00 77.44 364 GLU A C 1
ATOM 2828 O O . GLU A 1 364 ? 3.590 17.305 -8.687 1.00 77.44 364 GLU A O 1
ATOM 2833 N N . LYS A 1 365 ? 5.684 17.632 -9.433 1.00 77.69 365 LYS A N 1
ATOM 2834 C CA . LYS A 1 365 ? 5.301 18.505 -10.550 1.00 77.69 365 LYS A CA 1
ATOM 2835 C C . LYS A 1 365 ? 4.336 17.795 -11.495 1.00 77.69 365 LYS A C 1
ATOM 2837 O O . LYS A 1 365 ? 3.274 18.331 -11.794 1.00 77.69 365 LYS A O 1
ATOM 2842 N N . ALA A 1 366 ? 4.690 16.586 -11.915 1.00 74.25 366 ALA A N 1
ATOM 2843 C CA . ALA A 1 366 ? 3.912 15.744 -12.802 1.00 74.25 366 ALA A CA 1
ATOM 2844 C C . ALA A 1 366 ? 2.500 15.519 -12.236 1.00 74.25 366 ALA A C 1
ATOM 2846 O O . ALA A 1 366 ? 1.503 15.862 -12.873 1.00 74.25 366 ALA A O 1
ATOM 2847 N N . LEU A 1 367 ? 2.391 15.016 -11.011 1.00 72.81 367 LEU A N 1
ATOM 2848 C CA . LEU A 1 367 ? 1.093 14.726 -10.419 1.00 72.81 367 LEU A CA 1
ATOM 2849 C C . LEU A 1 367 ? 0.298 15.986 -10.066 1.00 72.81 367 LEU A C 1
ATOM 2851 O O . LEU A 1 367 ? -0.917 15.974 -10.216 1.00 72.81 367 LEU A O 1
ATOM 2855 N N . ASN A 1 368 ? 0.937 17.093 -9.686 1.00 78.31 368 ASN A N 1
ATOM 2856 C CA . ASN A 1 368 ? 0.241 18.372 -9.528 1.00 78.31 368 ASN A CA 1
ATOM 2857 C C . ASN A 1 368 ? -0.342 18.848 -10.865 1.00 78.31 368 ASN A C 1
ATOM 2859 O O . ASN A 1 368 ? -1.497 19.266 -10.919 1.00 78.31 368 ASN A O 1
ATOM 2863 N N . THR A 1 369 ? 0.405 18.706 -11.965 1.00 78.62 369 THR A N 1
ATOM 2864 C CA . THR A 1 369 ? -0.119 18.934 -13.316 1.00 78.62 369 THR A CA 1
ATOM 2865 C C . THR A 1 369 ? -1.234 17.947 -13.655 1.00 78.62 369 THR A C 1
ATOM 2867 O O . THR A 1 369 ? -2.199 18.351 -14.290 1.00 78.62 369 THR A O 1
ATOM 2870 N N . ALA A 1 370 ? -1.157 16.686 -13.217 1.00 72.00 370 ALA A N 1
ATOM 2871 C CA . ALA A 1 370 ? -2.188 15.668 -13.427 1.00 72.00 370 ALA A CA 1
ATOM 2872 C C . ALA A 1 370 ? -3.447 15.866 -12.561 1.00 72.00 370 ALA A C 1
ATOM 2874 O O . ALA A 1 370 ? -4.519 15.381 -12.911 1.00 72.00 370 ALA A O 1
ATOM 2875 N N . LEU A 1 371 ? -3.336 16.571 -11.439 1.00 73.06 371 LEU A N 1
ATOM 2876 C CA . LEU A 1 371 ? -4.441 16.893 -10.534 1.00 73.06 371 LEU A CA 1
ATOM 2877 C C . LEU A 1 371 ? -5.041 18.271 -10.810 1.00 73.06 371 LEU A C 1
ATOM 2879 O O . LEU A 1 371 ? -6.129 18.563 -10.314 1.00 73.06 371 LEU A O 1
ATOM 2883 N N . ALA A 1 372 ? -4.361 19.104 -11.603 1.00 74.06 372 ALA A N 1
ATOM 2884 C CA . ALA A 1 372 ? -4.879 20.398 -12.010 1.00 74.06 372 ALA A CA 1
ATOM 2885 C C . ALA A 1 372 ? -6.277 20.234 -12.639 1.00 74.06 372 ALA A C 1
ATOM 2887 O O . ALA A 1 372 ? -6.467 19.292 -13.435 1.00 74.06 372 ALA A O 1
ATOM 2888 N N . PRO A 1 373 ? -7.234 21.125 -12.295 1.00 67.38 373 PRO A N 1
ATOM 2889 C CA . PRO A 1 373 ? -8.555 21.142 -12.905 1.00 67.38 373 PRO A CA 1
ATOM 2890 C C . PRO A 1 373 ? -8.431 21.094 -14.422 1.00 67.38 373 PRO A C 1
ATOM 2892 O O . PRO A 1 373 ? -7.538 21.718 -15.000 1.00 67.38 373 PRO A O 1
ATOM 2895 N N . LEU A 1 374 ? -9.328 20.355 -15.072 1.00 55.66 374 LEU A N 1
ATOM 2896 C CA . LEU A 1 374 ? -9.469 20.487 -16.515 1.00 55.66 374 LEU A CA 1
ATOM 2897 C C . LEU A 1 374 ? -9.885 21.935 -16.836 1.00 55.66 374 LEU A C 1
ATOM 2899 O O . LEU A 1 374 ? -10.585 22.547 -16.022 1.00 55.66 374 LEU A O 1
ATOM 2903 N N . PRO A 1 375 ? -9.476 22.492 -17.988 1.00 52.12 375 PRO A N 1
ATOM 2904 C CA . PRO A 1 375 ? -9.932 23.810 -18.417 1.00 52.12 375 PRO A CA 1
ATOM 2905 C C . PRO A 1 375 ? -11.464 23.910 -18.309 1.00 52.12 375 PRO A C 1
ATOM 2907 O O . PRO A 1 375 ? -12.172 23.087 -18.884 1.00 52.12 375 PRO A O 1
ATOM 2910 N N . GLY A 1 376 ? -11.966 24.874 -17.529 1.00 48.78 376 GLY A N 1
ATOM 2911 C CA . GLY A 1 376 ? -13.404 25.082 -17.291 1.00 48.78 376 GLY A CA 1
ATOM 2912 C C . GLY A 1 376 ? -13.995 24.424 -16.033 1.00 48.78 376 GLY A C 1
ATOM 2913 O O . GLY A 1 376 ? -15.163 24.654 -15.735 1.00 48.78 376 GLY A O 1
ATOM 2914 N N . ALA A 1 377 ? -13.224 23.647 -15.265 1.00 51.25 377 ALA A N 1
ATOM 2915 C CA . ALA A 1 377 ? -13.652 23.152 -13.954 1.00 51.25 377 ALA A CA 1
ATOM 2916 C C . ALA A 1 377 ? -13.342 24.169 -12.840 1.00 51.25 377 ALA A C 1
ATOM 2918 O O . ALA A 1 377 ? -12.353 24.901 -12.921 1.00 51.25 377 ALA A O 1
ATOM 2919 N N . ASN A 1 378 ? -14.168 24.192 -11.783 1.00 52.28 378 ASN A N 1
ATOM 2920 C CA . ASN A 1 378 ? -13.927 25.023 -10.599 1.00 52.28 378 ASN A CA 1
ATOM 2921 C C . ASN A 1 378 ? -12.483 24.846 -10.096 1.00 52.28 378 ASN A C 1
ATOM 2923 O O . ASN A 1 378 ? -11.981 23.713 -10.085 1.00 52.28 378 ASN A O 1
ATOM 2927 N N . PRO A 1 379 ? -11.810 25.936 -9.679 1.00 51.72 379 PRO A N 1
ATOM 2928 C CA . PRO A 1 379 ? -10.430 25.864 -9.234 1.00 51.72 379 PRO A CA 1
ATOM 2929 C C . PRO A 1 379 ? -10.310 24.841 -8.105 1.00 51.72 379 PRO A C 1
ATOM 2931 O O . PRO A 1 379 ? -11.071 24.861 -7.136 1.00 51.72 379 PRO A O 1
ATOM 2934 N N . ALA A 1 380 ? -9.356 23.921 -8.252 1.00 53.91 380 ALA A N 1
ATOM 2935 C CA . ALA A 1 380 ? -9.043 22.975 -7.198 1.00 53.91 380 ALA A CA 1
ATOM 2936 C C . ALA A 1 380 ? -8.640 23.764 -5.941 1.00 53.91 380 ALA A C 1
ATOM 2938 O O . ALA A 1 380 ? -7.973 24.798 -6.063 1.00 53.91 380 ALA A O 1
ATOM 2939 N N . PRO A 1 381 ? -9.009 23.296 -4.736 1.00 50.12 381 PRO A N 1
ATOM 2940 C CA . PRO A 1 381 ? -8.500 23.889 -3.508 1.00 50.12 381 PRO A CA 1
ATOM 2941 C C . PRO A 1 381 ? -6.968 23.933 -3.566 1.00 50.12 381 PRO A C 1
ATOM 2943 O O . PRO A 1 381 ? -6.341 22.988 -4.056 1.00 50.12 381 PRO A O 1
ATOM 2946 N N . LYS A 1 382 ? -6.371 25.034 -3.085 1.00 52.41 382 LYS A N 1
ATOM 2947 C CA . LYS A 1 382 ? -4.911 25.182 -3.015 1.00 52.41 382 LYS A CA 1
ATOM 2948 C C . LYS A 1 382 ? -4.312 23.926 -2.375 1.00 52.41 382 LYS A C 1
ATOM 2950 O O . LYS A 1 382 ? -4.721 23.511 -1.291 1.00 52.41 382 LYS A O 1
ATOM 2955 N N . ILE A 1 383 ? -3.352 23.304 -3.060 1.00 54.00 383 ILE A N 1
ATOM 2956 C CA . ILE A 1 383 ? -2.631 22.123 -2.571 1.00 54.00 383 ILE A CA 1
ATOM 2957 C C . ILE A 1 383 ? -1.608 22.601 -1.531 1.00 54.00 383 ILE A C 1
ATOM 2959 O O . ILE A 1 383 ? -0.413 22.658 -1.790 1.00 54.00 383 ILE A O 1
ATOM 2963 N N . GLU A 1 384 ? -2.072 23.010 -0.351 1.00 52.16 384 GLU A N 1
ATOM 2964 C CA . GLU A 1 384 ? -1.205 23.591 0.689 1.00 52.16 384 GLU A CA 1
ATOM 2965 C C . GLU A 1 384 ? -0.352 22.540 1.420 1.00 52.16 384 GLU A C 1
ATOM 2967 O O . GLU A 1 384 ? 0.589 22.886 2.123 1.00 52.16 384 GLU A O 1
ATOM 2972 N N . LYS A 1 385 ? -0.649 21.243 1.241 1.00 67.56 385 LYS A N 1
ATOM 2973 C CA . LYS A 1 385 ? -0.020 20.135 1.989 1.00 67.56 385 LYS A CA 1
ATOM 2974 C C . LYS A 1 385 ? 0.674 19.086 1.104 1.00 67.56 385 LYS A C 1
ATOM 2976 O O . LYS A 1 385 ? 0.850 17.943 1.524 1.00 67.56 385 LYS A O 1
ATOM 2981 N N . GLY A 1 386 ? 1.045 19.451 -0.125 1.00 74.12 386 GLY A N 1
ATOM 2982 C CA . GLY A 1 386 ? 1.775 18.578 -1.053 1.00 74.12 386 GLY A CA 1
ATOM 2983 C C . GLY A 1 386 ? 0.948 17.446 -1.687 1.00 74.12 386 GLY A C 1
ATOM 2984 O O . GLY A 1 386 ? -0.244 17.269 -1.419 1.00 74.12 386 GLY A O 1
ATOM 2985 N N . LEU A 1 387 ? 1.606 16.672 -2.556 1.00 79.44 387 LEU A N 1
ATOM 2986 C CA . LEU A 1 387 ? 0.999 15.652 -3.418 1.00 79.44 387 LEU A CA 1
ATOM 2987 C C . LEU A 1 387 ? 0.227 14.562 -2.654 1.00 79.44 387 LEU A C 1
ATOM 2989 O O . LEU A 1 387 ? -0.931 14.282 -2.967 1.00 79.44 387 LEU A O 1
ATOM 2993 N N . PHE A 1 388 ? 0.861 13.933 -1.659 1.00 81.31 388 PHE A N 1
ATOM 2994 C CA . PHE A 1 388 ? 0.250 12.835 -0.900 1.00 81.31 388 PHE A CA 1
ATOM 2995 C C . PHE A 1 388 ? -1.059 13.272 -0.237 1.00 81.31 388 PHE A C 1
ATOM 2997 O O . PHE A 1 388 ? -2.062 12.561 -0.313 1.00 81.31 388 PHE A O 1
ATOM 3004 N N . SER A 1 389 ? -1.081 14.477 0.334 1.00 84.12 389 SER A N 1
ATOM 3005 C CA . SER A 1 389 ? -2.286 15.066 0.919 1.00 84.12 389 SER A CA 1
ATOM 3006 C C . SER A 1 389 ? -3.376 15.301 -0.119 1.00 84.12 389 SER A C 1
ATOM 3008 O O . SER A 1 389 ? -4.541 15.023 0.153 1.00 84.12 389 SER A O 1
ATOM 3010 N N . ALA A 1 390 ? -3.027 15.778 -1.319 1.00 84.81 390 ALA A N 1
ATOM 3011 C CA . ALA A 1 390 ? -4.002 15.999 -2.385 1.00 84.81 390 ALA A CA 1
ATOM 3012 C C . ALA A 1 390 ? -4.693 14.693 -2.804 1.00 84.81 390 ALA A C 1
ATOM 3014 O O . ALA A 1 390 ? -5.925 14.642 -2.857 1.00 84.81 390 ALA A O 1
ATOM 3015 N N . LEU A 1 391 ? -3.917 13.628 -3.033 1.00 89.06 391 LEU A N 1
ATOM 3016 C CA . LEU A 1 391 ? -4.451 12.313 -3.398 1.00 89.06 391 LEU A CA 1
ATOM 3017 C C . LEU A 1 391 ? -5.298 11.709 -2.272 1.00 89.06 391 LEU A C 1
ATOM 3019 O O . LEU A 1 391 ? -6.383 11.193 -2.527 1.00 89.06 391 LEU A O 1
ATOM 3023 N N . ARG A 1 392 ? -4.853 11.814 -1.016 1.00 90.50 392 ARG A N 1
ATOM 3024 C CA . ARG A 1 392 ? -5.598 11.285 0.138 1.00 90.50 392 ARG A CA 1
ATOM 3025 C C . ARG A 1 392 ? -6.865 12.080 0.442 1.00 90.50 392 ARG A C 1
ATOM 3027 O O . ARG A 1 392 ? -7.862 11.486 0.844 1.00 90.50 392 ARG A O 1
ATOM 3034 N N . ASN A 1 393 ? -6.872 13.389 0.198 1.00 88.69 393 ASN A N 1
ATOM 3035 C CA . ASN A 1 393 ? -8.080 14.213 0.275 1.00 88.69 393 ASN A CA 1
ATOM 3036 C C . ASN A 1 393 ? -9.061 13.887 -0.854 1.00 88.69 393 ASN A C 1
ATOM 3038 O O . ASN A 1 393 ? -10.268 13.854 -0.623 1.00 88.69 393 ASN A O 1
ATOM 3042 N N . LEU A 1 394 ? -8.561 13.629 -2.067 1.00 89.25 394 LEU A N 1
ATOM 3043 C CA . LEU A 1 394 ? -9.387 13.128 -3.164 1.00 89.25 394 LEU A CA 1
ATOM 3044 C C . LEU A 1 394 ? -10.025 11.789 -2.787 1.00 89.25 394 LEU A C 1
ATOM 3046 O O . LEU A 1 394 ? -11.235 11.642 -2.928 1.00 89.25 394 LEU A O 1
ATOM 3050 N N . ALA A 1 395 ? -9.242 10.861 -2.236 1.00 90.88 395 ALA A N 1
ATOM 3051 C CA . ALA A 1 395 ? -9.736 9.562 -1.801 1.00 90.88 395 ALA A CA 1
ATOM 3052 C C . ALA A 1 395 ? -10.787 9.665 -0.682 1.00 90.88 395 ALA A C 1
ATOM 3054 O O . ALA A 1 395 ? -11.826 9.012 -0.738 1.00 90.88 395 ALA A O 1
ATOM 3055 N N . LYS A 1 396 ? -10.543 10.543 0.298 1.00 91.69 396 LYS A N 1
ATOM 3056 C CA . LYS A 1 396 ? -11.468 10.864 1.394 1.00 91.69 396 LYS A CA 1
ATOM 3057 C C . LYS A 1 396 ? -12.800 11.423 0.889 1.00 91.69 396 LYS A C 1
ATOM 3059 O O . LYS A 1 396 ? -13.840 11.042 1.400 1.00 91.69 396 LYS A O 1
ATOM 3064 N N . ARG A 1 397 ? -12.800 12.305 -0.119 1.00 89.69 397 ARG A N 1
ATOM 3065 C CA . ARG A 1 397 ? -14.052 12.780 -0.744 1.00 89.69 397 ARG A CA 1
ATOM 3066 C C . ARG A 1 397 ? -14.742 11.667 -1.528 1.00 89.69 397 ARG A C 1
ATOM 3068 O O . ARG A 1 397 ? -15.950 11.480 -1.416 1.00 89.69 397 ARG A O 1
ATOM 3075 N N . ALA A 1 398 ? -13.962 10.901 -2.285 1.00 88.56 398 ALA A N 1
ATOM 3076 C CA . ALA A 1 398 ? -14.467 9.819 -3.114 1.00 88.56 398 ALA A CA 1
ATOM 3077 C C . ALA A 1 398 ? -15.134 8.701 -2.292 1.00 88.56 398 ALA A C 1
ATOM 3079 O O . ALA A 1 398 ? -16.138 8.153 -2.740 1.00 88.56 398 ALA A O 1
ATOM 3080 N N . SER A 1 399 ? -14.647 8.399 -1.081 1.00 91.25 399 SER A N 1
ATOM 3081 C CA . SER A 1 399 ? -15.291 7.417 -0.193 1.00 91.25 399 SER A CA 1
ATOM 3082 C C . SER A 1 399 ? -16.680 7.848 0.289 1.00 91.25 399 SER A C 1
ATOM 3084 O O . SER A 1 399 ? -17.486 6.990 0.644 1.00 91.25 399 SER A O 1
ATOM 3086 N N . GLN A 1 400 ? -16.963 9.154 0.286 1.00 88.38 400 GLN A N 1
ATOM 3087 C CA . GLN A 1 400 ? -18.205 9.737 0.800 1.00 88.38 400 GLN A CA 1
ATOM 3088 C C . GLN A 1 400 ? -19.251 9.984 -0.283 1.00 88.38 400 GLN A C 1
ATOM 3090 O O . GLN A 1 400 ? -20.443 9.919 -0.002 1.00 88.38 400 GLN A O 1
ATOM 3095 N N . GLN A 1 401 ? -18.810 10.308 -1.498 1.00 81.81 401 GLN A N 1
ATOM 3096 C CA . GLN A 1 401 ? -19.680 10.885 -2.526 1.00 81.81 401 GLN A CA 1
ATOM 3097 C C . GLN A 1 401 ? -19.899 9.963 -3.727 1.00 81.81 401 GLN A C 1
ATOM 3099 O O . GLN A 1 401 ? -20.935 10.055 -4.379 1.00 81.81 401 GLN A O 1
ATOM 3104 N N . ASN A 1 402 ? -18.957 9.063 -4.018 1.00 72.75 402 ASN A N 1
ATOM 3105 C CA . ASN A 1 402 ? -18.878 8.471 -5.349 1.00 72.75 402 ASN A CA 1
ATOM 3106 C C . ASN A 1 402 ? -19.323 7.009 -5.375 1.00 72.75 402 ASN A C 1
ATOM 3108 O O . ASN A 1 402 ? -19.099 6.224 -4.444 1.00 72.75 402 ASN A O 1
ATOM 3112 N N . ASN A 1 403 ? -19.911 6.613 -6.504 1.00 84.88 403 ASN A N 1
ATOM 3113 C CA . ASN A 1 403 ? -20.126 5.202 -6.791 1.00 84.88 403 ASN A CA 1
ATOM 3114 C C . ASN A 1 403 ? -18.778 4.523 -7.162 1.00 84.88 403 ASN A C 1
ATOM 3116 O O . ASN A 1 403 ? -17.846 5.194 -7.620 1.00 84.88 403 ASN A O 1
ATOM 3120 N N . PRO A 1 404 ? -18.649 3.190 -7.018 1.00 87.56 404 PRO A N 1
ATOM 3121 C CA . PRO A 1 404 ? -17.422 2.464 -7.367 1.00 87.56 404 PRO A CA 1
ATOM 3122 C C . PRO A 1 404 ? -16.893 2.703 -8.791 1.00 87.56 404 PRO A C 1
ATOM 3124 O O . PRO A 1 404 ? -15.682 2.718 -9.011 1.00 87.56 404 PRO A O 1
ATOM 3127 N N . SER A 1 405 ? -17.785 2.900 -9.766 1.00 87.62 405 SER A N 1
ATOM 3128 C CA . SER A 1 405 ? -17.399 3.131 -11.162 1.00 87.62 405 SER A CA 1
ATOM 3129 C C . SER A 1 405 ? -16.741 4.498 -11.368 1.00 87.62 405 SER A C 1
ATOM 3131 O O . SER A 1 405 ? -15.774 4.598 -12.118 1.00 87.62 405 SER A O 1
ATOM 3133 N N . GLU A 1 406 ? -17.183 5.533 -10.656 1.00 89.31 406 GLU A N 1
ATOM 3134 C CA . GLU A 1 406 ? -16.609 6.874 -10.746 1.00 89.31 406 GLU A CA 1
ATOM 3135 C C . GLU A 1 406 ? -15.208 6.932 -10.129 1.00 89.31 406 GLU A C 1
ATOM 3137 O O . GLU A 1 406 ? -14.299 7.510 -10.723 1.00 89.31 406 GLU A O 1
ATOM 3142 N N . ILE A 1 407 ? -15.000 6.259 -8.992 1.00 88.81 407 ILE A N 1
ATOM 3143 C CA . ILE A 1 407 ? -13.678 6.110 -8.357 1.00 88.81 407 ILE A CA 1
ATOM 3144 C C . ILE A 1 407 ? -12.690 5.495 -9.351 1.00 88.81 407 ILE A C 1
ATOM 3146 O O . ILE A 1 407 ? -11.594 6.021 -9.565 1.00 88.81 407 ILE A O 1
ATOM 3150 N N . ARG A 1 408 ? -13.116 4.423 -10.031 1.00 90.75 408 ARG A N 1
ATOM 3151 C CA . ARG A 1 408 ? -12.330 3.783 -11.088 1.00 90.75 408 ARG A CA 1
ATOM 3152 C C . ARG A 1 408 ? -12.027 4.747 -12.237 1.00 90.75 408 ARG A C 1
ATOM 3154 O O . ARG A 1 408 ? -10.874 4.832 -12.646 1.00 90.75 408 ARG A O 1
ATOM 3161 N N . GLN A 1 409 ? -13.016 5.482 -12.744 1.00 91.06 409 GLN A N 1
ATOM 3162 C CA . GLN A 1 409 ? -12.817 6.423 -13.857 1.00 91.06 409 GLN A CA 1
ATOM 3163 C C . GLN A 1 409 ? -11.892 7.593 -13.494 1.00 91.06 409 GLN A C 1
ATOM 3165 O O . GLN A 1 409 ? -11.085 8.031 -14.313 1.00 91.06 409 GLN A O 1
ATOM 3170 N N . ILE A 1 410 ? -11.972 8.109 -12.265 1.00 89.38 410 ILE A N 1
ATOM 3171 C CA . ILE A 1 410 ? -11.046 9.134 -11.768 1.00 89.38 410 ILE A CA 1
ATOM 3172 C C . ILE A 1 410 ? -9.620 8.579 -11.736 1.00 89.38 410 ILE A C 1
ATOM 3174 O O . ILE A 1 410 ? -8.708 9.222 -12.254 1.00 89.38 410 ILE A O 1
ATOM 3178 N N . ALA A 1 411 ? -9.433 7.384 -11.175 1.00 91.56 411 ALA A N 1
ATOM 3179 C CA . ALA A 1 411 ? -8.119 6.766 -11.088 1.00 91.56 411 ALA A CA 1
ATOM 3180 C C . ALA A 1 411 ? -7.529 6.468 -12.479 1.00 91.56 411 ALA A C 1
ATOM 3182 O O . ALA A 1 411 ? -6.375 6.804 -12.719 1.00 91.56 411 ALA A O 1
ATOM 3183 N N . LEU A 1 412 ? -8.321 5.950 -13.426 1.00 92.25 412 LEU A N 1
ATOM 3184 C CA . LEU A 1 412 ? -7.869 5.713 -14.805 1.00 92.25 412 LEU A CA 1
ATOM 3185 C C . LEU A 1 412 ? -7.428 7.004 -15.506 1.00 92.25 412 LEU A C 1
ATOM 3187 O O . LEU A 1 412 ? -6.321 7.060 -16.035 1.00 92.25 412 LEU A O 1
ATOM 3191 N N . ARG A 1 413 ? -8.228 8.076 -15.429 1.00 90.06 413 ARG A N 1
ATOM 3192 C CA . ARG A 1 413 ? -7.854 9.378 -16.012 1.00 90.06 413 ARG A CA 1
ATOM 3193 C C . ARG A 1 413 ? -6.569 9.941 -15.408 1.00 90.06 413 ARG A C 1
ATOM 3195 O O . ARG A 1 413 ? -5.765 10.538 -16.120 1.00 90.06 413 ARG A O 1
ATOM 3202 N N . LEU A 1 414 ? -6.364 9.769 -14.101 1.00 88.88 414 LEU A N 1
ATOM 3203 C CA . LEU A 1 414 ? -5.117 10.179 -13.456 1.00 88.88 414 LEU A CA 1
ATOM 3204 C C . LEU A 1 414 ? -3.938 9.308 -13.894 1.00 88.88 414 LEU A C 1
ATOM 3206 O O . LEU A 1 414 ? -2.875 9.859 -14.161 1.00 88.88 414 LEU A O 1
ATOM 3210 N N . SER A 1 415 ? -4.115 7.991 -14.030 1.00 90.19 415 SER A N 1
ATOM 3211 C CA . SER A 1 415 ? -3.085 7.097 -14.569 1.00 90.19 415 SER A CA 1
ATOM 3212 C C . SER A 1 415 ? -2.671 7.492 -15.988 1.00 90.19 415 SER A C 1
ATOM 3214 O O . SER A 1 415 ? -1.477 7.550 -16.275 1.00 90.19 415 SER A O 1
ATOM 3216 N N . ASP A 1 416 ? -3.625 7.833 -16.857 1.00 88.94 416 ASP A N 1
ATOM 3217 C CA . ASP A 1 416 ? -3.324 8.294 -18.215 1.00 88.94 416 ASP A CA 1
ATOM 3218 C C . ASP A 1 416 ? -2.551 9.614 -18.204 1.00 88.94 416 ASP A C 1
ATOM 3220 O O . ASP A 1 416 ? -1.552 9.752 -18.907 1.00 88.94 416 ASP A O 1
ATOM 3224 N N . ARG A 1 417 ? -2.929 10.564 -17.338 1.00 86.06 417 ARG A N 1
ATOM 3225 C CA . ARG A 1 417 ? -2.152 11.799 -17.163 1.00 86.06 417 ARG A CA 1
ATOM 3226 C C . ARG A 1 417 ? -0.741 11.507 -16.659 1.00 86.06 417 ARG A C 1
ATOM 3228 O O . ARG A 1 417 ? 0.184 12.112 -17.177 1.00 86.06 417 ARG A O 1
ATOM 3235 N N . VAL A 1 418 ? -0.557 10.575 -15.717 1.00 85.19 418 VAL A N 1
ATOM 3236 C CA . VAL A 1 418 ? 0.777 10.170 -15.232 1.00 85.19 418 VAL A CA 1
ATOM 3237 C C . VAL A 1 418 ? 1.653 9.634 -16.366 1.00 85.19 418 VAL A C 1
ATOM 3239 O O . VAL A 1 418 ? 2.816 10.016 -16.448 1.00 85.19 418 VAL A O 1
ATOM 3242 N N . ARG A 1 419 ? 1.092 8.816 -17.263 1.00 80.81 419 ARG A N 1
ATOM 3243 C CA . ARG A 1 419 ? 1.800 8.254 -18.430 1.00 80.81 419 ARG A CA 1
ATOM 3244 C C . ARG A 1 419 ? 2.190 9.297 -19.472 1.00 80.81 419 ARG A C 1
ATOM 3246 O O . ARG A 1 419 ? 3.218 9.164 -20.123 1.00 80.81 419 ARG A O 1
ATOM 3253 N N . ILE A 1 420 ? 1.339 10.302 -19.673 1.00 68.00 420 ILE A N 1
ATOM 3254 C CA . ILE A 1 420 ? 1.522 11.335 -20.705 1.00 68.00 420 ILE A CA 1
ATOM 3255 C C . ILE A 1 420 ? 2.540 12.398 -20.260 1.00 68.00 420 ILE A C 1
ATOM 3257 O O . ILE A 1 420 ? 2.981 13.212 -21.071 1.00 68.00 420 ILE A O 1
ATOM 3261 N N . LEU A 1 421 ? 2.947 12.407 -18.987 1.00 62.81 421 LEU A N 1
ATOM 3262 C CA . LEU A 1 421 ? 3.889 13.403 -18.496 1.00 62.81 421 LEU A CA 1
ATOM 3263 C C . LEU A 1 421 ? 5.267 13.172 -19.121 1.00 62.81 421 LEU A C 1
ATOM 3265 O O . LEU A 1 421 ? 5.864 12.111 -18.940 1.00 62.81 421 LEU A O 1
ATOM 3269 N N . PRO A 1 422 ? 5.776 14.154 -19.881 1.00 50.06 422 PRO A N 1
ATOM 3270 C CA . PRO A 1 422 ? 6.954 13.953 -20.696 1.00 50.06 422 PRO A CA 1
ATOM 3271 C C . PRO A 1 422 ? 8.190 13.708 -19.826 1.00 50.06 422 PRO A C 1
ATOM 3273 O O . PRO A 1 422 ? 8.616 14.568 -19.057 1.00 50.06 422 PRO A O 1
ATOM 3276 N N . GLY A 1 423 ? 8.820 12.556 -20.060 1.00 47.75 423 GLY A N 1
ATOM 3277 C CA . GLY A 1 423 ? 10.277 12.414 -20.095 1.00 47.75 423 GLY A CA 1
ATOM 3278 C C . GLY A 1 423 ? 10.884 12.872 -21.433 1.00 47.75 423 GLY A C 1
ATOM 3279 O O . GLY A 1 423 ? 12.021 12.527 -21.729 1.00 47.75 423 GLY A O 1
ATOM 3280 N N . GLY A 1 424 ? 10.124 13.606 -22.256 1.00 33.47 424 GLY A N 1
ATOM 3281 C CA . GLY A 1 424 ? 10.569 14.220 -23.508 1.00 33.47 424 GLY A CA 1
ATOM 3282 C C . GLY A 1 424 ? 10.968 15.679 -23.313 1.00 33.47 424 GLY A C 1
ATOM 3283 O O . GLY A 1 424 ? 10.179 16.575 -23.614 1.00 33.47 424 GLY A O 1
ATOM 3284 N N . ASN A 1 425 ? 12.142 15.877 -22.716 1.00 30.72 425 ASN A N 1
ATOM 3285 C CA . ASN A 1 425 ? 13.222 16.771 -23.154 1.00 30.72 425 ASN A CA 1
ATOM 3286 C C . ASN A 1 425 ? 14.337 16.736 -22.109 1.00 30.72 425 ASN A C 1
ATOM 3288 O O . ASN A 1 425 ? 14.082 17.154 -20.954 1.00 30.72 425 ASN A O 1
#

Secondary structure (DSSP, 8-state):
-PPPP---PPPPPPPPPPPPPPP--------PPPP----PPPPHHHHHHTS-PPPPP-----------PPPP------PPPP---PPPPSEEESSHHHHHHHHTT-SSEEEEEEETTEEEEEEEPPPSS----TT-GGG-HHHHGGGG-TTEEEEE-TTS-EEEPPP----SS----TT--HHHHHHHHHHHHHHHHHHHHHHHHHHHHTT-TTHHHHHHHHHHHHHHHHHHHHHHHTT-HHHHHHHHHHHHHHHHHHHHHHHHHHTT-TTSS-HHHHHHHHHHHHHHHS---THHHHHHHHHHHIIIIIIIHHHHHHHTT--TT-HHHHHHHHHHHHHHHTTHHHHHHHHHHHH----HHHHHHHHHHHHSPPTTSPPPPP-TTHHHHHHHHHHHHHHHH--HHHHHHHHHHHHHHHHHS----

Foldseek 3Di:
DDDDDDDDDDDDDDDDDDDDDDDDDDDDDDDDDDDDDDDDDDDPVVVVVVVDDDDDDDDDDDDDDDDDDDDDDDDDDDDDDDDDDFDFFPDFDQAPVRQLVVCPLDQFKWWWWDDPRGTTTTTFDQQPDDDPFPLDPCRRVSCVVVLPPPTTQWMAHNNRQIFGDQPRPPPAFPPPPPPDDLVNCLVVLLVLLVVLLVNLVVLLVVCLVVLQQLSLVSLLVSLLSVLLSVVLVVCVVVVVSVLNSLSSLLSNQLSSLVSQQVNCVSSVVVVSHQPLSVLLNVLSVVCVVPPHDQLSSLLNNQSVCLCRLLQRNLVSCLSSVPDCVPVVNVVSLVVSLLSSLVCVVVSQVSSCVRNNGHDVVLSQVQLVVLLADDVPDDGDPPPPPTDSVSSNVNSVVCSPDHDNVVSSVSSVSSSVSSVPSDPPD

pLDDT: mean 71.88, std 24.09, range [24.59, 98.0]

Sequence (425 aa):
MQITAYSPTHTQVTPLRSLAPLPLVRTAGVIAPQKILPTALASPDQLRRMVQGPIPANHLVGLAGPTQPHPELGTQSLSFEPGLQLARPIGMASSLDAALKQVQGKRQDFALIQTPSGIAIHPIHKPRWGFDDFRDLSRYEQLRDLRVSPGILALVSQRGKVRFNAPQQSPLAFAPIMGASAADRLPELIAKSDQVLLRLKQMEAVLGQRRDHRGIFAAMYRVITERAQTEMHSYIGKGDLRAAEFEGRLLIDFANYYFRAFDAYAAGDLQAVPEVWRSAFDAGRLAELRGYPAWSTTEIVGLSMVAHIVHDLPFVLKNLGFNSQDTHINAVYDHFNTALISEKDRIIGAIAKAYGPTDLARLEKALNTALAPLPGANPAPKIEKGLFSALRNLAKRASQQNNPSEIRQIALRLSDRVRILPGGN

Radius of gyration: 27.59 Å; chains: 1; bounding box: 86×67×84 Å